Protein AF-0000000085017604 (afdb_homodimer)

Organism: Methanocaldococcus infernus (strain DSM 11812 / JCM 15783 / ME) (NCBI:txid573063)

Secondary structure (DSSP, 8-state):
--HHHHHHHHH---HHHHHHHHHH-----SEEEEEEEEEEEEE---S---TT-SS--SS-----HHHHHHHHHHHHHTT--EEEEEE-TTGGGSHHHHHHHHHTT-SSHHHHHHHHHHHHHHHSS-EEEEE-S---HHHHHHHHTT-SEEE---B---GGGGGSTTTTT-GGG-HHHHHHHHHHHHHTT--EEEEEEESSS--HHHHHHHHHHHHHHHHHH--EEEEEEEEP---TTSTTTTSPPPPHHHHHHHHHHHHHH-TTSEEE--TTT-TTTHHHHHTTT--EEEEE-SSS--SSSTTSPPPPHHHHHHHHHTTTPEEEE--SS-GGG-STTTS-HHHHHHHHHHT-----/--HHHHHHHHH---HHHHHHHHHH-----SEEEEEEEEEEEEE---S---TT-SS--SS-----HHHHHHHHHHHHHTT--EEEEEE-TTGGGSHHHHHHHHHHT-SSHHHHHHHHHHHHHHHSS-EEEEE-S---HHHHHHHHTT-SEEE---B---GGGGGSTTTTT-GGG-HHHHHHHHHHHHHTT--EEEEEEESSS--HHHHHHHHHHHHHHHHHH--EEEEEEEEP---TTSTTTTSPPPPHHHHHHHHHHHHHH-TTSEEE--TTT-TTTHHHHGGGT--EEEEE-SSS--SSSTTSPPPPHHHHHHHHHTTTPEEEE--SS-GGG-STTTS-HHHHHHHHHHT-----

pLDDT: mean 96.91, std 4.57, range [47.84, 98.94]

Foldseek 3Di:
DDLVVLLCLLPDPDPVSLVVLLVVFDAPAQAFEEAAEQEAAQWQDAQFAFQQFPSHDPDTDGDDLVRLVVSLVVSLVVPGAAYEYEYYAQSCVDPVNCVVCVVVPHRGPLRVVQVSLVCSLVPGNHAYEYDYAFDDLVSLLSCLQRHLAYEDALQWQDPVCCVPSRGVSPPSNHNVRRLVRLLSCLVSQGQYEYEHEPQSPDDSSGLSVRLVSVLVSCVVRVRHAEYEYEKRDADPPGNCNVGDTDDLVSSLSSLSSSCVSVVNHAYEYACLRQVPCVLVSVSSPHRYNYYAYPRHADSRCNVRGGDDPVSVQVSSVVVSHGYHYDHPHHLVQQDVSRHHPSSNVSCVVVVPDRDD/DDLVVLLCLLPDPDPVSLVVLLVVFDAPAQAFEEAAEQEAAQWQDAQFQFLQFPSHDPDTDGDDLVRLVVSLVVSLVVPGAAYEYEYYAQSCVDPVNCVVCVVVPHRGPLRVVQVSLVCSLVPGNHAYEYDYAFDDLVSLLSCLQRHLAYEDALQWQDPVCCVDSRGVSPPSNHNVRRLVRLLSCLVSQGQYEYEHEPQSPDDSSGLSVRLVSVLVSCVVRVRHAEYEYEKRDADPPGNCNPGDTDDLVSSLSSLSSSCVRVVNHAYEYACLRQVPCVLVSVSSPHRYNYYAYPRHADSRCNVRGGDDPVSVQVSSVVVSHGYHYDHPHHLVQQDVSRHHPSSNVSCVVVVPDRDD

Sequence (712 aa):
MDREEAIKFLKSKSREEIIKYLNLIKEEKSYVTYSKNVFIPLSKWCRNRCGYCIFREEKAKIMKPNEVKEILIKGDKLGCREALFTFGEKVDENKEIKEELKKMGFSNILEYLYYLEDWTLENTNLLPHTNCGILSYEELKLLKEVNASMGLMLENISERLMNTVAHKYSPGKEPRLRIEMIENAGRLKIPFTTGLLIGIGETEEEIVDSLFKIKEIHDKYGHIQEVIIQNFRAKKGIPMENFREPSPLKMLKVIILAKLILKDISIQIPPNLNKETGQLFLLAGVDDWGGISPLTKDYVNPEAEWPEEEELRRWSEELGLKLKLRLPVYDKYISREWLSEKVYNKIKALGWKIEDMDREEAIKFLKSKSREEIIKYLNLIKEEKSYVTYSKNVFIPLSKWCRNRCGYCIFREEKAKIMKPNEVKEILIKGDKLGCREALFTFGEKVDENKEIKEELKKMGFSNILEYLYYLEDWTLENTNLLPHTNCGILSYEELKLLKEVNASMGLMLENISERLMNTVAHKYSPGKEPRLRIEMIENAGRLKIPFTTGLLIGIGETEEEIVDSLFKIKEIHDKYGHIQEVIIQNFRAKKGIPMENFREPSPLKMLKVIILAKLILKDISIQIPPNLNKETGQLFLLAGVDDWGGISPLTKDYVNPEAEWPEEEELRRWSEELGLKLKLRLPVYDKYISREWLSEKVYNKIKALGWKIED

Radius of gyration: 29.05 Å; Cα contacts (8 Å, |Δi|>4): 1423; chains: 2; bounding box: 48×86×72 Å

Solvent-accessible surface area (backbone atoms only — not comparable to full-atom values): 37326 Å² total; per-residue (Å²): 129,52,70,68,58,50,36,50,55,68,69,45,32,49,59,65,57,53,54,52,54,42,67,69,58,73,81,86,63,66,45,31,32,30,25,42,27,34,62,39,70,46,20,38,21,38,70,46,51,40,16,74,54,68,44,60,38,85,71,75,52,68,68,50,70,67,62,52,51,50,53,52,54,54,32,36,76,71,65,23,34,22,34,36,42,31,32,32,33,65,42,53,73,40,65,69,46,37,50,53,36,45,74,74,71,28,93,44,62,64,58,45,48,49,52,54,35,46,48,37,55,74,74,45,73,31,35,31,28,44,38,44,58,84,54,52,64,68,54,47,57,59,48,41,49,45,28,51,17,37,37,52,70,55,37,42,56,51,66,70,44,48,76,34,71,42,25,50,55,13,76,77,62,42,33,69,62,44,52,48,36,55,48,42,34,22,77,68,30,35,38,27,35,34,28,37,52,40,48,70,78,73,53,62,61,39,53,49,52,31,54,50,48,53,38,54,50,28,73,74,45,68,20,49,54,31,36,32,58,37,72,45,65,54,43,90,89,35,83,37,39,84,48,68,51,54,50,59,57,57,52,48,50,51,43,37,47,47,46,68,65,35,72,88,33,43,34,24,39,55,45,40,84,25,74,66,40,40,60,58,40,43,66,38,55,45,39,26,41,42,73,35,36,96,81,38,69,40,66,70,46,70,89,34,60,59,64,53,69,67,56,53,34,50,52,33,41,57,50,58,21,41,65,37,83,46,53,70,39,58,72,94,52,72,42,78,81,40,29,29,70,63,43,46,51,50,44,54,72,70,62,61,86,68,83,126,130,53,72,67,59,50,37,50,56,68,70,46,33,49,62,66,57,54,53,53,54,43,68,68,60,72,82,85,62,66,45,31,32,32,26,44,27,33,61,40,69,45,21,38,21,39,69,48,52,41,16,74,54,68,41,60,39,86,70,76,52,66,68,50,71,67,62,51,52,50,52,50,54,56,30,37,75,72,64,24,35,21,34,36,40,31,32,32,32,65,41,53,74,40,66,68,45,38,50,53,35,44,74,74,72,27,94,44,63,64,58,45,48,48,52,53,34,45,48,37,55,74,75,46,74,31,36,30,27,43,39,44,59,85,52,54,64,67,55,46,58,58,47,42,50,46,28,50,17,37,37,53,70,55,37,42,57,51,66,69,46,48,76,33,71,44,26,51,54,14,76,77,62,42,33,69,62,42,51,49,37,55,48,42,34,23,76,67,31,35,38,26,35,34,28,37,53,40,50,69,77,73,51,63,62,40,53,49,51,31,53,49,50,52,39,52,52,28,75,73,46,69,21,48,55,31,36,34,57,37,72,44,66,55,41,90,89,35,81,37,39,83,49,68,52,56,50,58,57,57,52,48,50,50,42,37,47,47,46,66,65,34,73,87,33,43,33,25,39,55,45,40,83,24,73,66,40,41,61,58,41,43,66,38,56,46,40,26,41,41,75,36,37,98,81,38,71,41,64,70,46,70,89,35,61,58,66,52,70,66,55,53,33,51,51,32,42,58,49,58,22,41,65,38,83,45,53,71,38,59,71,93,52,72,42,78,81,41,28,30,70,61,43,46,50,50,45,54,72,70,62,60,86,68,82,126

Structure (mmCIF, N/CA/C/O backbone):
data_AF-0000000085017604-model_v1
#
loop_
_entity.id
_entity.type
_entity.pdbx_description
1 polymer '7,8-didemethyl-8-hydroxy-5-deazariboflavin synthase'
#
loop_
_atom_site.group_PDB
_atom_site.id
_atom_site.type_symbol
_atom_site.label_atom_id
_atom_site.label_alt_id
_atom_site.label_comp_id
_atom_site.label_asym_id
_atom_site.label_entity_id
_atom_site.label_seq_id
_atom_site.pdbx_PDB_ins_code
_atom_site.Cartn_x
_atom_site.Cartn_y
_atom_site.Cartn_z
_atom_site.occupancy
_atom_site.B_iso_or_equiv
_atom_site.auth_seq_id
_atom_site.auth_comp_id
_atom_site.auth_asym_id
_atom_site.auth_atom_id
_atom_site.pdbx_PDB_model_num
ATOM 1 N N . MET A 1 1 ? 15.352 6.09 23.578 1 90 1 MET A N 1
ATOM 2 C CA . MET A 1 1 ? 16.188 5.898 22.406 1 90 1 MET A CA 1
ATOM 3 C C . MET A 1 1 ? 17.062 7.121 22.156 1 90 1 MET A C 1
ATOM 5 O O . MET A 1 1 ? 16.578 8.25 22.188 1 90 1 MET A O 1
ATOM 9 N N . ASP A 1 2 ? 18.344 6.93 22 1 96.31 2 ASP A N 1
ATOM 10 C CA . ASP A 1 2 ? 19.203 8.086 21.75 1 96.31 2 ASP A CA 1
ATOM 11 C C . ASP A 1 2 ? 19.484 8.242 20.266 1 96.31 2 ASP A C 1
ATOM 13 O O . ASP A 1 2 ? 19 7.449 19.438 1 96.31 2 ASP A O 1
ATOM 17 N N . ARG A 1 3 ? 20.109 9.297 19.922 1 98 3 ARG A N 1
ATOM 18 C CA . ARG A 1 3 ? 20.344 9.688 18.547 1 98 3 ARG A CA 1
ATOM 19 C C . ARG A 1 3 ? 21.078 8.586 17.781 1 98 3 ARG A C 1
ATOM 21 O O . ARG A 1 3 ? 20.688 8.227 16.672 1 98 3 ARG A O 1
ATOM 28 N N . GLU A 1 4 ? 22.141 8.031 18.328 1 98.31 4 GLU A N 1
ATOM 29 C CA . GLU A 1 4 ? 22.938 7.016 17.656 1 98.31 4 GLU A CA 1
ATOM 30 C C . GLU A 1 4 ? 22.125 5.75 17.391 1 98.31 4 GLU A C 1
ATOM 32 O O . GLU A 1 4 ? 22.219 5.16 16.312 1 98.31 4 GLU A O 1
ATOM 37 N N . GLU A 1 5 ? 21.422 5.359 18.391 1 98.25 5 GLU A N 1
ATOM 38 C CA . GLU A 1 5 ? 20.547 4.199 18.25 1 98.25 5 GLU A CA 1
ATOM 39 C C . GLU A 1 5 ? 19.516 4.418 17.156 1 98.25 5 GLU A C 1
ATOM 41 O O . GLU A 1 5 ? 19.219 3.506 16.375 1 98.25 5 GLU A O 1
ATOM 46 N N . ALA A 1 6 ? 18.922 5.609 17.109 1 98.62 6 ALA A N 1
ATOM 47 C CA . ALA A 1 6 ? 17.906 5.949 16.125 1 98.62 6 ALA A CA 1
ATOM 48 C C . ALA A 1 6 ? 18.484 5.879 14.703 1 98.62 6 ALA A C 1
ATOM 50 O O . ALA A 1 6 ? 17.844 5.328 13.805 1 98.62 6 ALA A O 1
ATOM 51 N N . ILE A 1 7 ? 19.688 6.457 14.547 1 98.69 7 ILE A N 1
ATOM 52 C CA . ILE A 1 7 ? 20.328 6.449 13.242 1 98.69 7 ILE A CA 1
ATOM 53 C C . ILE A 1 7 ? 20.641 5.012 12.828 1 98.69 7 ILE A C 1
ATOM 55 O O . ILE A 1 7 ? 20.391 4.625 11.68 1 98.69 7 ILE A O 1
ATOM 59 N N . LYS A 1 8 ? 21.156 4.215 13.758 1 98.38 8 LYS A N 1
ATOM 60 C CA . LYS A 1 8 ? 21.453 2.811 13.492 1 98.38 8 LYS A CA 1
ATOM 61 C C . LYS A 1 8 ? 20.188 2.053 13.07 1 98.38 8 LYS A C 1
ATOM 63 O O . LYS A 1 8 ? 20.234 1.229 12.148 1 98.38 8 LYS A O 1
ATOM 68 N N . PHE A 1 9 ? 19.109 2.33 13.68 1 98.5 9 PHE A N 1
ATOM 69 C CA . PHE A 1 9 ? 17.859 1.666 13.367 1 98.5 9 PHE A CA 1
ATOM 70 C C . PHE A 1 9 ? 17.391 2.014 11.961 1 98.5 9 PHE A C 1
ATOM 72 O O . PHE A 1 9 ? 17.016 1.13 11.188 1 98.5 9 PHE A O 1
ATOM 79 N N . LEU A 1 10 ? 17.422 3.303 11.602 1 98.19 10 LEU A N 1
ATOM 80 C CA . LEU A 1 10 ? 16.969 3.717 10.273 1 98.19 10 LEU A CA 1
ATOM 81 C C . LEU A 1 10 ? 17.828 3.102 9.18 1 98.19 10 LEU A C 1
ATOM 83 O O . LEU A 1 10 ? 17.359 2.828 8.086 1 98.19 10 LEU A O 1
ATOM 87 N N . LYS A 1 11 ? 19.094 2.887 9.5 1 97.75 11 LYS A N 1
ATOM 88 C CA . LYS A 1 11 ? 20.016 2.34 8.516 1 97.75 11 LYS A CA 1
ATOM 89 C C . LYS A 1 11 ? 19.984 0.815 8.516 1 97.75 11 LYS A C 1
ATOM 91 O O . LYS A 1 11 ? 20.5 0.178 7.59 1 97.75 11 LYS A O 1
ATOM 96 N N . SER A 1 12 ? 19.406 0.269 9.555 1 97.31 12 SER A N 1
ATOM 97 C CA . SER A 1 12 ? 19.406 -1.181 9.711 1 97.31 12 SER A CA 1
ATOM 98 C C . SER A 1 12 ? 18.625 -1.863 8.602 1 97.31 12 SER A C 1
ATOM 100 O O . SER A 1 12 ? 17.594 -1.346 8.156 1 97.31 12 SER A O 1
ATOM 102 N N . LYS A 1 13 ? 19.078 -3.012 8.195 1 96.56 13 LYS A N 1
ATOM 103 C CA . LYS A 1 13 ? 18.375 -3.838 7.215 1 96.56 13 LYS A CA 1
ATOM 104 C C . LYS A 1 13 ? 17.812 -5.098 7.863 1 96.56 13 LYS A C 1
ATOM 106 O O . LYS A 1 13 ? 17.453 -6.055 7.172 1 96.56 13 LYS A O 1
ATOM 111 N N . SER A 1 14 ? 17.719 -5.059 9.172 1 94.88 14 SER A N 1
ATOM 112 C CA . SER A 1 14 ? 17.359 -6.246 9.945 1 94.88 14 SER A CA 1
ATOM 113 C C . SER A 1 14 ? 15.859 -6.297 10.219 1 94.88 14 SER A C 1
ATOM 115 O O . SER A 1 14 ? 15.32 -5.43 10.906 1 94.88 14 SER A O 1
ATOM 117 N N . ARG A 1 15 ? 15.266 -7.32 9.734 1 95.5 15 ARG A N 1
ATOM 118 C CA . ARG A 1 15 ? 13.867 -7.598 10.047 1 95.5 15 ARG A CA 1
ATOM 119 C C . ARG A 1 15 ? 13.648 -7.672 11.555 1 95.5 15 ARG A C 1
ATOM 121 O O . ARG A 1 15 ? 12.688 -7.102 12.078 1 95.5 15 ARG A O 1
ATOM 128 N N . GLU A 1 16 ? 14.555 -8.32 12.25 1 94.62 16 GLU A N 1
ATOM 129 C CA . GLU A 1 16 ? 14.445 -8.539 13.688 1 94.62 16 GLU A CA 1
ATOM 130 C C . GLU A 1 16 ? 14.438 -7.215 14.453 1 94.62 16 GLU A C 1
ATOM 132 O O . GLU A 1 16 ? 13.719 -7.066 15.438 1 94.62 16 GLU A O 1
ATOM 137 N N . GLU A 1 17 ? 15.242 -6.316 13.977 1 96.31 17 GLU A N 1
ATOM 138 C CA . GLU A 1 17 ? 15.289 -5.008 14.625 1 96.31 17 GLU A CA 1
ATOM 139 C C . GLU A 1 17 ? 13.961 -4.266 14.469 1 96.31 17 GLU A C 1
ATOM 141 O O . GLU A 1 17 ? 13.492 -3.615 15.398 1 96.31 17 GLU A O 1
ATOM 146 N N . ILE A 1 18 ? 13.383 -4.359 13.297 1 97.38 18 ILE A N 1
ATOM 147 C CA . ILE A 1 18 ? 12.109 -3.693 13.047 1 97.38 18 ILE A CA 1
ATOM 148 C C . ILE A 1 18 ? 11.047 -4.262 13.984 1 97.38 18 ILE A C 1
ATOM 150 O O . ILE A 1 18 ? 10.328 -3.508 14.641 1 97.38 18 ILE A O 1
ATOM 154 N N . ILE A 1 19 ? 10.984 -5.574 14.086 1 96.25 19 ILE A N 1
ATOM 155 C CA . ILE A 1 19 ? 9.984 -6.223 14.922 1 96.25 19 ILE A CA 1
ATOM 156 C C . ILE A 1 19 ? 10.242 -5.891 16.391 1 96.25 19 ILE A C 1
ATOM 158 O O . ILE A 1 19 ? 9.305 -5.648 17.156 1 96.25 19 ILE A O 1
ATOM 162 N N . LYS A 1 20 ? 11.539 -5.871 16.75 1 95.94 20 LYS A N 1
ATOM 163 C CA . LYS A 1 20 ? 11.922 -5.508 18.109 1 95.94 20 LYS A CA 1
ATOM 164 C C . LYS A 1 20 ? 11.383 -4.133 18.484 1 95.94 20 LYS A C 1
ATOM 166 O O . LYS A 1 20 ? 10.75 -3.969 19.531 1 95.94 20 LYS A O 1
ATOM 171 N N . TYR A 1 21 ? 11.57 -3.178 17.625 1 97 21 TYR A N 1
ATOM 172 C CA . TYR A 1 21 ? 11.172 -1.813 17.938 1 97 21 TYR A CA 1
ATOM 173 C C . TYR A 1 21 ? 9.656 -1.65 17.844 1 97 21 TYR A C 1
ATOM 175 O O . TYR A 1 21 ? 9.062 -0.862 18.578 1 97 21 TYR A O 1
ATOM 183 N N . LEU A 1 22 ? 9 -2.412 16.938 1 96.56 22 LEU A N 1
ATOM 184 C CA . LEU A 1 22 ? 7.543 -2.449 16.938 1 96.56 22 LEU A CA 1
ATOM 185 C C . LEU A 1 22 ? 7 -2.893 18.281 1 96.56 22 LEU A C 1
ATOM 187 O O . LEU A 1 22 ? 6.004 -2.35 18.766 1 96.56 22 LEU A O 1
ATOM 191 N N . ASN A 1 23 ? 7.703 -3.801 18.891 1 94.31 23 ASN A N 1
ATOM 192 C CA . ASN A 1 23 ? 7.281 -4.371 20.172 1 94.31 23 ASN A CA 1
ATOM 193 C C . ASN A 1 23 ? 7.43 -3.367 21.312 1 94.31 23 ASN A C 1
ATOM 195 O O . ASN A 1 23 ? 6.77 -3.492 22.344 1 94.31 23 ASN A O 1
ATOM 199 N N . LEU A 1 24 ? 8.281 -2.432 21.109 1 94.94 24 LEU A N 1
ATOM 200 C CA . LEU A 1 24 ? 8.531 -1.445 22.156 1 94.94 24 LEU A CA 1
ATOM 201 C C . LEU A 1 24 ? 7.445 -0.373 22.156 1 94.94 24 LEU A C 1
ATOM 203 O O . LEU A 1 24 ? 7.32 0.382 23.125 1 94.94 24 LEU A O 1
ATOM 207 N N . ILE A 1 25 ? 6.723 -0.304 21.078 1 94.06 25 ILE A N 1
ATOM 208 C CA . ILE A 1 25 ? 5.672 0.707 20.984 1 94.06 25 ILE A CA 1
ATOM 209 C C . ILE A 1 25 ? 4.465 0.278 21.812 1 94.06 25 ILE A C 1
ATOM 211 O O . ILE A 1 25 ? 3.969 -0.841 21.672 1 94.06 25 ILE A O 1
ATOM 215 N N . LYS A 1 26 ? 4.023 1.089 22.641 1 83.88 26 LYS A N 1
ATOM 216 C CA . LYS A 1 26 ? 2.869 0.812 23.484 1 83.88 26 LYS A CA 1
ATOM 217 C C . LYS A 1 26 ? 1.643 1.587 23.016 1 83.88 26 LYS A C 1
ATOM 219 O O . LYS A 1 26 ? 1.753 2.744 22.609 1 83.88 26 LYS A O 1
ATOM 224 N N . GLU A 1 27 ? 0.604 0.832 22.953 1 75.69 27 GLU A N 1
ATOM 225 C CA . GLU A 1 27 ? -0.649 1.504 22.625 1 75.69 27 GLU A CA 1
ATOM 226 C C . GLU A 1 27 ? -1.255 2.174 23.844 1 75.69 27 GLU A C 1
ATOM 228 O O . GLU A 1 27 ? -1.657 1.496 24.797 1 75.69 27 GLU A O 1
ATOM 233 N N . GLU A 1 28 ? -1.274 3.4 23.719 1 75.06 28 GLU A N 1
ATOM 234 C CA . GLU A 1 28 ? -1.758 4.164 24.875 1 75.06 28 GLU A CA 1
ATOM 235 C C . GLU A 1 28 ? -3.258 4.43 24.766 1 75.06 28 GLU A C 1
ATOM 237 O O . GLU A 1 28 ? -3.936 4.605 25.781 1 75.06 28 GLU A O 1
ATOM 242 N N . LYS A 1 29 ? -3.693 4.496 23.547 1 87.5 29 LYS A N 1
ATOM 243 C CA . LYS A 1 29 ? -5.086 4.844 23.297 1 87.5 29 LYS A CA 1
ATOM 244 C C . LYS A 1 29 ? -5.836 3.684 22.641 1 87.5 29 LYS A C 1
ATOM 246 O O . LYS A 1 29 ? -5.25 2.904 21.891 1 87.5 29 LYS A O 1
ATOM 251 N N . SER A 1 30 ? -7.098 3.621 22.938 1 94.62 30 SER A N 1
ATOM 252 C CA . SER A 1 30 ? -7.949 2.611 22.312 1 94.62 30 SER A CA 1
ATOM 253 C C . SER A 1 30 ? -8.68 3.17 21.094 1 94.62 30 SER A C 1
ATOM 255 O O . SER A 1 30 ? -9.688 2.609 20.656 1 94.62 30 SER A O 1
ATOM 257 N N . TYR A 1 31 ? -8.203 4.352 20.672 1 96.94 31 TYR A N 1
ATOM 258 C CA . TYR A 1 31 ? -8.836 4.996 19.516 1 96.94 31 TYR A CA 1
ATOM 259 C C . TYR A 1 31 ? -7.793 5.676 18.641 1 96.94 31 TYR A C 1
ATOM 261 O O . TYR A 1 31 ? -6.664 5.914 19.062 1 96.94 31 TYR A O 1
ATOM 269 N N . VAL A 1 32 ? -8.102 5.828 17.453 1 97.56 32 VAL A N 1
ATOM 270 C CA . VAL A 1 32 ? -7.402 6.68 16.484 1 97.56 32 VAL A CA 1
ATOM 271 C C . VAL A 1 32 ? -8.281 7.875 16.125 1 97.56 32 VAL A C 1
ATOM 273 O O . VAL A 1 32 ? -9.484 7.727 15.922 1 97.56 32 VAL A O 1
ATOM 276 N N . THR A 1 33 ? -7.711 9.031 16.094 1 98 33 THR A N 1
ATOM 277 C CA . THR A 1 33 ? -8.516 10.227 15.867 1 98 33 THR A CA 1
ATOM 278 C C . THR A 1 33 ? -8.445 10.656 14.398 1 98 33 THR A C 1
ATOM 280 O O . THR A 1 33 ? -7.609 10.172 13.641 1 98 33 THR A O 1
ATOM 283 N N . TYR A 1 34 ? -9.375 11.422 14.031 1 98.31 34 TYR A N 1
ATOM 284 C CA . TYR A 1 34 ? -9.398 12.133 12.75 1 98.31 34 TYR A CA 1
ATOM 285 C C . TYR A 1 34 ? -10.102 13.477 12.891 1 98.31 34 TYR A C 1
ATOM 287 O O . TYR A 1 34 ? -10.82 13.719 13.867 1 98.31 34 TYR A O 1
ATOM 295 N N . SER A 1 35 ? -9.828 14.367 12.016 1 98.19 35 SER A N 1
ATOM 296 C CA . SER A 1 35 ? -10.484 15.664 11.961 1 98.19 35 SER A CA 1
ATOM 297 C C . SER A 1 35 ? -11.297 15.812 10.672 1 98.19 35 SER A C 1
ATOM 299 O O . SER A 1 35 ? -10.773 15.594 9.578 1 98.19 35 SER A O 1
ATOM 301 N N . LYS A 1 36 ? -12.586 16.109 10.828 1 97.88 36 LYS A N 1
ATOM 302 C CA . LYS A 1 36 ? -13.422 16.422 9.672 1 97.88 36 LYS A CA 1
ATOM 303 C C . LYS A 1 36 ? -13.344 17.922 9.336 1 97.88 36 LYS A C 1
ATOM 305 O O . LYS A 1 36 ? -13.766 18.766 10.125 1 97.88 36 LYS A O 1
ATOM 310 N N . ASN A 1 37 ? -12.805 18.156 8.086 1 98.44 37 ASN A N 1
ATOM 311 C CA . ASN A 1 37 ? -12.484 19.562 7.844 1 98.44 37 ASN A CA 1
ATOM 312 C C . ASN A 1 37 ? -13.016 20.031 6.492 1 98.44 37 ASN A C 1
ATOM 314 O O . ASN A 1 37 ? -13.617 19.25 5.75 1 98.44 37 ASN A O 1
ATOM 318 N N . VAL A 1 38 ? -12.969 21.359 6.262 1 98.5 38 VAL A N 1
ATOM 319 C CA . VAL A 1 38 ? -13.016 21.984 4.945 1 98.5 38 VAL A CA 1
ATOM 320 C C . VAL A 1 38 ? -11.672 22.641 4.645 1 98.5 38 VAL A C 1
ATOM 322 O O . VAL A 1 38 ? -11.109 23.328 5.496 1 98.5 38 VAL A O 1
ATOM 325 N N . PHE A 1 39 ? -11.172 22.266 3.535 1 98.5 39 PHE A N 1
ATOM 326 C CA . PHE A 1 39 ? -9.906 22.812 3.078 1 98.5 39 PHE A CA 1
ATOM 327 C C . PHE A 1 39 ? -10.133 24.094 2.291 1 98.5 39 PHE A C 1
ATOM 329 O O . PHE A 1 39 ? -10.797 24.094 1.252 1 98.5 39 PHE A O 1
ATOM 336 N N . ILE A 1 40 ? -9.594 25.219 2.785 1 98.69 40 ILE A N 1
ATOM 337 C CA . ILE A 1 40 ? -9.766 26.516 2.137 1 98.69 40 ILE A CA 1
ATOM 338 C C . ILE A 1 40 ? -8.422 26.984 1.583 1 98.69 40 ILE A C 1
ATOM 340 O O . ILE A 1 40 ? -7.629 27.594 2.305 1 98.69 40 ILE A O 1
ATOM 344 N N . PRO A 1 41 ? -8.156 26.766 0.33 1 98.31 41 PRO A N 1
ATOM 345 C CA . PRO A 1 41 ? -6.93 27.266 -0.3 1 98.31 41 PRO A CA 1
ATOM 346 C C . PRO A 1 41 ? -7.031 28.734 -0.695 1 98.31 41 PRO A C 1
ATOM 348 O O . PRO A 1 41 ? -7.188 29.047 -1.877 1 98.31 41 PRO A O 1
ATOM 351 N N . LEU A 1 42 ? -6.84 29.609 0.289 1 98.44 42 LEU A N 1
ATOM 352 C CA . LEU A 1 42 ? -7.117 31.047 0.124 1 98.44 42 LEU A CA 1
ATOM 353 C C . LEU A 1 42 ? -6.363 31.609 -1.077 1 98.44 42 LEU A C 1
ATOM 355 O O . LEU A 1 42 ? -6.879 32.469 -1.783 1 98.44 42 LEU A O 1
ATOM 359 N N . SER A 1 43 ? -5.207 31.188 -1.278 1 98.25 43 SER A N 1
ATOM 360 C CA . SER A 1 43 ? -4.383 31.516 -2.438 1 98.25 43 SER A CA 1
ATOM 361 C C . SER A 1 43 ? -3.311 30.453 -2.674 1 98.25 43 SER A C 1
ATOM 363 O O . SER A 1 43 ? -2.672 29.984 -1.728 1 98.25 43 SER A O 1
ATOM 365 N N . LYS A 1 44 ? -3.082 30.125 -3.889 1 97.81 44 LYS A N 1
ATOM 366 C CA . LYS A 1 44 ? -2.135 29.062 -4.207 1 97.81 44 LYS A CA 1
ATOM 367 C C . LYS A 1 44 ? -0.808 29.641 -4.695 1 97.81 44 LYS A C 1
ATOM 369 O O . LYS A 1 44 ? 0.103 28.891 -5.059 1 97.81 44 LYS A O 1
ATOM 374 N N . TRP A 1 45 ? -0.776 30.953 -4.762 1 98.12 45 TRP A N 1
ATOM 375 C CA . TRP A 1 45 ? 0.524 31.562 -5.023 1 98.12 45 TRP A CA 1
ATOM 376 C C . TRP A 1 45 ? 1.425 31.469 -3.795 1 98.12 45 TRP A C 1
ATOM 378 O O . TRP A 1 45 ? 0.948 31.547 -2.662 1 98.12 45 TRP A O 1
ATOM 388 N N . CYS A 1 46 ? 2.709 31.328 -3.967 1 98.38 46 CYS A N 1
ATOM 389 C CA . CYS A 1 46 ? 3.678 31.203 -2.883 1 98.38 46 CYS A CA 1
ATOM 390 C C . CYS A 1 46 ? 5.035 31.766 -3.299 1 98.38 46 CYS A C 1
ATOM 392 O O . CYS A 1 46 ? 5.469 31.562 -4.434 1 98.38 46 CYS A O 1
ATOM 394 N N . ARG A 1 47 ? 5.652 32.438 -2.441 1 97.81 47 ARG A N 1
ATOM 395 C CA . ARG A 1 47 ? 6.984 32.938 -2.771 1 97.81 47 ARG A CA 1
ATOM 396 C C . ARG A 1 47 ? 7.977 31.781 -2.914 1 97.81 47 ARG A C 1
ATOM 398 O O . ARG A 1 47 ? 9.008 31.938 -3.568 1 97.81 47 ARG A O 1
ATOM 405 N N . ASN A 1 48 ? 7.719 30.641 -2.266 1 98.44 48 ASN A N 1
ATOM 406 C CA . ASN A 1 48 ? 8.555 29.453 -2.383 1 98.44 48 ASN A CA 1
ATOM 407 C C . ASN A 1 48 ? 8.227 28.656 -3.646 1 98.44 48 ASN A C 1
ATOM 409 O O . ASN A 1 48 ? 7.086 28.656 -4.109 1 98.44 48 ASN A O 1
ATOM 413 N N . ARG A 1 49 ? 9.242 28.062 -4.168 1 98 49 ARG A N 1
ATOM 414 C CA . ARG A 1 49 ? 9.102 27.156 -5.305 1 98 49 ARG A CA 1
ATOM 415 C C . ARG A 1 49 ? 9.695 25.797 -4.996 1 98 49 ARG A C 1
ATOM 417 O O . ARG A 1 49 ? 10.672 25.375 -5.633 1 98 49 ARG A O 1
ATOM 424 N N . CYS A 1 50 ? 9.094 25.109 -4.102 1 98.5 50 CYS A N 1
ATOM 425 C CA . CYS A 1 50 ? 9.586 23.812 -3.648 1 98.5 50 CYS A CA 1
ATOM 426 C C . CYS A 1 50 ? 9.461 22.766 -4.75 1 98.5 50 CYS A C 1
ATOM 428 O O . CYS A 1 50 ? 8.43 22.688 -5.422 1 98.5 50 CYS A O 1
ATOM 430 N N . GLY A 1 51 ? 10.398 21.922 -4.875 1 98.56 51 GLY A N 1
ATOM 431 C CA . GLY A 1 51 ? 10.461 20.984 -5.988 1 98.56 51 GLY A CA 1
ATOM 432 C C . GLY A 1 51 ? 9.43 19.891 -5.91 1 98.56 51 GLY A C 1
ATOM 433 O O . GLY A 1 51 ? 9.141 19.219 -6.906 1 98.56 51 GLY A O 1
ATOM 434 N N . TYR A 1 52 ? 8.844 19.703 -4.727 1 98.12 52 TYR A N 1
ATOM 435 C CA . TYR A 1 52 ? 7.887 18.625 -4.5 1 98.12 52 TYR A CA 1
ATOM 436 C C . TYR A 1 52 ? 6.457 19.156 -4.5 1 98.12 52 TYR A C 1
ATOM 438 O O . TYR A 1 52 ? 5.504 18.391 -4.379 1 98.12 52 TYR A O 1
ATOM 446 N N . CYS A 1 53 ? 6.207 20.453 -4.574 1 97.44 53 CYS A N 1
ATOM 447 C CA . CYS A 1 53 ? 4.91 21.062 -4.297 1 97.44 53 CYS A CA 1
ATOM 448 C C . CYS A 1 53 ? 4.062 21.141 -5.562 1 97.44 53 CYS A C 1
ATOM 450 O O . CYS A 1 53 ? 4.516 21.672 -6.582 1 97.44 53 CYS A O 1
ATOM 452 N N . ILE A 1 54 ? 2.855 20.641 -5.449 1 96 54 ILE A N 1
ATOM 453 C CA . ILE A 1 54 ? 1.928 20.75 -6.57 1 96 54 ILE A CA 1
ATOM 454 C C . ILE A 1 54 ? 0.851 21.781 -6.246 1 96 54 ILE A C 1
ATOM 456 O O . ILE A 1 54 ? 0.107 22.219 -7.133 1 96 54 ILE A O 1
ATOM 460 N N . PHE A 1 55 ? 0.853 22.281 -5.047 1 96.31 55 PHE A N 1
ATOM 461 C CA . PHE A 1 55 ? -0.124 23.25 -4.566 1 96.31 55 PHE A CA 1
ATOM 462 C C . PHE A 1 55 ? 0.083 24.594 -5.234 1 96.31 55 PHE A C 1
ATOM 464 O O . PHE A 1 55 ? -0.884 25.266 -5.609 1 96.31 55 PHE A O 1
ATOM 471 N N . ARG A 1 56 ? 1.303 24.969 -5.461 1 97.12 56 ARG A N 1
ATOM 472 C CA . ARG A 1 56 ? 1.649 26.312 -5.922 1 97.12 56 ARG A CA 1
ATOM 473 C C . ARG A 1 56 ? 1.228 26.516 -7.375 1 97.12 56 ARG A C 1
ATOM 475 O O . ARG A 1 56 ? 1.464 25.656 -8.219 1 97.12 56 ARG A O 1
ATOM 482 N N . GLU A 1 57 ? 0.683 27.656 -7.539 1 96.12 57 GLU A N 1
ATOM 483 C CA . GLU A 1 57 ? 0.358 28.094 -8.898 1 96.12 57 GLU A CA 1
ATOM 484 C C . GLU A 1 57 ? 0.973 29.453 -9.211 1 96.12 57 GLU A C 1
ATOM 486 O O . GLU A 1 57 ? 1.104 30.297 -8.32 1 96.12 57 GLU A O 1
ATOM 491 N N . GLU A 1 58 ? 1.273 29.594 -10.43 1 93.62 58 GLU A N 1
ATOM 492 C CA . GLU A 1 58 ? 1.858 30.859 -10.852 1 93.62 58 GLU A CA 1
ATOM 493 C C . GLU A 1 58 ? 0.801 31.953 -10.922 1 93.62 58 GLU A C 1
ATOM 495 O O . GLU A 1 58 ? 1.075 33.125 -10.594 1 93.62 58 GLU A O 1
ATOM 500 N N . LYS A 1 59 ? -0.319 31.531 -11.445 1 91.69 59 LYS A N 1
ATOM 501 C CA . LYS A 1 59 ? -1.396 32.5 -11.578 1 91.69 59 LYS A CA 1
ATOM 502 C C . LYS A 1 59 ? -1.858 33 -10.211 1 91.69 59 LYS A C 1
ATOM 504 O O . LYS A 1 59 ? -2.244 32.219 -9.352 1 91.69 59 LYS A O 1
ATOM 509 N N . ALA A 1 60 ? -1.786 34.25 -9.984 1 91.25 60 ALA A N 1
ATOM 510 C CA . ALA A 1 60 ? -2.174 34.906 -8.727 1 91.25 60 ALA A CA 1
ATOM 511 C C . ALA A 1 60 ? -3.691 34.969 -8.586 1 91.25 60 ALA A C 1
ATOM 513 O O . ALA A 1 60 ? -4.371 35.625 -9.367 1 91.25 60 ALA A O 1
ATOM 514 N N . LYS A 1 61 ? -4.18 34.25 -7.703 1 95.81 61 LYS A N 1
ATOM 515 C CA . LYS A 1 61 ? -5.602 34.25 -7.383 1 95.81 61 LYS A CA 1
ATOM 516 C C . LYS A 1 61 ? -5.824 34.219 -5.871 1 95.81 61 LYS A C 1
ATOM 518 O O . LYS A 1 61 ? -5.039 33.625 -5.133 1 95.81 61 LYS A O 1
ATOM 523 N N . ILE A 1 62 ? -6.848 34.938 -5.418 1 98.19 62 ILE A N 1
ATOM 524 C CA . ILE A 1 62 ? -7.242 34.938 -4.016 1 98.19 62 ILE A CA 1
ATOM 525 C C . ILE A 1 62 ? -8.75 34.75 -3.904 1 98.19 62 ILE A C 1
ATOM 527 O O . ILE A 1 62 ? -9.516 35.312 -4.703 1 98.19 62 ILE A O 1
ATOM 531 N N . MET A 1 63 ? -9.141 33.906 -3.021 1 98.5 63 MET A N 1
ATOM 532 C CA . MET A 1 63 ? -10.57 33.656 -2.838 1 98.5 63 MET A CA 1
ATOM 533 C C . MET A 1 63 ? -11.266 34.875 -2.238 1 98.5 63 MET A C 1
ATOM 535 O O . MET A 1 63 ? -10.719 35.531 -1.352 1 98.5 63 MET A O 1
ATOM 539 N N . LYS A 1 64 ? -12.516 35.125 -2.693 1 98 64 LYS A N 1
ATOM 540 C CA . LYS A 1 64 ? -13.32 36.219 -2.172 1 98 64 LYS A CA 1
ATOM 541 C C . LYS A 1 64 ? -14.094 35.781 -0.929 1 98 64 LYS A C 1
ATOM 543 O O . LYS A 1 64 ? -14.32 34.594 -0.714 1 98 64 LYS A O 1
ATOM 548 N N . PRO A 1 65 ? -14.438 36.781 -0.107 1 98.38 65 PRO A N 1
ATOM 549 C CA . PRO A 1 65 ? -15.117 36.469 1.149 1 98.38 65 PRO A CA 1
ATOM 550 C C . PRO A 1 65 ? -16.344 35.562 0.944 1 98.38 65 PRO A C 1
ATOM 552 O O . PRO A 1 65 ? -16.531 34.594 1.677 1 98.38 65 PRO A O 1
ATOM 555 N N . ASN A 1 66 ? -17.141 35.812 -0.062 1 98.25 66 ASN A N 1
ATOM 556 C CA . ASN A 1 66 ? -18.359 35.062 -0.267 1 98.25 66 ASN A CA 1
ATOM 557 C C . ASN A 1 66 ? -18.078 33.625 -0.645 1 98.25 66 ASN A C 1
ATOM 559 O O . ASN A 1 66 ? -18.812 32.719 -0.241 1 98.25 66 ASN A O 1
ATOM 563 N N . GLU A 1 67 ? -17.078 33.406 -1.469 1 98.38 67 GLU A N 1
ATOM 564 C CA . GLU A 1 67 ? -16.672 32.062 -1.827 1 98.38 67 GLU A CA 1
ATOM 565 C C . GLU A 1 67 ? -16.281 31.25 -0.591 1 98.38 67 GLU A C 1
ATOM 567 O O . GLU A 1 67 ? -16.703 30.109 -0.437 1 98.38 67 GLU A O 1
ATOM 572 N N . VAL A 1 68 ? -15.5 31.875 0.252 1 98.81 68 VAL A N 1
ATOM 573 C CA . VAL A 1 68 ? -15.016 31.234 1.466 1 98.81 68 VAL A CA 1
ATOM 574 C C . VAL A 1 68 ? -16.188 30.938 2.398 1 98.81 68 VAL A C 1
ATOM 576 O O . VAL A 1 68 ? -16.312 29.812 2.902 1 98.81 68 VAL A O 1
ATOM 579 N N . LYS A 1 69 ? -17.031 31.938 2.629 1 98.81 69 LYS A N 1
ATOM 580 C CA . LYS A 1 69 ? -18.172 31.797 3.535 1 98.81 69 LYS A CA 1
ATOM 581 C C . LYS A 1 69 ? -19.094 30.688 3.084 1 98.81 69 LYS A C 1
ATOM 583 O O . LYS A 1 69 ? -19.625 29.938 3.912 1 98.81 69 LYS A O 1
ATOM 588 N N . GLU A 1 70 ? -19.266 30.516 1.781 1 98.75 70 GLU A N 1
ATOM 589 C CA . GLU A 1 70 ? -20.125 29.453 1.247 1 98.75 70 GLU A CA 1
ATOM 590 C C . GLU A 1 70 ? -19.547 28.078 1.582 1 98.75 70 GLU A C 1
ATOM 592 O O . GLU A 1 70 ? -20.297 27.172 1.977 1 98.75 70 GLU A O 1
ATOM 597 N N . ILE A 1 71 ? -18.266 27.906 1.395 1 98.81 71 ILE A N 1
ATOM 598 C CA . ILE A 1 71 ? -17.594 26.656 1.707 1 98.81 71 ILE A CA 1
ATOM 599 C C . ILE A 1 71 ? -17.75 26.344 3.195 1 98.81 71 ILE A C 1
ATOM 601 O O . ILE A 1 71 ? -18.062 25.219 3.574 1 98.81 71 ILE A O 1
ATOM 605 N N . LEU A 1 72 ? -17.578 27.359 4.02 1 98.88 72 LEU A N 1
ATOM 606 C CA . LEU A 1 72 ? -17.656 27.203 5.469 1 98.88 72 LEU A CA 1
ATOM 607 C C . LEU A 1 72 ? -19.062 26.797 5.898 1 98.88 72 LEU A C 1
ATOM 609 O O . LEU A 1 72 ? -19.219 25.891 6.719 1 98.88 72 LEU A O 1
ATOM 613 N N . ILE A 1 73 ? -20.062 27.438 5.312 1 98.81 73 ILE A N 1
ATOM 614 C CA . ILE A 1 73 ? -21.453 27.141 5.656 1 98.81 73 ILE A CA 1
ATOM 615 C C . ILE A 1 73 ? -21.812 25.719 5.238 1 98.81 73 ILE A C 1
ATOM 617 O O . ILE A 1 73 ? -22.406 24.969 6.016 1 98.81 73 ILE A O 1
ATOM 621 N N . LYS A 1 74 ? -21.406 25.344 4.035 1 98.75 74 LYS A N 1
ATOM 622 C CA . LYS A 1 74 ? -21.672 24 3.547 1 98.75 74 LYS A CA 1
ATOM 623 C C . LYS A 1 74 ? -20.953 22.953 4.398 1 98.75 74 LYS A C 1
ATOM 625 O O . LYS A 1 74 ? -21.531 21.906 4.715 1 98.75 74 LYS A O 1
ATOM 630 N N . GLY A 1 75 ? -19.703 23.25 4.727 1 98.62 75 GLY A N 1
ATOM 631 C CA . GLY A 1 75 ? -18.953 22.344 5.594 1 98.62 75 GLY A CA 1
ATOM 632 C C . GLY A 1 75 ? -19.578 22.172 6.961 1 98.62 75 GLY A C 1
ATOM 633 O O . GLY A 1 75 ? -19.609 21.062 7.5 1 98.62 75 GLY A O 1
ATOM 634 N N . ASP A 1 76 ? -20.016 23.281 7.492 1 98.56 76 ASP A N 1
ATOM 635 C CA . ASP A 1 76 ? -20.672 23.234 8.789 1 98.56 76 ASP A CA 1
ATOM 636 C C . ASP A 1 76 ? -21.906 22.344 8.758 1 98.56 76 ASP A C 1
ATOM 638 O O . ASP A 1 76 ? -22.125 21.531 9.672 1 98.56 76 ASP A O 1
ATOM 642 N N . LYS A 1 77 ? -22.688 22.406 7.68 1 98.38 77 LYS A N 1
ATOM 643 C CA . LYS A 1 77 ? -23.891 21.594 7.508 1 98.38 77 LYS A CA 1
ATOM 644 C C . LYS A 1 77 ? -23.547 20.125 7.406 1 98.38 77 LYS A C 1
ATOM 646 O O . LYS A 1 77 ? -24.344 19.266 7.793 1 98.38 77 LYS A O 1
ATOM 651 N N . LEU A 1 78 ? -22.359 19.859 6.969 1 98.06 78 LEU A N 1
ATOM 652 C CA . LEU A 1 78 ? -21.922 18.469 6.777 1 98.06 78 LEU A CA 1
ATOM 653 C C . LEU A 1 78 ? -21.234 17.938 8.031 1 98.06 78 LEU A C 1
ATOM 655 O O . LEU A 1 78 ? -20.703 16.828 8.023 1 98.06 78 LEU A O 1
ATOM 659 N N . GLY A 1 79 ? -21.141 18.734 9.031 1 97.38 79 GLY A N 1
ATOM 660 C CA . GLY A 1 79 ? -20.641 18.281 10.312 1 97.38 79 GLY A CA 1
ATOM 661 C C . GLY A 1 79 ? -19.141 18.484 10.477 1 97.38 79 GLY A C 1
ATOM 662 O O . GLY A 1 79 ? -18.531 17.906 11.375 1 97.38 79 GLY A O 1
ATOM 663 N N . CYS A 1 80 ? -18.5 19.266 9.617 1 98.44 80 CYS A N 1
ATOM 664 C CA . CYS A 1 80 ? -17.094 19.594 9.789 1 98.44 80 CYS A CA 1
ATOM 665 C C . CYS A 1 80 ? -16.891 20.484 11.016 1 98.44 80 CYS A C 1
ATOM 667 O O . CYS A 1 80 ? -17.766 21.25 11.383 1 98.44 80 CYS A O 1
ATOM 669 N N . ARG A 1 81 ? -15.688 20.297 11.617 1 98.38 81 ARG A N 1
ATOM 670 C CA . ARG A 1 81 ? -15.406 21.094 12.805 1 98.38 81 ARG A CA 1
ATOM 671 C C . ARG A 1 81 ? -14.086 21.844 12.664 1 98.38 81 ARG A C 1
ATOM 673 O O . ARG A 1 81 ? -13.719 22.641 13.531 1 98.38 81 ARG A O 1
ATOM 680 N N . GLU A 1 82 ? -13.438 21.609 11.555 1 98.88 82 GLU A N 1
ATOM 681 C CA . GLU A 1 82 ? -12.188 22.312 11.281 1 98.88 82 GLU A CA 1
ATOM 682 C C . GLU A 1 82 ? -12.258 23.094 9.977 1 98.88 82 GLU A C 1
ATOM 684 O O . GLU A 1 82 ? -12.688 22.562 8.945 1 98.88 82 GLU A O 1
ATOM 689 N N . ALA A 1 83 ? -11.953 24.328 10.023 1 98.94 83 ALA A N 1
ATOM 690 C CA . ALA A 1 83 ? -11.68 25.141 8.836 1 98.94 83 ALA A CA 1
ATOM 691 C C . ALA A 1 83 ? -10.18 25.297 8.609 1 98.94 83 ALA A C 1
ATOM 693 O O . ALA A 1 83 ? -9.516 26.078 9.281 1 98.94 83 ALA A O 1
ATOM 694 N N . LEU A 1 84 ? -9.68 24.531 7.699 1 98.88 84 LEU A N 1
ATOM 695 C CA . LEU A 1 84 ? -8.258 24.578 7.395 1 98.88 84 LEU A CA 1
ATOM 696 C C . LEU A 1 84 ? -7.953 25.672 6.379 1 98.88 84 LEU A C 1
ATOM 698 O O . LEU A 1 84 ? -8.125 25.484 5.172 1 98.88 84 LEU A O 1
ATOM 702 N N . PHE A 1 85 ? -7.508 26.781 6.875 1 98.88 85 PHE A N 1
ATOM 703 C CA . PHE A 1 85 ? -7.074 27.875 6.016 1 98.88 85 PHE A CA 1
ATOM 704 C C . PHE A 1 85 ? -5.629 27.672 5.578 1 98.88 85 PHE A C 1
ATOM 706 O O . PHE A 1 85 ? -4.723 27.625 6.414 1 98.88 85 PHE A O 1
ATOM 713 N N . THR A 1 86 ? -5.43 27.5 4.305 1 98.44 86 THR A N 1
ATOM 714 C CA . THR A 1 86 ? -4.102 27.266 3.748 1 98.44 86 THR A CA 1
ATOM 715 C C . THR A 1 86 ? -3.83 28.219 2.582 1 98.44 86 THR A C 1
ATOM 717 O O . THR A 1 86 ? -4.707 28.438 1.746 1 98.44 86 THR A O 1
ATOM 720 N N . PHE A 1 87 ? -2.684 28.797 2.525 1 98.12 87 PHE A N 1
ATOM 721 C CA . PHE A 1 87 ? -2.223 29.547 1.356 1 98.12 87 PHE A CA 1
ATOM 722 C C . PHE A 1 87 ? -0.703 29.641 1.34 1 98.12 87 PHE A C 1
ATOM 724 O O . PHE A 1 87 ? -0.042 29.281 2.318 1 98.12 87 PHE A O 1
ATOM 731 N N . GLY A 1 88 ? -0.147 29.984 0.229 1 97.94 88 GLY A N 1
ATOM 732 C CA . GLY A 1 88 ? 1.297 30.094 0.098 1 97.94 88 GLY A CA 1
ATOM 733 C C . GLY A 1 88 ? 1.899 31.156 0.991 1 97.94 88 GLY A C 1
ATOM 734 O O . GLY A 1 88 ? 1.189 32.031 1.476 1 97.94 88 GLY A O 1
ATOM 735 N N . GLU A 1 89 ? 3.199 31.031 1.121 1 98.19 89 GLU A N 1
ATOM 736 C CA . GLU A 1 89 ? 3.902 31.953 2.002 1 98.19 89 GLU A CA 1
ATOM 737 C C . GLU A 1 89 ? 3.986 33.344 1.382 1 98.19 89 GLU A C 1
ATOM 739 O O . GLU A 1 89 ? 4.336 33.5 0.208 1 98.19 89 GLU A O 1
ATOM 744 N N . LYS A 1 90 ? 3.602 34.375 2.146 1 97.44 90 LYS A N 1
ATOM 745 C CA . LYS A 1 90 ? 3.721 35.781 1.774 1 97.44 90 LYS A CA 1
ATOM 746 C C . LYS A 1 90 ? 3.064 36.062 0.423 1 97.44 90 LYS A C 1
ATOM 748 O O . LYS A 1 90 ? 3.672 36.656 -0.458 1 97.44 90 LYS A O 1
ATOM 753 N N . VAL A 1 91 ? 1.88 35.625 0.263 1 97.62 91 VAL A N 1
ATOM 754 C CA . VAL A 1 91 ? 1.182 35.688 -1.017 1 97.62 91 VAL A CA 1
ATOM 755 C C . VAL A 1 91 ? 1.007 37.156 -1.427 1 97.62 91 VAL A C 1
ATOM 757 O O . VAL A 1 91 ? 0.925 37.469 -2.617 1 97.62 91 VAL A O 1
ATOM 760 N N . ASP A 1 92 ? 0.94 38.062 -0.436 1 96.12 92 ASP A N 1
ATOM 761 C CA . ASP A 1 92 ? 0.657 39.469 -0.766 1 96.12 92 ASP A CA 1
ATOM 762 C C . ASP A 1 92 ? 1.929 40.188 -1.188 1 96.12 92 ASP A C 1
ATOM 764 O O . ASP A 1 92 ? 1.914 41.406 -1.385 1 96.12 92 ASP A O 1
ATOM 768 N N . GLU A 1 93 ? 3.035 39.438 -1.317 1 96.06 93 GLU A N 1
ATOM 769 C CA . GLU A 1 93 ? 4.172 39.938 -2.074 1 96.06 93 GLU A CA 1
ATOM 770 C C . GLU A 1 93 ? 3.842 40.062 -3.559 1 96.06 93 GLU A C 1
ATOM 772 O O . GLU A 1 93 ? 4.484 40.812 -4.289 1 96.06 93 GLU A O 1
ATOM 777 N N . ASN A 1 94 ? 2.973 39.25 -4.008 1 97.06 94 ASN A N 1
ATOM 778 C CA . ASN A 1 94 ? 2.477 39.375 -5.379 1 97.06 94 ASN A CA 1
ATOM 779 C C . ASN A 1 94 ? 1.62 40.625 -5.555 1 97.06 94 ASN A C 1
ATOM 781 O O . ASN A 1 94 ? 0.632 40.812 -4.844 1 97.06 94 ASN A O 1
ATOM 785 N N . LYS A 1 95 ? 1.864 41.375 -6.527 1 96.75 95 LYS A N 1
ATOM 786 C CA . LYS A 1 95 ? 1.233 42.688 -6.707 1 96.75 95 LYS A CA 1
ATOM 787 C C . LYS A 1 95 ? -0.258 42.531 -6.996 1 96.75 95 LYS A C 1
ATOM 789 O O . LYS A 1 95 ? -1.066 43.344 -6.539 1 96.75 95 LYS A O 1
ATOM 794 N N . GLU A 1 96 ? -0.547 41.562 -7.746 1 97.44 96 GLU A N 1
ATOM 795 C CA . GLU A 1 96 ? -1.95 41.375 -8.086 1 97.44 96 GLU A CA 1
ATOM 796 C C . GLU A 1 96 ? -2.773 41 -6.852 1 97.44 96 GLU A C 1
ATOM 798 O O . GLU A 1 96 ? -3.885 41.5 -6.676 1 97.44 96 GLU A O 1
ATOM 803 N N . ILE A 1 97 ? -2.25 40.219 -5.996 1 98 97 ILE A N 1
ATOM 804 C CA . ILE A 1 97 ? -2.939 39.812 -4.773 1 98 97 ILE A CA 1
ATOM 805 C C . ILE A 1 97 ? -3.045 41 -3.822 1 98 97 ILE A C 1
ATOM 807 O O . ILE A 1 97 ? -4.09 41.219 -3.205 1 98 97 ILE A O 1
ATOM 811 N N . LYS A 1 98 ? -2.02 41.719 -3.73 1 97.56 98 LYS A N 1
ATOM 812 C CA . LYS A 1 98 ? -2.012 42.906 -2.879 1 97.56 98 LYS A CA 1
ATOM 813 C C . LYS A 1 98 ? -3.107 43.906 -3.289 1 97.56 98 LYS A C 1
ATOM 815 O O . LYS A 1 98 ? -3.803 44.438 -2.436 1 97.56 98 LYS A O 1
ATOM 820 N N . GLU A 1 99 ? -3.229 44.062 -4.578 1 97.5 99 GLU A N 1
ATOM 821 C CA . GLU A 1 99 ? -4.242 45 -5.102 1 97.5 99 GLU A CA 1
ATOM 822 C C . GLU A 1 99 ? -5.648 44.469 -4.812 1 97.5 99 GLU A C 1
ATOM 824 O O . GLU A 1 99 ? -6.539 45.25 -4.469 1 97.5 99 GLU A O 1
ATOM 829 N N . GLU A 1 100 ? -5.816 43.219 -5.023 1 97.62 100 GLU A N 1
ATOM 830 C CA . GLU A 1 100 ? -7.121 42.625 -4.75 1 97.62 100 GLU A CA 1
ATOM 831 C C . GLU A 1 100 ? -7.496 42.75 -3.277 1 97.62 100 GLU A C 1
ATOM 833 O O . GLU A 1 100 ? -8.656 43.031 -2.947 1 97.62 100 GLU A O 1
ATOM 838 N N . LEU A 1 101 ? -6.574 42.562 -2.363 1 98.25 101 LEU A N 1
ATOM 839 C CA . LEU A 1 101 ? -6.793 42.719 -0.931 1 98.25 101 LEU A CA 1
ATOM 840 C C . LEU A 1 101 ? -7.211 44.156 -0.606 1 98.25 101 LEU A C 1
ATOM 842 O O . LEU A 1 101 ? -8.164 44.375 0.142 1 98.25 101 LEU A O 1
ATOM 846 N N . LYS A 1 102 ? -6.566 45.062 -1.21 1 97.75 102 LYS A N 1
ATOM 847 C CA . LYS A 1 102 ? -6.895 46.469 -1.002 1 97.75 102 LYS A CA 1
ATOM 848 C C . LYS A 1 102 ? -8.32 46.781 -1.457 1 97.75 102 LYS A C 1
ATOM 850 O O . LYS A 1 102 ? -9.047 47.5 -0.782 1 97.75 102 LYS A O 1
ATOM 855 N N . LYS A 1 103 ? -8.594 46.25 -2.611 1 97.69 103 LYS A N 1
ATOM 856 C CA . LYS A 1 103 ? -9.938 46.438 -3.143 1 97.69 103 LYS A CA 1
ATOM 857 C C . LYS A 1 103 ? -10.992 45.906 -2.188 1 97.69 103 LYS A C 1
ATOM 859 O O . LYS A 1 103 ? -12.102 46.438 -2.104 1 97.69 103 LYS A O 1
ATOM 864 N N . MET A 1 104 ? -10.641 44.875 -1.455 1 97.38 104 MET A N 1
ATOM 865 C CA . MET A 1 104 ? -11.57 44.281 -0.517 1 97.38 104 MET A CA 1
ATOM 866 C C . MET A 1 104 ? -11.523 44.969 0.837 1 97.38 104 MET A C 1
ATOM 868 O O . MET A 1 104 ? -12.305 44.625 1.737 1 97.38 104 MET A O 1
ATOM 872 N N . GLY A 1 105 ? -10.602 45.875 0.99 1 97.69 105 GLY A N 1
ATOM 873 C CA . GLY A 1 105 ? -10.555 46.688 2.193 1 97.69 105 GLY A CA 1
ATOM 874 C C . GLY A 1 105 ? -9.555 46.188 3.217 1 97.69 105 GLY A C 1
ATOM 875 O O . GLY A 1 105 ? -9.648 46.531 4.398 1 97.69 105 GLY A O 1
ATOM 876 N N . PHE A 1 106 ? -8.617 45.344 2.777 1 98.38 106 PHE A N 1
ATOM 877 C CA . PHE A 1 106 ? -7.652 44.781 3.711 1 98.38 106 PHE A CA 1
ATOM 878 C C . PHE A 1 106 ? -6.242 45.25 3.381 1 98.38 106 PHE A C 1
ATOM 880 O O . PHE A 1 106 ? -5.879 45.375 2.207 1 98.38 106 PHE A O 1
ATOM 887 N N . SER A 1 107 ? -5.41 45.438 4.367 1 97.38 107 SER A N 1
ATOM 888 C CA . SER A 1 107 ? -4.055 45.938 4.184 1 97.38 107 SER A CA 1
ATOM 889 C C . SER A 1 107 ? -3.09 44.812 3.816 1 97.38 107 SER A C 1
ATOM 891 O O . SER A 1 107 ? -2.072 45.062 3.16 1 97.38 107 SER A O 1
ATOM 893 N N . ASN A 1 108 ? -3.355 43.625 4.242 1 97.81 108 ASN A N 1
ATOM 894 C CA . ASN A 1 108 ? -2.516 42.469 3.941 1 97.81 108 ASN A CA 1
ATOM 895 C C . ASN A 1 108 ? -3.285 41.156 4.086 1 97.81 108 ASN A C 1
ATOM 897 O O . ASN A 1 108 ? -4.449 41.156 4.496 1 97.81 108 ASN A O 1
ATOM 901 N N . ILE A 1 109 ? -2.668 40.125 3.713 1 98.5 109 ILE A N 1
ATOM 902 C CA . ILE A 1 109 ? -3.301 38.812 3.662 1 98.5 109 ILE A CA 1
ATOM 903 C C . ILE A 1 109 ? -3.703 38.375 5.07 1 98.5 109 ILE A C 1
ATOM 905 O O . ILE A 1 109 ? -4.719 37.688 5.25 1 98.5 109 ILE A O 1
ATOM 909 N N . LEU A 1 110 ? -2.973 38.719 6.148 1 98.69 110 LEU A N 1
ATOM 910 C CA . LEU A 1 110 ? -3.244 38.25 7.504 1 98.69 110 LEU A CA 1
ATOM 911 C C . LEU A 1 110 ? -4.457 38.969 8.094 1 98.69 110 LEU A C 1
ATOM 913 O O . LEU A 1 110 ? -5.211 38.375 8.867 1 98.69 110 LEU A O 1
ATOM 917 N N . GLU A 1 111 ? -4.57 40.25 7.758 1 98.56 111 GLU A N 1
ATOM 918 C CA . GLU A 1 111 ? -5.797 40.938 8.141 1 98.56 111 GLU A CA 1
ATOM 919 C C . GLU A 1 111 ? -7.023 40.281 7.516 1 98.56 111 GLU A C 1
ATOM 921 O O . GLU A 1 111 ? -8.047 40.125 8.18 1 98.56 111 GLU A O 1
ATOM 926 N N . TYR A 1 112 ? -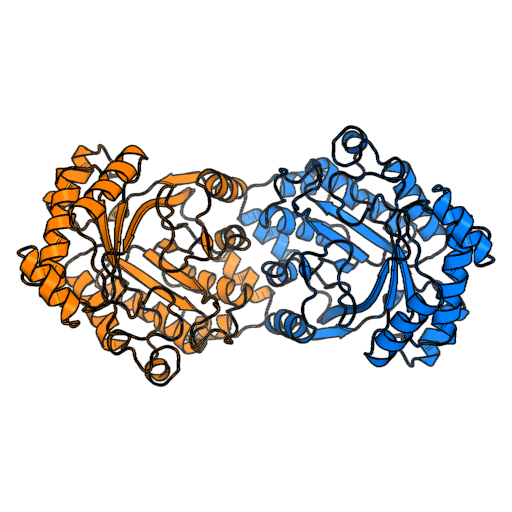6.887 40 6.242 1 98.81 112 TYR A N 1
ATOM 927 C CA . TYR A 1 112 ? -7.969 39.312 5.539 1 98.81 112 TYR A CA 1
ATOM 928 C C . TYR A 1 112 ? -8.258 37.938 6.176 1 98.81 112 TYR A C 1
ATOM 930 O O . TYR A 1 112 ? -9.422 37.594 6.414 1 98.81 112 TYR A O 1
ATOM 938 N N . LEU A 1 113 ? -7.207 37.188 6.441 1 98.88 113 LEU A N 1
ATOM 939 C CA . LEU A 1 113 ? -7.34 35.906 7.094 1 98.88 113 LEU A CA 1
ATOM 940 C C . LEU A 1 113 ? -8.039 36.031 8.438 1 98.88 113 LEU A C 1
ATOM 942 O O . LEU A 1 113 ? -8.961 35.281 8.75 1 98.88 113 LEU A O 1
ATOM 946 N N . TYR A 1 114 ? -7.613 36.969 9.242 1 98.81 114 TYR A N 1
ATOM 947 C CA . TYR A 1 114 ? -8.219 37.219 10.555 1 98.81 114 TYR A CA 1
ATOM 948 C C . TYR A 1 114 ? -9.719 37.469 10.422 1 98.81 114 TYR A C 1
ATOM 950 O O . TYR A 1 114 ? -10.508 36.906 11.188 1 98.81 114 TYR A O 1
ATOM 958 N N . TYR A 1 115 ? -10.055 38.281 9.484 1 98.81 115 TYR A N 1
ATOM 959 C CA . TYR A 1 115 ? -11.453 38.594 9.227 1 98.81 115 TYR A CA 1
ATOM 960 C C . TYR A 1 115 ? -12.258 37.344 8.945 1 98.81 115 TYR A C 1
ATOM 962 O O . TYR A 1 115 ? -13.32 37.125 9.531 1 98.81 115 TYR A O 1
ATOM 970 N N . LEU A 1 116 ? -11.742 36.531 8.047 1 98.88 116 LEU A N 1
ATOM 971 C CA . LEU A 1 116 ? -12.438 35.312 7.656 1 98.88 116 LEU A CA 1
ATOM 972 C C . LEU A 1 116 ? -12.531 34.312 8.828 1 98.88 116 LEU A C 1
ATOM 974 O O . LEU A 1 116 ? -13.57 33.688 9.023 1 98.88 116 LEU A O 1
ATOM 978 N N . GLU A 1 117 ? -11.484 34.219 9.594 1 98.94 117 GLU A N 1
ATOM 979 C CA . GLU A 1 117 ? -11.453 33.281 10.719 1 98.94 117 GLU A CA 1
ATOM 980 C C . GLU A 1 117 ? -12.367 33.75 11.852 1 98.94 117 GLU A C 1
ATOM 982 O O . GLU A 1 117 ? -13.031 32.938 12.5 1 98.94 117 GLU A O 1
ATOM 987 N N . ASP A 1 118 ? -12.359 35.062 12.07 1 98.81 118 ASP A N 1
ATOM 988 C CA . ASP A 1 118 ? -13.281 35.625 13.039 1 98.81 118 ASP A CA 1
ATOM 989 C C . ASP A 1 118 ? -14.734 35.375 12.641 1 98.81 118 ASP A C 1
ATOM 991 O O . ASP A 1 118 ? -15.555 34.969 13.469 1 98.81 118 ASP A O 1
ATOM 995 N N . TRP A 1 119 ? -15.023 35.625 11.391 1 98.81 119 TRP A N 1
ATOM 996 C CA . TRP A 1 119 ? -16.359 35.375 10.859 1 98.81 119 TRP A CA 1
ATOM 997 C C . TRP A 1 119 ? -16.719 33.906 11.039 1 98.81 119 TRP A C 1
ATOM 999 O O . TRP A 1 119 ? -17.875 33.562 11.367 1 98.81 119 TRP A O 1
ATOM 1009 N N . THR A 1 120 ? -15.797 33 10.773 1 98.88 120 THR A N 1
ATOM 1010 C CA . THR A 1 120 ? -16.016 31.562 10.914 1 98.88 120 THR A CA 1
ATOM 1011 C C . THR A 1 120 ? -16.453 31.219 12.336 1 98.88 120 THR A C 1
ATOM 1013 O O . THR A 1 120 ? -17.453 30.516 12.523 1 98.88 120 THR A O 1
ATOM 1016 N N . LEU A 1 121 ? -15.758 31.766 13.32 1 98.75 121 LEU A N 1
ATOM 1017 C CA . LEU A 1 121 ? -16.078 31.5 14.719 1 98.75 121 LEU A CA 1
ATOM 1018 C C . LEU A 1 121 ? -17.453 32.031 15.078 1 98.75 121 LEU A C 1
ATOM 1020 O O . LEU A 1 121 ? -18.188 31.391 15.836 1 98.75 121 LEU A O 1
ATOM 1024 N N . GLU A 1 122 ? -17.797 33.125 14.469 1 98.31 122 GLU A N 1
ATOM 1025 C CA . GLU A 1 122 ? -19.031 33.781 14.836 1 98.31 122 GLU A CA 1
ATOM 1026 C C . GLU A 1 122 ? -20.234 33.156 14.141 1 98.31 122 GLU A C 1
ATOM 1028 O O . GLU A 1 122 ? -21.344 33.156 14.68 1 98.31 122 GLU A O 1
ATOM 1033 N N . ASN A 1 123 ? -20 32.625 12.969 1 98.5 123 ASN A N 1
ATOM 1034 C CA . ASN A 1 123 ? -21.156 32.312 12.133 1 98.5 123 ASN A CA 1
ATOM 1035 C C . ASN A 1 123 ? -21.25 30.812 11.844 1 98.5 123 ASN A C 1
ATOM 1037 O O . ASN A 1 123 ? -22.203 30.359 11.195 1 98.5 123 ASN A O 1
ATOM 1041 N N . THR A 1 124 ? -20.344 30.016 12.266 1 98.62 124 THR A N 1
ATOM 1042 C CA . THR A 1 124 ? -20.359 28.562 12.062 1 98.62 124 THR A CA 1
ATOM 1043 C C . THR A 1 124 ? -19.906 27.844 13.328 1 98.62 124 THR A C 1
ATOM 1045 O O . THR A 1 124 ? -19.594 28.469 14.336 1 98.62 124 THR A O 1
ATOM 1048 N N . ASN A 1 125 ? -19.891 26.516 13.266 1 98.25 125 ASN A N 1
ATOM 1049 C CA . ASN A 1 125 ? -19.375 25.688 14.344 1 98.25 125 ASN A CA 1
ATOM 1050 C C . ASN A 1 125 ? -17.969 25.188 14.031 1 98.25 125 ASN A C 1
ATOM 1052 O O . ASN A 1 125 ? -17.469 24.281 14.695 1 98.25 125 ASN A O 1
ATOM 1056 N N . LEU A 1 126 ? -17.375 25.719 12.984 1 98.81 126 LEU A N 1
ATOM 1057 C CA . LEU A 1 126 ? -16.016 25.359 12.602 1 98.81 126 LEU A CA 1
ATOM 1058 C C . LEU A 1 126 ? -14.984 26.141 13.422 1 98.81 126 LEU A C 1
ATOM 1060 O O . LEU A 1 126 ? -15.242 27.281 13.82 1 98.81 126 LEU A O 1
ATOM 1064 N N . LEU A 1 127 ? -13.883 25.484 13.695 1 98.94 127 LEU A N 1
ATOM 1065 C CA . LEU A 1 127 ? -12.734 26.109 14.336 1 98.94 127 LEU A CA 1
ATOM 1066 C C . LEU A 1 127 ? -11.586 26.266 13.344 1 98.94 127 LEU A C 1
ATOM 1068 O O . LEU A 1 127 ? -11.234 25.328 12.633 1 98.94 127 LEU A O 1
ATOM 1072 N N . PRO A 1 128 ? -11.023 27.422 13.266 1 98.94 128 PRO A N 1
ATOM 1073 C CA . PRO A 1 128 ? -9.938 27.656 12.305 1 98.94 128 PRO A CA 1
ATOM 1074 C C . PRO A 1 128 ? -8.633 26.953 12.711 1 98.94 128 PRO A C 1
ATOM 1076 O O . PRO A 1 128 ? -8.305 26.891 13.891 1 98.94 128 PRO A O 1
ATOM 1079 N N . HIS A 1 129 ? -7.953 26.375 11.812 1 98.94 129 HIS A N 1
ATOM 1080 C CA . HIS A 1 129 ? -6.562 25.938 11.789 1 98.94 129 HIS A CA 1
ATOM 1081 C C . HIS A 1 129 ? -5.82 26.547 10.602 1 98.94 129 HIS A C 1
ATOM 1083 O O . HIS A 1 129 ? -6.254 26.406 9.453 1 98.94 129 HIS A O 1
ATOM 1089 N N . THR A 1 130 ? -4.672 27.156 10.836 1 98.88 130 THR A N 1
ATOM 1090 C CA . THR A 1 130 ? -4.012 27.906 9.773 1 98.88 130 THR A CA 1
ATOM 1091 C C . THR A 1 130 ? -2.66 27.281 9.43 1 98.88 130 THR A C 1
ATOM 1093 O O . THR A 1 130 ? -1.874 26.969 10.32 1 98.88 130 THR A O 1
ATOM 1096 N N . ASN A 1 131 ? -2.381 27.016 8.203 1 98.19 131 ASN A N 1
ATOM 1097 C CA . ASN A 1 131 ? -1.087 26.734 7.586 1 98.19 131 ASN A CA 1
ATOM 1098 C C . ASN A 1 131 ? -0.768 27.734 6.473 1 98.19 131 ASN A C 1
ATOM 1100 O O . ASN A 1 131 ? -1.319 27.641 5.375 1 98.19 131 ASN A O 1
ATOM 1104 N N . CYS A 1 132 ? 0.153 28.703 6.73 1 97.94 132 CYS A N 1
ATOM 1105 C CA . CYS A 1 132 ? 0.31 29.766 5.746 1 97.94 132 CYS A CA 1
ATOM 1106 C C . CYS A 1 132 ? 1.77 30.188 5.629 1 97.94 132 CYS A C 1
ATOM 1108 O O . CYS A 1 132 ? 2.062 31.359 5.359 1 97.94 132 CYS A O 1
ATOM 1110 N N . GLY A 1 133 ? 2.664 29.297 5.961 1 97.69 133 GLY A N 1
ATOM 1111 C CA . GLY A 1 133 ? 4.082 29.609 5.895 1 97.69 133 GLY A CA 1
ATOM 1112 C C . GLY A 1 133 ? 4.594 30.344 7.117 1 97.69 133 GLY A C 1
ATOM 1113 O O . GLY A 1 133 ? 3.979 30.281 8.188 1 97.69 133 GLY A O 1
ATOM 1114 N N . ILE A 1 134 ? 5.664 31 6.992 1 98.56 134 ILE A N 1
ATOM 1115 C CA . ILE A 1 134 ? 6.391 31.594 8.109 1 98.56 134 ILE A CA 1
ATOM 1116 C C . ILE A 1 134 ? 5.656 32.844 8.594 1 98.56 134 ILE A C 1
ATOM 1118 O O . ILE A 1 134 ? 5.273 33.688 7.797 1 98.56 134 ILE A O 1
ATOM 1122 N N . LEU A 1 135 ? 5.512 32.906 9.852 1 98.75 135 LEU A N 1
ATOM 1123 C CA . LEU A 1 135 ? 4.914 34.031 10.539 1 98.75 135 LEU A CA 1
ATOM 1124 C C . LEU A 1 135 ? 5.852 34.594 11.617 1 98.75 135 LEU A C 1
ATOM 1126 O O . LEU A 1 135 ? 6.574 33.812 12.258 1 98.75 135 LEU A O 1
ATOM 1130 N N . SER A 1 136 ? 5.773 35.875 11.797 1 98.25 136 SER A N 1
ATOM 1131 C CA . SER A 1 136 ? 6.492 36.5 12.914 1 98.25 136 SER A CA 1
ATOM 1132 C C . SER A 1 136 ? 5.785 36.25 14.234 1 98.25 136 SER A C 1
ATOM 1134 O O . SER A 1 136 ? 4.652 35.75 14.258 1 98.25 136 SER A O 1
ATOM 1136 N N . TYR A 1 137 ? 6.496 36.531 15.32 1 98.75 137 TYR A N 1
ATOM 1137 C CA . TYR A 1 137 ? 5.922 36.375 16.656 1 98.75 137 TYR A CA 1
ATOM 1138 C C . TYR A 1 137 ? 4.617 37.156 16.766 1 98.75 137 TYR A C 1
ATOM 1140 O O . TYR A 1 137 ? 3.617 36.656 17.266 1 98.75 137 TYR A O 1
ATOM 1148 N N . GLU A 1 138 ? 4.645 38.406 16.25 1 98.69 138 GLU A N 1
ATOM 1149 C CA . GLU A 1 138 ? 3.475 39.281 16.359 1 98.69 138 GLU A CA 1
ATOM 1150 C C . GLU A 1 138 ? 2.32 38.75 15.508 1 98.69 138 GLU A C 1
ATOM 1152 O O . GLU A 1 138 ? 1.155 38.875 15.891 1 98.69 138 GLU A O 1
ATOM 1157 N N . GLU A 1 139 ? 2.641 38.25 14.391 1 98.69 139 GLU A N 1
ATOM 1158 C CA . GLU A 1 139 ? 1.624 37.688 13.508 1 98.69 139 GLU A CA 1
ATOM 1159 C C . GLU A 1 139 ? 0.992 36.438 14.125 1 98.69 139 GLU A C 1
ATOM 1161 O O . GLU A 1 139 ? -0.224 36.25 14.055 1 98.69 139 GLU A O 1
ATOM 1166 N N . LEU A 1 140 ? 1.811 35.594 14.742 1 98.88 140 LEU A N 1
ATOM 1167 C CA . LEU A 1 140 ? 1.305 34.438 15.469 1 98.88 140 LEU A CA 1
ATOM 1168 C C . LEU A 1 140 ? 0.374 34.875 16.594 1 98.88 140 LEU A C 1
ATOM 1170 O O . LEU A 1 140 ? -0.703 34.312 16.781 1 98.88 140 LEU A O 1
ATOM 1174 N N . LYS A 1 141 ? 0.828 35.844 17.312 1 98.69 141 LYS A N 1
ATOM 1175 C CA . LYS A 1 141 ? 0.053 36.375 18.438 1 98.69 141 LYS A CA 1
ATOM 1176 C C . LYS A 1 141 ? -1.319 36.875 17.984 1 98.69 141 LYS A C 1
ATOM 1178 O O . LYS A 1 141 ? -2.33 36.594 18.625 1 98.69 141 LYS A O 1
ATOM 1183 N N . LEU A 1 142 ? -1.291 37.562 16.875 1 98.56 142 LEU A N 1
ATOM 1184 C CA . LEU A 1 142 ? -2.537 38.062 16.312 1 98.56 142 LEU A CA 1
ATOM 1185 C C . LEU A 1 142 ? -3.477 36.906 15.945 1 98.56 142 LEU A C 1
ATOM 1187 O O . LEU A 1 142 ? -4.645 36.906 16.344 1 98.56 142 LEU A O 1
ATOM 1191 N N . LEU A 1 143 ? -2.984 35.938 15.25 1 98.81 143 LEU A N 1
ATOM 1192 C CA . LEU A 1 143 ? -3.824 34.875 14.719 1 98.81 143 LEU A CA 1
ATOM 1193 C C . LEU A 1 143 ? -4.254 33.906 15.82 1 98.81 143 LEU A C 1
ATOM 1195 O O . LEU A 1 143 ? -5.254 33.188 15.688 1 98.81 143 LEU A O 1
ATOM 1199 N N . LYS A 1 144 ? -3.482 33.812 16.922 1 98.81 144 LYS A N 1
ATOM 1200 C CA . LYS A 1 144 ? -3.855 33 18.062 1 98.81 144 LYS A CA 1
ATOM 1201 C C . LYS A 1 144 ? -5.254 33.344 18.562 1 98.81 144 LYS A C 1
ATOM 1203 O O . LYS A 1 144 ? -5.977 32.5 19.062 1 98.81 144 LYS A O 1
ATOM 1208 N N . GLU A 1 145 ? -5.652 34.562 18.375 1 98.75 145 GLU A N 1
ATOM 1209 C CA . GLU A 1 145 ? -6.934 35.031 18.875 1 98.75 145 GLU A CA 1
ATOM 1210 C C . GLU A 1 145 ? -8.102 34.281 18.25 1 98.75 145 GLU A C 1
ATOM 1212 O O . GLU A 1 145 ? -9.164 34.156 18.844 1 98.75 145 GLU A O 1
ATOM 1217 N N . VAL A 1 146 ? -7.84 33.781 17.016 1 98.88 146 VAL A N 1
ATOM 1218 C CA . VAL A 1 146 ? -8.984 33.25 16.281 1 98.88 146 VAL A CA 1
ATOM 1219 C C . VAL A 1 146 ? -8.688 31.828 15.82 1 98.88 146 VAL A C 1
ATOM 1221 O O . VAL A 1 146 ? -9.508 31.219 15.133 1 98.88 146 VAL A O 1
ATOM 1224 N N . ASN A 1 147 ? -7.523 31.25 16.156 1 98.94 147 ASN A N 1
ATOM 1225 C CA . ASN A 1 147 ? -7.168 29.891 15.758 1 98.94 147 ASN A CA 1
ATOM 1226 C C . ASN A 1 147 ? -7.242 28.922 16.938 1 98.94 147 ASN A C 1
ATOM 1228 O O . ASN A 1 147 ? -6.781 29.25 18.031 1 98.94 147 ASN A O 1
ATOM 1232 N N . ALA A 1 148 ? -7.82 27.75 16.672 1 98.81 148 ALA A N 1
ATOM 1233 C CA . ALA A 1 148 ? -7.758 26.672 17.672 1 98.81 148 ALA A CA 1
ATOM 1234 C C . ALA A 1 148 ? -6.379 26.016 17.688 1 98.81 148 ALA A C 1
ATOM 1236 O O . ALA A 1 148 ? -5.934 25.516 18.719 1 98.81 148 ALA A O 1
ATOM 1237 N N . SER A 1 149 ? -5.781 25.938 16.578 1 98.88 149 SER A N 1
ATOM 1238 C CA . SER A 1 149 ? -4.418 25.469 16.375 1 98.88 149 SER A CA 1
ATOM 1239 C C . SER A 1 149 ? -3.816 26.031 15.094 1 98.88 149 SER A C 1
ATOM 1241 O O . SER A 1 149 ? -4.527 26.594 14.266 1 98.88 149 SER A O 1
ATOM 1243 N N . MET A 1 150 ? -2.553 25.984 14.961 1 98.94 150 MET A N 1
ATOM 1244 C CA . MET A 1 150 ? -1.832 26.375 13.75 1 98.94 150 MET A CA 1
ATOM 1245 C C . MET A 1 150 ? -0.771 25.344 13.391 1 98.94 150 MET A C 1
ATOM 1247 O O . MET A 1 150 ? -0.546 24.391 14.141 1 98.94 150 MET A O 1
ATOM 1251 N N . GLY A 1 151 ? -0.226 25.453 12.219 1 98.69 151 GLY A N 1
ATOM 1252 C CA . GLY A 1 151 ? 0.757 24.453 11.828 1 98.69 151 GLY A CA 1
ATOM 1253 C C . GLY A 1 151 ? 1.796 24.984 10.859 1 98.69 151 GLY A C 1
ATOM 1254 O O . GLY A 1 151 ? 1.548 25.969 10.148 1 98.69 151 GLY A O 1
ATOM 1255 N N . LEU A 1 152 ? 2.869 24.391 10.867 1 98.81 152 LEU A N 1
ATOM 1256 C CA . LEU A 1 152 ? 3.984 24.547 9.938 1 98.81 152 LEU A CA 1
ATOM 1257 C C . LEU A 1 152 ? 4.801 23.25 9.859 1 98.81 152 LEU A C 1
ATOM 1259 O O . LEU A 1 152 ? 5.328 22.797 10.875 1 98.81 152 LEU A O 1
ATOM 1263 N N . MET A 1 153 ? 4.902 22.766 8.688 1 98.69 153 MET A N 1
ATOM 1264 C CA . MET A 1 153 ? 5.777 21.609 8.523 1 98.69 153 MET A CA 1
ATOM 1265 C C . MET A 1 153 ? 7.242 22 8.672 1 98.69 153 MET A C 1
ATOM 1267 O O . MET A 1 153 ? 7.734 22.859 7.938 1 98.69 153 MET A O 1
ATOM 1271 N N . LEU A 1 154 ? 7.832 21.344 9.641 1 98.81 154 LEU A N 1
ATOM 1272 C CA . LEU A 1 154 ? 9.281 21.516 9.711 1 98.81 154 LEU A CA 1
ATOM 1273 C C . LEU A 1 154 ? 9.953 20.953 8.469 1 98.81 154 LEU A C 1
ATOM 1275 O O . LEU A 1 154 ? 10.852 21.578 7.902 1 98.81 154 LEU A O 1
ATOM 1279 N N . GLU A 1 155 ? 9.5 19.812 8.055 1 98.31 155 GLU A N 1
ATOM 1280 C CA . GLU A 1 155 ? 9.938 19 6.93 1 98.31 155 GLU A CA 1
ATOM 1281 C C . GLU A 1 155 ? 11.305 18.391 7.199 1 98.31 155 GLU A C 1
ATOM 1283 O O . GLU A 1 155 ? 11.477 17.172 7.09 1 98.31 155 GLU A O 1
ATOM 1288 N N . ASN A 1 156 ? 12.234 19.156 7.48 1 98.56 156 ASN A N 1
ATOM 1289 C CA . ASN A 1 156 ? 13.594 18.719 7.773 1 98.56 156 ASN A CA 1
ATOM 1290 C C . ASN A 1 156 ? 14.461 19.875 8.273 1 98.56 156 ASN A C 1
ATOM 1292 O O . ASN A 1 156 ? 14.234 21.031 7.922 1 98.56 156 ASN A O 1
ATOM 1296 N N . ILE A 1 157 ? 15.453 19.547 9.055 1 98.56 157 ILE A N 1
ATOM 1297 C CA . ILE A 1 157 ? 16.281 20.625 9.594 1 98.56 157 ILE A CA 1
ATOM 1298 C C . ILE A 1 157 ? 17.578 20.734 8.781 1 98.56 157 ILE A C 1
ATOM 1300 O O . ILE A 1 157 ? 18.469 21.5 9.141 1 98.56 157 ILE A O 1
ATOM 1304 N N . SER A 1 158 ? 17.688 19.969 7.73 1 98 158 SER A N 1
ATOM 1305 C CA . SER A 1 158 ? 18.906 19.953 6.934 1 98 158 SER A CA 1
ATOM 1306 C C . SER A 1 158 ? 19.094 21.25 6.152 1 98 158 SER A C 1
ATOM 1308 O O . SER A 1 158 ? 18.297 21.547 5.262 1 98 158 SER A O 1
ATOM 1310 N N . GLU A 1 159 ? 20.188 21.891 6.328 1 98.19 159 GLU A N 1
ATOM 1311 C CA . GLU A 1 159 ? 20.531 23.062 5.539 1 98.19 159 GLU A CA 1
ATOM 1312 C C . GLU A 1 159 ? 20.953 22.672 4.125 1 98.19 159 GLU A C 1
ATOM 1314 O O . GLU A 1 159 ? 20.828 23.469 3.193 1 98.19 159 GLU A O 1
ATOM 1319 N N . ARG A 1 160 ? 21.422 21.453 3.98 1 98.31 160 ARG A N 1
ATOM 1320 C CA . ARG A 1 160 ? 21.875 20.969 2.688 1 98.31 160 ARG A CA 1
ATOM 1321 C C . ARG A 1 160 ? 20.75 20.984 1.66 1 98.31 160 ARG A C 1
ATOM 1323 O O . ARG A 1 160 ? 20.984 21.234 0.477 1 98.31 160 ARG A O 1
ATOM 1330 N N . LEU A 1 161 ? 19.531 20.766 2.129 1 98.62 161 LEU A N 1
ATOM 1331 C CA . LEU A 1 161 ? 18.391 20.672 1.231 1 98.62 161 LEU A CA 1
ATOM 1332 C C . LEU A 1 161 ? 18.125 22.016 0.563 1 98.62 161 LEU A C 1
ATOM 1334 O O . LEU A 1 161 ? 17.516 22.078 -0.506 1 98.62 161 LEU A O 1
ATOM 1338 N N . MET A 1 162 ? 18.625 23.172 1.147 1 98.56 162 MET A N 1
ATOM 1339 C CA . MET A 1 162 ? 18.453 24.516 0.585 1 98.56 162 MET A CA 1
ATOM 1340 C C . MET A 1 162 ? 19.234 24.656 -0.718 1 98.56 162 MET A C 1
ATOM 1342 O O . MET A 1 162 ? 18.984 25.594 -1.489 1 98.56 162 MET A O 1
ATOM 1346 N N . ASN A 1 163 ? 20.125 23.703 -0.972 1 98.5 163 ASN A N 1
ATOM 1347 C CA . ASN A 1 163 ? 20.922 23.719 -2.193 1 98.5 163 ASN A CA 1
ATOM 1348 C C . ASN A 1 163 ? 20.5 22.625 -3.166 1 98.5 163 ASN A C 1
ATOM 1350 O O . ASN A 1 163 ? 21.203 22.344 -4.133 1 98.5 163 ASN A O 1
ATOM 1354 N N . THR A 1 164 ? 19.406 22 -2.941 1 98.62 164 THR A N 1
ATOM 1355 C CA . THR A 1 164 ? 18.875 20.953 -3.799 1 98.62 164 THR A CA 1
ATOM 1356 C C . THR A 1 164 ? 17.562 21.391 -4.453 1 98.62 164 THR A C 1
ATOM 1358 O O . THR A 1 164 ? 17.016 22.438 -4.109 1 98.62 164 THR A O 1
ATOM 1361 N N . VAL A 1 165 ? 17.031 20.578 -5.355 1 98.38 165 VAL A N 1
ATOM 1362 C CA . VAL A 1 165 ? 15.812 20.859 -6.109 1 98.38 165 VAL A CA 1
ATOM 1363 C C . VAL A 1 165 ? 14.625 20.969 -5.152 1 98.38 165 VAL A C 1
ATOM 1365 O O . VAL A 1 165 ? 13.648 21.656 -5.445 1 98.38 165 VAL A O 1
ATOM 1368 N N . ALA A 1 166 ? 14.742 20.406 -3.949 1 98.56 166 ALA A N 1
ATOM 1369 C CA . ALA A 1 166 ? 13.648 20.406 -2.982 1 98.56 166 ALA A CA 1
ATOM 1370 C C . ALA A 1 166 ? 13.375 21.812 -2.463 1 98.56 166 ALA A C 1
ATOM 1372 O O . ALA A 1 166 ? 12.227 22.266 -2.436 1 98.56 166 ALA A O 1
ATOM 1373 N N . HIS A 1 167 ? 14.492 22.578 -2.143 1 98.69 167 HIS A N 1
ATOM 1374 C CA . HIS A 1 167 ? 14.266 23.797 -1.38 1 98.69 167 HIS A CA 1
ATOM 1375 C C . HIS A 1 167 ? 15.047 24.969 -1.97 1 98.69 167 HIS A C 1
ATOM 1377 O O . HIS A 1 167 ? 14.93 26.094 -1.493 1 98.69 167 HIS A O 1
ATOM 1383 N N . LYS A 1 168 ? 15.812 24.781 -3.057 1 98.12 168 LYS A N 1
ATOM 1384 C CA . LYS A 1 168 ? 16.766 25.797 -3.529 1 98.12 168 LYS A CA 1
ATOM 1385 C C . LYS A 1 168 ? 16.062 27.094 -3.881 1 98.12 168 LYS A C 1
ATOM 1387 O O . LYS A 1 168 ? 16.641 28.172 -3.768 1 98.12 168 LYS A O 1
ATOM 1392 N N . TYR A 1 169 ? 14.875 27.125 -4.273 1 98.31 169 TYR A N 1
ATOM 1393 C CA . TYR A 1 169 ? 14.156 28.344 -4.645 1 98.31 169 TYR A CA 1
ATOM 1394 C C . TYR A 1 169 ? 13.062 28.656 -3.633 1 98.31 169 TYR A C 1
ATOM 1396 O O . TYR A 1 169 ? 12.031 29.234 -3.986 1 98.31 169 TYR A O 1
ATOM 1404 N N . SER A 1 170 ? 13.273 28.234 -2.391 1 98.62 170 SER A N 1
ATOM 1405 C CA . SER A 1 170 ? 12.25 28.359 -1.358 1 98.62 170 SER A CA 1
ATOM 1406 C C . SER A 1 170 ? 12.82 28.969 -0.083 1 98.62 170 SER A C 1
ATOM 1408 O O . SER A 1 170 ? 13.07 28.266 0.895 1 98.62 170 SER A O 1
ATOM 1410 N N . PRO A 1 171 ? 12.906 30.266 -0.02 1 98.06 171 PRO A N 1
ATOM 1411 C CA . PRO A 1 171 ? 13.547 30.922 1.126 1 98.06 171 PRO A CA 1
ATOM 1412 C C . PRO A 1 171 ? 12.844 30.609 2.447 1 98.06 171 PRO A C 1
ATOM 1414 O O . PRO A 1 171 ? 13.492 30.562 3.496 1 98.06 171 PRO A O 1
ATOM 1417 N N . GLY A 1 172 ? 11.594 30.375 2.455 1 98.25 172 GLY A N 1
ATOM 1418 C CA . GLY A 1 172 ? 10.844 30.078 3.666 1 98.25 172 GLY A CA 1
ATOM 1419 C C . GLY A 1 172 ? 11.117 28.703 4.223 1 98.25 172 GLY A C 1
ATOM 1420 O O . GLY A 1 172 ? 10.648 28.359 5.309 1 98.25 172 GLY A O 1
ATOM 1421 N N . LYS A 1 173 ? 11.938 27.906 3.465 1 98.69 173 LYS A N 1
ATOM 1422 C CA . LYS A 1 173 ? 12.227 26.547 3.896 1 98.69 173 LYS A CA 1
ATOM 1423 C C . LYS A 1 173 ? 13.531 26.469 4.688 1 98.69 173 LYS A C 1
ATOM 1425 O O . LYS A 1 173 ? 13.922 25.406 5.168 1 98.69 173 LYS A O 1
ATOM 1430 N N . GLU A 1 174 ? 14.18 27.641 4.852 1 98.31 174 GLU A N 1
ATOM 1431 C CA . GLU A 1 174 ? 15.352 27.688 5.715 1 98.31 174 GLU A CA 1
ATOM 1432 C C . GLU A 1 174 ? 15.031 27.156 7.113 1 98.31 174 GLU A C 1
ATOM 1434 O O . GLU A 1 174 ? 14.141 27.688 7.789 1 98.31 174 GLU A O 1
ATOM 1439 N N . PRO A 1 175 ? 15.773 26.141 7.551 1 98.62 175 PRO A N 1
ATOM 1440 C CA . PRO A 1 175 ? 15.406 25.484 8.805 1 98.62 175 PRO A CA 1
ATOM 1441 C C . PRO A 1 175 ? 15.359 26.438 9.992 1 98.62 175 PRO A C 1
ATOM 1443 O O . PRO A 1 175 ? 14.453 26.344 10.828 1 98.62 175 PRO A O 1
ATOM 1446 N N . ARG A 1 176 ? 16.266 27.344 10.086 1 98.31 176 ARG A N 1
ATOM 1447 C CA . ARG A 1 176 ? 16.312 28.281 11.203 1 98.31 176 ARG A CA 1
ATOM 1448 C C . ARG A 1 176 ? 15.016 29.078 11.305 1 98.31 176 ARG A C 1
ATOM 1450 O O . ARG A 1 176 ? 14.508 29.312 12.406 1 98.31 176 ARG A O 1
ATOM 1457 N N . LEU A 1 177 ? 14.492 29.531 10.172 1 98.62 177 LEU A N 1
ATOM 1458 C CA . LEU A 1 177 ? 13.258 30.312 10.148 1 98.62 177 LEU A CA 1
ATOM 1459 C C . LEU A 1 177 ? 12.078 29.484 10.633 1 98.62 177 LEU A C 1
ATOM 1461 O O . LEU A 1 177 ? 11.25 29.953 11.406 1 98.62 177 LEU A O 1
ATOM 1465 N N . ARG A 1 178 ? 12.016 28.297 10.219 1 98.88 178 ARG A N 1
ATOM 1466 C CA . ARG A 1 178 ? 10.898 27.422 10.57 1 98.88 178 ARG A CA 1
ATOM 1467 C C . ARG A 1 178 ? 10.969 27 12.031 1 98.88 178 ARG A C 1
ATOM 1469 O O . ARG A 1 178 ? 9.953 26.984 12.727 1 98.88 178 ARG A O 1
ATOM 1476 N N . ILE A 1 179 ? 12.188 26.672 12.484 1 98.94 179 ILE A N 1
ATOM 1477 C CA . ILE A 1 179 ? 12.383 26.344 13.891 1 98.94 179 ILE A CA 1
ATOM 1478 C C . ILE A 1 179 ? 11.984 27.531 14.766 1 98.94 179 ILE A C 1
ATOM 1480 O O . ILE A 1 179 ? 11.281 27.359 15.766 1 98.94 179 ILE A O 1
ATOM 1484 N N . GLU A 1 180 ? 12.367 28.703 14.344 1 98.88 180 GLU A N 1
ATOM 1485 C CA . GLU A 1 180 ? 12.039 29.906 15.109 1 98.88 180 GLU A CA 1
ATOM 1486 C C . GLU A 1 180 ? 10.531 30.094 15.227 1 98.88 180 GLU A C 1
ATOM 1488 O O . GLU A 1 180 ? 10.023 30.406 16.297 1 98.88 180 GLU A O 1
ATOM 1493 N N . MET A 1 181 ? 9.828 29.906 14.148 1 98.88 181 MET A N 1
ATOM 1494 C CA . MET A 1 181 ? 8.383 30.062 14.195 1 98.88 181 MET A CA 1
ATOM 1495 C C . MET A 1 181 ? 7.754 29.016 15.125 1 98.88 181 MET A C 1
ATOM 1497 O O . MET A 1 181 ? 6.855 29.344 15.906 1 98.88 181 MET A O 1
ATOM 1501 N N . ILE A 1 182 ? 8.219 27.781 15.016 1 98.94 182 ILE A N 1
ATOM 1502 C CA . ILE A 1 182 ? 7.672 26.734 15.867 1 98.94 182 ILE A CA 1
ATOM 1503 C C . ILE A 1 182 ? 7.945 27.062 17.328 1 98.94 182 ILE A C 1
ATOM 1505 O O . ILE A 1 182 ? 7.066 26.906 18.188 1 98.94 182 ILE A O 1
ATOM 1509 N N . GLU A 1 183 ? 9.109 27.578 17.625 1 98.94 183 GLU A N 1
ATOM 1510 C CA . GLU A 1 183 ? 9.43 27.984 19 1 98.94 183 GLU A CA 1
ATOM 1511 C C . GLU A 1 183 ? 8.562 29.141 19.438 1 98.94 183 GLU A C 1
ATOM 1513 O O . GLU A 1 183 ? 8.094 29.172 20.594 1 98.94 183 GLU A O 1
ATOM 1518 N N . ASN A 1 184 ? 8.383 30.109 18.547 1 98.94 184 ASN A N 1
ATOM 1519 C CA . ASN A 1 184 ? 7.535 31.25 18.875 1 98.94 184 ASN A CA 1
ATOM 1520 C C . ASN A 1 184 ? 6.109 30.812 19.188 1 98.94 184 ASN A C 1
ATOM 1522 O O . ASN A 1 184 ? 5.48 31.344 20.109 1 98.94 184 ASN A O 1
ATOM 1526 N N . ALA A 1 185 ? 5.609 29.828 18.406 1 98.94 185 ALA A N 1
ATOM 1527 C CA . ALA A 1 185 ? 4.301 29.281 18.734 1 98.94 185 ALA A CA 1
ATOM 1528 C C . ALA A 1 185 ? 4.285 28.688 20.141 1 98.94 185 ALA A C 1
ATOM 1530 O O . ALA A 1 185 ? 3.291 28.797 20.859 1 98.94 185 ALA A O 1
ATOM 1531 N N . GLY A 1 186 ? 5.387 28.031 20.484 1 98.88 186 GLY A N 1
ATOM 1532 C CA . GLY A 1 186 ? 5.52 27.5 21.844 1 98.88 186 GLY A CA 1
ATOM 1533 C C . GLY A 1 186 ? 5.492 28.578 22.906 1 98.88 186 GLY A C 1
ATOM 1534 O O . GLY A 1 186 ? 4.781 28.438 23.906 1 98.88 186 GLY A O 1
ATOM 1535 N N . ARG A 1 187 ? 6.227 29.672 22.703 1 98.81 187 ARG A N 1
ATOM 1536 C CA . ARG A 1 187 ? 6.266 30.797 23.641 1 98.81 187 ARG A CA 1
ATOM 1537 C C . ARG A 1 187 ? 4.875 31.391 23.844 1 98.81 187 ARG A C 1
ATOM 1539 O O . ARG A 1 187 ? 4.535 31.844 24.938 1 98.81 187 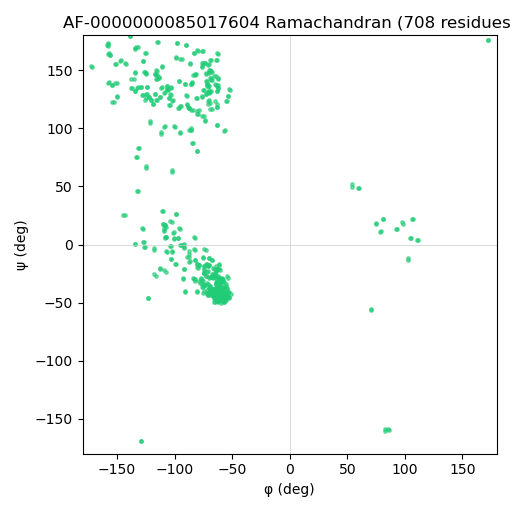ARG A O 1
A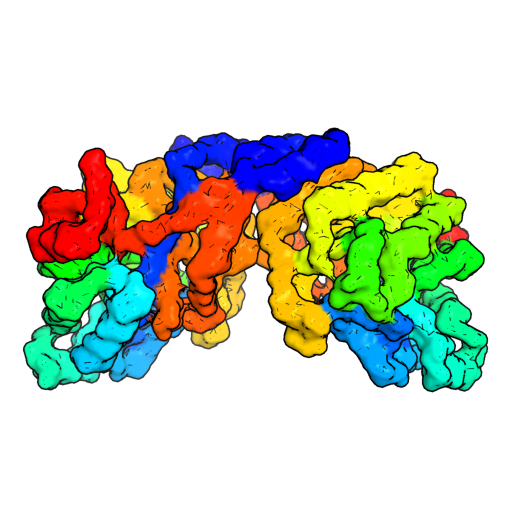TOM 1546 N N . LEU A 1 188 ? 4.117 31.328 22.797 1 98.81 188 LEU A N 1
ATOM 1547 C CA . LEU A 1 188 ? 2.795 31.938 22.797 1 98.81 188 LEU A CA 1
ATOM 1548 C C . LEU A 1 188 ? 1.732 30.938 23.234 1 98.81 188 LEU A C 1
ATOM 1550 O O . LEU A 1 188 ? 0.544 31.266 23.281 1 98.81 188 LEU A O 1
ATOM 1554 N N . LYS A 1 189 ? 2.145 29.703 23.484 1 98.75 189 LYS A N 1
ATOM 1555 C CA . LYS A 1 189 ? 1.239 28.625 23.906 1 98.75 189 LYS A CA 1
ATOM 1556 C C . LYS A 1 189 ? 0.149 28.391 22.859 1 98.75 189 LYS A C 1
ATOM 1558 O O . LYS A 1 189 ? -1.036 28.344 23.203 1 98.75 189 LYS A O 1
ATOM 1563 N N . ILE A 1 190 ? 0.521 28.281 21.656 1 98.94 190 ILE A N 1
ATOM 1564 C CA . ILE A 1 190 ? -0.363 27.922 20.562 1 98.94 190 ILE A CA 1
ATOM 1565 C C . ILE A 1 190 ? -0.263 26.422 20.297 1 98.94 190 ILE A C 1
ATOM 1567 O O . ILE A 1 190 ? 0.812 25.906 19.969 1 98.94 190 ILE A O 1
ATOM 1571 N N . PRO A 1 191 ? -1.392 25.641 20.469 1 98.88 191 PRO A N 1
ATOM 1572 C CA . PRO A 1 191 ? -1.32 24.25 20 1 98.88 191 PRO A CA 1
ATOM 1573 C C . PRO A 1 191 ? -0.873 24.141 18.547 1 98.88 191 PRO A C 1
ATOM 1575 O O . PRO A 1 191 ? -1.38 24.859 17.688 1 98.88 191 PRO A O 1
ATOM 1578 N N . PHE A 1 192 ? 0.059 23.234 18.312 1 98.94 192 PHE A N 1
ATOM 1579 C CA . PHE A 1 192 ? 0.781 23.375 17.062 1 98.94 192 PHE A CA 1
ATOM 1580 C C . PHE A 1 192 ? 0.983 22.031 16.391 1 98.94 192 PHE A C 1
ATOM 1582 O O . PHE A 1 192 ? 1.273 21.031 17.062 1 98.94 192 PHE A O 1
ATOM 1589 N N . THR A 1 193 ? 0.731 21.984 15.094 1 98.88 193 THR A N 1
ATOM 1590 C CA . THR A 1 193 ? 1.021 20.812 14.273 1 98.88 193 THR A CA 1
ATOM 1591 C C . THR A 1 193 ? 2.254 21.047 13.406 1 98.88 193 THR A C 1
ATOM 1593 O O . THR A 1 193 ? 2.361 22.078 12.742 1 98.88 193 THR A O 1
ATOM 1596 N N . THR A 1 194 ? 3.207 20.203 13.477 1 98.88 194 THR A N 1
ATOM 1597 C CA . THR A 1 194 ? 4.371 20.203 12.594 1 98.88 194 THR A CA 1
ATOM 1598 C C . THR A 1 194 ? 4.598 18.828 11.984 1 98.88 194 THR A C 1
ATOM 1600 O O . THR A 1 194 ? 3.676 18.016 11.914 1 98.88 194 THR A O 1
ATOM 1603 N N . GLY A 1 195 ? 5.73 18.641 11.344 1 98.81 195 GLY A N 1
ATOM 1604 C CA . GLY A 1 195 ? 5.934 17.328 10.75 1 98.81 195 GLY A CA 1
ATOM 1605 C C . GLY A 1 195 ? 7.176 17.266 9.875 1 98.81 195 GLY A C 1
ATOM 1606 O O . GLY A 1 195 ? 7.934 18.234 9.789 1 98.81 195 GLY A O 1
ATOM 1607 N N . LEU A 1 196 ? 7.391 16.078 9.414 1 98.88 196 LEU A N 1
ATOM 1608 C CA . LEU A 1 196 ? 8.492 15.781 8.508 1 98.88 196 LEU A CA 1
ATOM 1609 C C . LEU A 1 196 ? 7.973 15.383 7.133 1 98.88 196 LEU A C 1
ATOM 1611 O O . LEU A 1 196 ? 6.891 14.805 7.016 1 98.88 196 LEU A O 1
ATOM 1615 N N . LEU A 1 197 ? 8.672 15.781 6.125 1 98.81 197 LEU A N 1
ATOM 1616 C CA . LEU A 1 197 ? 8.5 15.273 4.77 1 98.81 197 LEU A CA 1
ATOM 1617 C C . LEU A 1 197 ? 9.617 14.305 4.41 1 98.81 197 LEU A C 1
ATOM 1619 O O . LEU A 1 197 ? 10.797 14.672 4.434 1 98.81 197 LEU A O 1
ATOM 1623 N N . ILE A 1 198 ? 9.25 13.086 4.109 1 98.81 198 ILE A N 1
ATOM 1624 C CA . ILE A 1 198 ? 10.234 12.023 3.9 1 98.81 198 ILE A CA 1
ATOM 1625 C C . ILE A 1 198 ? 10.391 11.75 2.406 1 98.81 198 ILE A C 1
ATOM 1627 O O . ILE A 1 198 ? 9.398 11.531 1.703 1 98.81 198 ILE A O 1
ATOM 1631 N N . GLY A 1 199 ? 11.617 11.742 1.903 1 98.38 199 GLY A N 1
ATOM 1632 C CA . GLY A 1 199 ? 11.883 11.352 0.529 1 98.38 199 GLY A CA 1
ATOM 1633 C C . GLY A 1 199 ? 12.242 12.516 -0.369 1 98.38 199 GLY A C 1
ATOM 1634 O O . GLY A 1 199 ? 12.07 12.445 -1.588 1 98.38 199 GLY A O 1
ATOM 1635 N N . ILE A 1 200 ? 12.711 13.609 0.268 1 98.38 200 ILE A N 1
ATOM 1636 C CA . ILE A 1 200 ? 12.977 14.781 -0.562 1 98.38 200 ILE A CA 1
ATOM 1637 C C . ILE A 1 200 ? 14.484 14.984 -0.692 1 98.38 200 ILE A C 1
ATOM 1639 O O . ILE A 1 200 ? 14.945 16.094 -0.979 1 98.38 200 ILE A O 1
ATOM 1643 N N . GLY A 1 201 ? 15.219 13.945 -0.377 1 98.06 201 GLY A N 1
ATOM 1644 C CA . GLY A 1 201 ? 16.656 14 -0.554 1 98.06 201 GLY A CA 1
ATOM 1645 C C . GLY A 1 201 ? 17.422 14.023 0.758 1 98.06 201 GLY A C 1
ATOM 1646 O O . GLY A 1 201 ? 18.656 14.102 0.766 1 98.06 201 GLY A O 1
ATOM 1647 N N . GLU A 1 202 ? 16.734 13.914 1.854 1 98.56 202 GLU A N 1
ATOM 1648 C CA . GLU A 1 202 ? 17.375 13.938 3.17 1 98.56 202 GLU A CA 1
ATOM 1649 C C . GLU A 1 202 ? 18.062 12.609 3.469 1 98.56 202 GLU A C 1
ATOM 1651 O O . GLU A 1 202 ? 17.734 11.578 2.879 1 98.56 202 GLU A O 1
ATOM 1656 N N . THR A 1 203 ? 19.062 12.656 4.371 1 98.31 203 THR A N 1
ATOM 1657 C CA . THR A 1 203 ? 19.734 11.461 4.855 1 98.31 203 THR A CA 1
ATOM 1658 C C . THR A 1 203 ? 19.047 10.914 6.098 1 98.31 203 THR A C 1
ATOM 1660 O O . THR A 1 203 ? 18.156 11.555 6.656 1 98.31 203 THR A O 1
ATOM 1663 N N . GLU A 1 204 ? 19.484 9.734 6.52 1 98.56 204 GLU A N 1
ATOM 1664 C CA . GLU A 1 204 ? 18.953 9.133 7.742 1 98.56 204 GLU A CA 1
ATOM 1665 C C . GLU A 1 204 ? 19.266 10 8.961 1 98.56 204 GLU A C 1
ATOM 1667 O O . GLU A 1 204 ? 18.406 10.18 9.836 1 98.56 204 GLU A O 1
ATOM 1672 N N . GLU A 1 205 ? 20.469 10.539 8.984 1 98.75 205 GLU A N 1
ATOM 1673 C CA . GLU A 1 205 ? 20.875 11.406 10.086 1 98.75 205 GLU A CA 1
ATOM 1674 C C . GLU A 1 205 ? 19.984 12.648 10.164 1 98.75 205 GLU A C 1
ATOM 1676 O O . GLU A 1 205 ? 19.562 13.055 11.25 1 98.75 205 GLU A O 1
ATOM 1681 N N . GLU A 1 206 ? 19.656 13.188 9.016 1 98.88 206 GLU A N 1
ATOM 1682 C CA . GLU A 1 206 ? 18.859 14.406 8.961 1 98.88 206 GLU A CA 1
ATOM 1683 C C . GLU A 1 206 ? 17.422 14.148 9.422 1 98.88 206 GLU A C 1
ATOM 1685 O O . GLU A 1 206 ? 16.797 15.008 10.055 1 98.88 206 GLU A O 1
ATOM 1690 N N . ILE A 1 207 ? 16.891 12.992 9.117 1 98.94 207 ILE A N 1
ATOM 1691 C CA . ILE A 1 207 ? 15.57 12.602 9.594 1 98.94 207 ILE A CA 1
ATOM 1692 C C . ILE A 1 207 ? 15.578 12.508 11.117 1 98.94 207 ILE A C 1
ATOM 1694 O O . ILE A 1 207 ? 14.727 13.086 11.789 1 98.94 207 ILE A O 1
ATOM 1698 N N . VAL A 1 208 ? 16.578 11.836 11.664 1 98.88 208 VAL A N 1
ATOM 1699 C CA . VAL A 1 208 ? 16.688 11.617 13.102 1 98.88 208 VAL A CA 1
ATOM 1700 C C . VAL A 1 208 ? 16.875 12.953 13.812 1 98.88 208 VAL A C 1
ATOM 1702 O O . VAL A 1 208 ? 16.203 13.234 14.805 1 98.88 208 VAL A O 1
ATOM 1705 N N . ASP A 1 209 ? 17.734 13.789 13.227 1 98.88 209 ASP A N 1
ATOM 1706 C CA . ASP A 1 209 ? 17.984 15.102 13.828 1 98.88 209 ASP A CA 1
ATOM 1707 C C . ASP A 1 209 ? 16.719 15.953 13.836 1 98.88 209 ASP A C 1
ATOM 1709 O O . ASP A 1 209 ? 16.484 16.734 14.766 1 98.88 209 ASP A O 1
ATOM 1713 N N . SER A 1 210 ? 15.945 15.82 12.82 1 98.94 210 SER A N 1
ATOM 1714 C CA . SER A 1 210 ? 14.695 16.562 12.75 1 98.94 210 SER A CA 1
ATOM 1715 C C . SER A 1 210 ? 13.727 16.109 13.844 1 98.94 210 SER A C 1
ATOM 1717 O O . SER A 1 210 ? 13.078 16.938 14.492 1 98.94 210 SER A O 1
ATOM 1719 N N . LEU A 1 211 ? 13.625 14.82 14.055 1 98.94 211 LEU A N 1
ATOM 1720 C CA . LEU A 1 211 ? 12.773 14.289 15.117 1 98.94 211 LEU A CA 1
ATOM 1721 C C . LEU A 1 211 ? 13.234 14.781 16.484 1 98.94 211 LEU A C 1
ATOM 1723 O O . LEU A 1 211 ? 12.422 15.227 17.297 1 98.94 211 LEU A O 1
ATOM 1727 N N . PHE A 1 212 ? 14.484 14.797 16.703 1 98.88 212 PHE A N 1
ATOM 1728 C CA . PHE A 1 212 ? 15.016 15.211 18 1 98.88 212 PHE A CA 1
ATOM 1729 C C . PHE A 1 212 ? 14.844 16.719 18.188 1 98.88 212 PHE A C 1
ATOM 1731 O O . PHE A 1 212 ? 14.633 17.172 19.312 1 98.88 212 PHE A O 1
ATOM 1738 N N . LYS A 1 213 ? 14.953 17.438 17.094 1 98.88 213 LYS A N 1
ATOM 1739 C CA . LYS A 1 213 ? 14.711 18.875 17.203 1 98.88 213 LYS A CA 1
ATOM 1740 C C . LYS A 1 213 ? 13.273 19.156 17.625 1 98.88 213 LYS A C 1
ATOM 1742 O O . LYS A 1 213 ? 13.023 20.016 18.484 1 98.88 213 LYS A O 1
ATOM 1747 N N . ILE A 1 214 ? 12.352 18.438 17.016 1 98.94 214 ILE A N 1
ATOM 1748 C CA . ILE A 1 214 ? 10.953 18.594 17.406 1 98.94 214 ILE A CA 1
ATOM 1749 C C . ILE A 1 214 ? 10.781 18.234 18.875 1 98.94 214 ILE A C 1
ATOM 1751 O O . ILE A 1 214 ? 10.117 18.953 19.625 1 98.94 214 ILE A O 1
ATOM 1755 N N . LYS A 1 215 ? 11.391 17.156 19.312 1 98.75 215 LYS A N 1
ATOM 1756 C CA . LYS A 1 215 ? 11.336 16.75 20.719 1 98.75 215 LYS A CA 1
ATOM 1757 C C . LYS A 1 215 ? 11.875 17.844 21.625 1 98.75 215 LYS A C 1
ATOM 1759 O O . LYS A 1 215 ? 11.258 18.172 22.641 1 98.75 215 LYS A O 1
ATOM 1764 N N . GLU A 1 216 ? 13.023 18.359 21.234 1 98.69 216 GLU A N 1
ATOM 1765 C CA . GLU A 1 216 ? 13.664 19.406 22.016 1 98.69 216 GLU A CA 1
ATOM 1766 C C . GLU A 1 216 ? 12.727 20.609 22.203 1 98.69 216 GLU A C 1
ATOM 1768 O O . GLU A 1 216 ? 12.562 21.109 23.312 1 98.69 216 GLU A O 1
ATOM 1773 N N . ILE A 1 217 ? 12.141 21.016 21.125 1 98.88 217 ILE A N 1
ATOM 1774 C CA . ILE A 1 217 ? 11.242 22.172 21.156 1 98.88 217 ILE A CA 1
ATOM 1775 C C . ILE A 1 217 ? 10.023 21.859 22.031 1 98.88 217 ILE A C 1
ATOM 1777 O O . ILE A 1 217 ? 9.633 22.672 22.875 1 98.88 217 ILE A O 1
ATOM 1781 N N . HIS A 1 218 ? 9.484 20.672 21.875 1 98.81 218 HIS A N 1
ATOM 1782 C CA . HIS A 1 218 ? 8.289 20.297 22.625 1 98.81 218 HIS A CA 1
ATOM 1783 C C . HIS A 1 218 ? 8.602 20.141 24.109 1 98.81 218 HIS A C 1
ATOM 1785 O O . HIS A 1 218 ? 7.773 20.484 24.969 1 98.81 218 HIS A O 1
ATOM 1791 N N . ASP A 1 219 ? 9.75 19.594 24.422 1 98.5 219 ASP A N 1
ATOM 1792 C CA . ASP A 1 219 ? 10.141 19.453 25.828 1 98.5 219 ASP A CA 1
ATOM 1793 C C . ASP A 1 219 ? 10.195 20.812 26.516 1 98.5 219 ASP A C 1
ATOM 1795 O O . ASP A 1 219 ? 9.914 20.922 27.703 1 98.5 219 ASP A O 1
ATOM 1799 N N . LYS A 1 220 ? 10.547 21.766 25.734 1 98.56 220 LYS A N 1
ATOM 1800 C CA . LYS A 1 220 ? 10.703 23.109 26.281 1 98.56 220 LYS A CA 1
ATOM 1801 C C . LYS A 1 220 ? 9.352 23.797 26.422 1 98.56 220 LYS A C 1
ATOM 1803 O O . LYS A 1 220 ? 9.094 24.484 27.422 1 98.56 220 LYS A O 1
ATOM 1808 N N . TYR A 1 221 ? 8.445 23.625 25.422 1 98.62 221 TYR A N 1
ATOM 1809 C CA . TYR A 1 221 ? 7.277 24.5 25.391 1 98.62 221 TYR A CA 1
ATOM 1810 C C . TYR A 1 221 ? 5.992 23.703 25.547 1 98.62 221 TYR A C 1
ATOM 1812 O O . TYR A 1 221 ? 4.938 24.266 25.859 1 98.62 221 TYR A O 1
ATOM 1820 N N . GLY A 1 222 ? 5.973 22.391 25.172 1 98.44 222 GLY A N 1
ATOM 1821 C CA . GLY A 1 222 ? 4.855 21.484 25.406 1 98.44 222 GLY A CA 1
ATOM 1822 C C . GLY A 1 222 ? 3.689 21.734 24.469 1 98.44 222 GLY A C 1
ATOM 1823 O O . GLY A 1 222 ? 2.561 21.328 24.75 1 98.44 222 GLY A O 1
ATOM 1824 N N . HIS A 1 223 ? 3.967 22.438 23.359 1 98.62 223 HIS A N 1
ATOM 1825 C CA . HIS A 1 223 ? 2.846 22.969 22.594 1 98.62 223 HIS A CA 1
ATOM 1826 C C . HIS A 1 223 ? 2.584 22.125 21.344 1 98.62 223 HIS A C 1
ATOM 1828 O O . HIS A 1 223 ? 1.548 22.281 20.703 1 98.62 223 HIS A O 1
ATOM 1834 N N . ILE A 1 224 ? 3.506 21.203 20.953 1 98.94 224 ILE A N 1
ATOM 1835 C CA . ILE A 1 224 ? 3.328 20.438 19.734 1 98.94 224 ILE A CA 1
ATOM 1836 C C . ILE A 1 224 ? 2.357 19.281 19.984 1 98.94 224 ILE A C 1
ATOM 1838 O O . ILE A 1 224 ? 2.684 18.328 20.703 1 98.94 224 ILE A O 1
ATOM 1842 N N . GLN A 1 225 ? 1.179 19.391 19.344 1 98.62 225 GLN A N 1
ATOM 1843 C CA . GLN A 1 225 ? 0.118 18.422 19.594 1 98.62 225 GLN A CA 1
ATOM 1844 C C . GLN A 1 225 ? 0.188 17.25 18.609 1 98.62 225 GLN A C 1
ATOM 1846 O O . GLN A 1 225 ? -0.323 16.172 18.891 1 98.62 225 GLN A O 1
ATOM 1851 N N . GLU A 1 226 ? 0.838 17.5 17.516 1 98.69 226 GLU A N 1
ATOM 1852 C CA . GLU A 1 226 ? 0.82 16.531 16.422 1 98.69 226 GLU A CA 1
ATOM 1853 C C . GLU A 1 226 ? 2.059 16.656 15.547 1 98.69 226 GLU A C 1
ATOM 1855 O O . GLU A 1 226 ? 2.477 17.766 15.219 1 98.69 226 GLU A O 1
ATOM 1860 N N . VAL A 1 227 ? 2.611 15.547 15.188 1 98.94 227 VAL A N 1
ATOM 1861 C CA . VAL A 1 227 ? 3.666 15.477 14.18 1 98.94 227 VAL A CA 1
ATOM 1862 C C . VAL A 1 227 ? 3.203 14.617 13.008 1 98.94 227 VAL A C 1
ATOM 1864 O O . VAL A 1 227 ? 2.854 13.445 13.188 1 98.94 227 VAL A O 1
ATOM 1867 N N . ILE A 1 228 ? 3.174 15.203 11.82 1 98.88 228 ILE A N 1
ATOM 1868 C CA . ILE A 1 228 ? 2.811 14.516 10.586 1 98.88 228 ILE A CA 1
ATOM 1869 C C . ILE A 1 228 ? 4.055 13.898 9.953 1 98.88 228 ILE A C 1
ATOM 1871 O O . ILE A 1 228 ? 5.055 14.586 9.734 1 98.88 228 ILE A O 1
ATOM 1875 N N . ILE A 1 229 ? 4.027 12.617 9.797 1 98.81 229 ILE A N 1
ATOM 1876 C CA . ILE A 1 229 ? 5.039 11.953 8.977 1 98.81 229 ILE A CA 1
ATOM 1877 C C . ILE A 1 229 ? 4.512 11.758 7.562 1 98.81 229 ILE A C 1
ATOM 1879 O O . ILE A 1 229 ? 3.82 10.781 7.277 1 98.81 229 ILE A O 1
ATOM 1883 N N . GLN A 1 230 ? 4.852 12.656 6.691 1 98.5 230 GLN A N 1
ATOM 1884 C CA . GLN A 1 230 ? 4.309 12.664 5.336 1 98.5 230 GLN A CA 1
ATOM 1885 C C . GLN A 1 230 ? 5.316 12.117 4.332 1 98.5 230 GLN A C 1
ATOM 1887 O O . GLN A 1 230 ? 6.508 12.422 4.41 1 98.5 230 GLN A O 1
ATOM 1892 N N . ASN A 1 231 ? 4.863 11.25 3.414 1 98.19 231 ASN A N 1
ATOM 1893 C CA . ASN A 1 231 ? 5.723 10.742 2.352 1 98.19 231 ASN A CA 1
ATOM 1894 C C . ASN A 1 231 ? 5.652 11.617 1.104 1 98.19 231 ASN A C 1
ATOM 1896 O O . ASN A 1 231 ? 4.57 12.055 0.708 1 98.19 231 ASN A O 1
ATOM 1900 N N . PHE A 1 232 ? 6.809 11.836 0.533 1 98.25 232 PHE A N 1
ATOM 1901 C CA . PHE A 1 232 ? 6.871 12.453 -0.789 1 98.25 232 PHE A CA 1
ATOM 1902 C C . PHE A 1 232 ? 6.184 11.57 -1.826 1 98.25 232 PHE A C 1
ATOM 1904 O O . PHE A 1 232 ? 6.32 10.344 -1.798 1 98.25 232 PHE A O 1
ATOM 1911 N N . ARG A 1 233 ? 5.418 12.18 -2.621 1 96.38 233 ARG A N 1
ATOM 1912 C CA . ARG A 1 233 ? 4.832 11.523 -3.787 1 96.38 233 ARG A CA 1
ATOM 1913 C C . ARG A 1 233 ? 5.238 12.234 -5.074 1 96.38 233 ARG A C 1
ATOM 1915 O O . ARG A 1 233 ? 5.012 13.438 -5.227 1 96.38 233 ARG A O 1
ATOM 1922 N N . ALA A 1 234 ? 5.789 11.5 -5.914 1 95.44 234 ALA A N 1
ATOM 1923 C CA . ALA A 1 234 ? 6.121 12.062 -7.215 1 95.44 234 ALA A CA 1
ATOM 1924 C C . ALA A 1 234 ? 4.867 12.32 -8.047 1 95.44 234 ALA A C 1
ATOM 1926 O O . ALA A 1 234 ? 3.926 11.523 -8.016 1 95.44 234 ALA A O 1
ATOM 1927 N N . LYS A 1 235 ? 4.844 13.406 -8.656 1 94.06 235 LYS A N 1
ATOM 1928 C CA . LYS A 1 235 ? 3.719 13.812 -9.5 1 94.06 235 LYS A CA 1
ATOM 1929 C C . LYS A 1 235 ? 4.203 14.383 -10.828 1 94.06 235 LYS A C 1
ATOM 1931 O O . LYS A 1 235 ? 5.25 15.031 -10.883 1 94.06 235 LYS A O 1
ATOM 1936 N N . LYS A 1 236 ? 3.344 14.133 -11.836 1 93.88 236 LYS A N 1
ATOM 1937 C CA . LYS A 1 236 ? 3.676 14.688 -13.141 1 93.88 236 LYS A CA 1
ATOM 1938 C C . LYS A 1 236 ? 3.691 16.203 -13.102 1 93.88 236 LYS A C 1
ATOM 1940 O O . LYS A 1 236 ? 2.809 16.828 -12.508 1 93.88 236 LYS A O 1
ATOM 1945 N N . GLY A 1 237 ? 4.734 16.812 -13.633 1 94.56 237 GLY A N 1
ATOM 1946 C CA . GLY A 1 237 ? 4.746 18.25 -13.836 1 94.56 237 GLY A CA 1
ATOM 1947 C C . GLY A 1 237 ? 5.559 19 -12.789 1 94.56 237 GLY A C 1
ATOM 1948 O O . GLY A 1 237 ? 5.879 20.172 -12.961 1 94.56 237 GLY A O 1
ATOM 1949 N N . ILE A 1 238 ? 5.949 18.344 -11.711 1 96.44 238 ILE A N 1
ATOM 1950 C CA . ILE A 1 238 ? 6.75 19.047 -10.703 1 96.44 238 ILE A CA 1
ATOM 1951 C C . ILE A 1 238 ? 8.234 18.781 -10.961 1 96.44 238 ILE A C 1
ATOM 1953 O O . ILE A 1 238 ? 8.594 17.812 -11.625 1 96.44 238 ILE A O 1
ATOM 1957 N N . PRO A 1 239 ? 9.055 19.625 -10.445 1 97.94 239 PRO A N 1
ATOM 1958 C CA . PRO A 1 239 ? 10.492 19.453 -10.672 1 97.94 239 PRO A CA 1
ATOM 1959 C C . PRO A 1 239 ? 11.008 18.094 -10.18 1 97.94 239 PRO A C 1
ATOM 1961 O O . PRO A 1 239 ? 11.945 17.547 -10.766 1 97.94 239 PRO A O 1
ATOM 1964 N N . MET A 1 240 ? 10.406 17.531 -9.172 1 98.31 240 MET A N 1
ATOM 1965 C CA . MET A 1 240 ? 10.867 16.281 -8.586 1 98.31 240 MET A CA 1
ATOM 1966 C C . MET A 1 240 ? 10.047 15.102 -9.109 1 98.31 240 MET A C 1
ATOM 1968 O O . MET A 1 240 ? 9.891 14.094 -8.414 1 98.31 240 MET A O 1
ATOM 1972 N N . GLU A 1 241 ? 9.484 15.219 -10.305 1 97.25 241 GLU A N 1
ATOM 1973 C CA . GLU A 1 241 ? 8.594 14.203 -10.867 1 97.25 241 GLU A CA 1
ATOM 1974 C C . GLU A 1 241 ? 9.32 12.867 -11.039 1 97.25 241 GLU A C 1
ATOM 1976 O O . GLU A 1 241 ? 8.695 11.812 -11 1 97.25 241 GLU A O 1
ATOM 1981 N N . ASN A 1 242 ? 10.695 12.891 -11.102 1 95.69 242 ASN A N 1
ATOM 1982 C CA . ASN A 1 242 ? 11.438 11.656 -11.359 1 95.69 242 ASN A CA 1
ATOM 1983 C C . ASN A 1 242 ? 12.156 11.164 -10.102 1 95.69 242 ASN A C 1
ATOM 1985 O O . ASN A 1 242 ? 12.977 10.25 -10.172 1 95.69 242 ASN A O 1
ATOM 1989 N N . PHE A 1 243 ? 11.867 11.859 -9.008 1 96.06 243 PHE A N 1
ATOM 1990 C CA . PHE A 1 243 ? 12.445 11.422 -7.738 1 96.06 243 PHE A CA 1
ATOM 1991 C C . PHE A 1 243 ? 11.781 10.141 -7.258 1 96.06 243 PHE A C 1
ATOM 1993 O O . PHE A 1 243 ? 10.57 9.953 -7.434 1 96.06 243 PHE A O 1
ATOM 2000 N N . ARG A 1 244 ? 12.555 9.281 -6.723 1 94.56 244 ARG A N 1
ATOM 2001 C CA . ARG A 1 244 ? 12.008 8.07 -6.129 1 94.56 244 ARG A CA 1
ATOM 2002 C C . ARG A 1 244 ? 11.258 8.383 -4.836 1 94.56 244 ARG A C 1
ATOM 2004 O O . ARG A 1 244 ? 11.758 9.117 -3.984 1 94.56 244 ARG A O 1
ATOM 2011 N N . GLU A 1 245 ? 10.102 7.891 -4.703 1 96.69 245 GLU A N 1
ATOM 2012 C CA . GLU A 1 245 ? 9.336 8.008 -3.469 1 96.69 245 GLU A CA 1
ATOM 2013 C C . GLU A 1 245 ? 9.953 7.16 -2.357 1 96.69 245 GLU A C 1
ATOM 2015 O O . GLU A 1 245 ? 10.664 6.195 -2.629 1 96.69 245 GLU A O 1
ATOM 2020 N N . PRO A 1 246 ? 9.773 7.609 -1.119 1 97.19 246 PRO A N 1
ATOM 2021 C CA . PRO A 1 246 ? 10.242 6.734 -0.042 1 97.19 246 PRO A CA 1
ATOM 2022 C C . PRO A 1 246 ? 9.516 5.391 -0.017 1 97.19 246 PRO A C 1
ATOM 2024 O O . PRO A 1 246 ? 8.312 5.328 -0.302 1 97.19 246 PRO A O 1
ATOM 2027 N N . SER A 1 247 ? 10.258 4.332 0.309 1 96.31 247 SER A N 1
ATOM 2028 C CA . SER A 1 247 ? 9.656 3.002 0.362 1 96.31 247 SER A CA 1
ATOM 2029 C C . SER A 1 247 ? 8.719 2.865 1.556 1 96.31 247 SER A C 1
ATOM 2031 O O . SER A 1 247 ? 8.836 3.604 2.535 1 96.31 247 SER A O 1
ATOM 2033 N N . PRO A 1 248 ? 7.758 1.969 1.438 1 96.56 248 PRO A N 1
ATOM 2034 C CA . PRO A 1 248 ? 6.906 1.705 2.6 1 96.56 248 PRO A CA 1
ATOM 2035 C C . PRO A 1 248 ? 7.703 1.31 3.84 1 96.56 248 PRO A C 1
ATOM 2037 O O . PRO A 1 248 ? 7.328 1.673 4.961 1 96.56 248 PRO A O 1
ATOM 2040 N N . LEU A 1 249 ? 8.789 0.612 3.65 1 97.56 249 LEU A N 1
ATOM 2041 C CA . LEU A 1 249 ? 9.625 0.204 4.773 1 97.56 249 LEU A CA 1
ATOM 2042 C C . LEU A 1 249 ? 10.281 1.414 5.43 1 97.56 249 LEU A C 1
ATOM 2044 O O . LEU A 1 249 ? 10.352 1.496 6.66 1 97.56 249 LEU A O 1
ATOM 2048 N N . LYS A 1 250 ? 10.789 2.305 4.602 1 97.81 250 LYS A N 1
ATOM 2049 C CA . LYS A 1 250 ? 11.359 3.541 5.129 1 97.81 250 LYS A CA 1
ATOM 2050 C C . LYS A 1 250 ? 10.344 4.309 5.961 1 97.81 250 LYS A C 1
ATOM 2052 O O . LYS A 1 250 ? 10.648 4.762 7.066 1 97.81 250 LYS A O 1
ATOM 2057 N N . MET A 1 251 ? 9.141 4.449 5.457 1 98.56 251 MET A N 1
ATOM 2058 C CA . MET A 1 251 ? 8.078 5.137 6.184 1 98.56 251 MET A CA 1
ATOM 2059 C C . MET A 1 251 ? 7.785 4.441 7.512 1 98.56 251 MET A C 1
ATOM 2061 O O . MET A 1 251 ? 7.66 5.098 8.547 1 98.56 251 MET A O 1
ATOM 2065 N N . LEU A 1 252 ? 7.684 3.113 7.445 1 98.5 252 LEU A N 1
ATOM 2066 C CA . LEU A 1 252 ? 7.434 2.348 8.664 1 98.5 252 LEU A CA 1
ATOM 2067 C C . LEU A 1 252 ? 8.492 2.646 9.719 1 98.5 252 LEU A C 1
ATOM 2069 O O . LEU A 1 252 ? 8.164 2.924 10.875 1 98.5 252 LEU A O 1
ATOM 2073 N N . LYS A 1 253 ? 9.742 2.619 9.336 1 98.62 253 LYS A N 1
ATOM 2074 C CA . LYS A 1 253 ? 10.836 2.83 10.273 1 98.62 253 LYS A CA 1
ATOM 2075 C C . LYS A 1 253 ? 10.805 4.242 10.852 1 98.62 253 LYS A C 1
ATOM 2077 O O . LYS A 1 253 ? 11.039 4.434 12.047 1 98.62 253 LYS A O 1
ATOM 2082 N N . VAL A 1 254 ? 10.5 5.207 10.008 1 98.88 254 VAL A N 1
ATOM 2083 C CA . VAL A 1 254 ? 10.453 6.586 10.477 1 98.88 254 VAL A CA 1
ATOM 2084 C C . VAL A 1 254 ? 9.297 6.758 11.461 1 98.88 254 VAL A C 1
ATOM 2086 O O . VAL A 1 254 ? 9.445 7.441 12.477 1 98.88 254 VAL A O 1
ATOM 2089 N N . ILE A 1 255 ? 8.18 6.141 11.195 1 98.62 255 ILE A N 1
ATOM 2090 C CA . ILE A 1 255 ? 7.023 6.215 12.078 1 98.62 255 ILE A CA 1
ATOM 2091 C C . ILE A 1 255 ? 7.359 5.578 13.422 1 98.62 255 ILE A C 1
ATOM 2093 O O . ILE A 1 255 ? 7.035 6.133 14.477 1 98.62 255 ILE A O 1
ATOM 2097 N N . ILE A 1 256 ? 8.031 4.445 13.375 1 98.31 256 ILE A N 1
ATOM 2098 C CA . ILE A 1 256 ? 8.461 3.783 14.602 1 98.31 256 ILE A CA 1
ATOM 2099 C C . ILE A 1 256 ? 9.328 4.73 15.422 1 98.31 256 ILE A C 1
ATOM 2101 O O . ILE A 1 256 ? 9.094 4.91 16.625 1 98.31 256 ILE A O 1
ATOM 2105 N N . LEU A 1 257 ? 10.266 5.387 14.812 1 98.44 257 LEU A N 1
ATOM 2106 C CA . LEU A 1 257 ? 11.148 6.312 15.508 1 98.44 257 LEU A CA 1
ATOM 2107 C C . LEU A 1 257 ? 10.367 7.484 16.094 1 98.44 257 LEU A C 1
ATOM 2109 O O . LEU A 1 257 ? 10.602 7.895 17.219 1 98.44 257 LEU A O 1
ATOM 2113 N N . ALA A 1 258 ? 9.523 7.996 15.203 1 98.56 258 ALA A N 1
ATOM 2114 C CA . ALA A 1 258 ? 8.727 9.133 15.664 1 98.56 258 ALA A CA 1
ATOM 2115 C C . ALA A 1 258 ? 7.953 8.781 16.938 1 98.56 258 ALA A C 1
ATOM 2117 O O . ALA A 1 258 ? 7.938 9.562 17.891 1 98.56 258 ALA A O 1
ATOM 2118 N N . LYS A 1 259 ? 7.363 7.598 16.953 1 97.38 259 LYS A N 1
ATOM 2119 C CA . LYS A 1 259 ? 6.566 7.168 18.094 1 97.38 259 LYS A CA 1
ATOM 2120 C C . LYS A 1 259 ? 7.441 6.969 19.328 1 97.38 259 LYS A C 1
ATOM 2122 O O . LYS A 1 259 ? 7.035 7.305 20.438 1 97.38 259 LYS A O 1
ATOM 2127 N N . LEU A 1 260 ? 8.586 6.457 19.141 1 97.19 260 LEU A N 1
ATOM 2128 C CA . LEU A 1 260 ? 9.469 6.137 20.25 1 97.19 260 LEU A CA 1
ATOM 2129 C C . LEU A 1 260 ? 10.141 7.398 20.797 1 97.19 260 LEU A C 1
ATOM 2131 O O . LEU A 1 260 ? 10.422 7.492 21.984 1 97.19 260 LEU A O 1
ATOM 2135 N N . ILE A 1 261 ? 10.352 8.398 19.906 1 97.88 261 ILE A N 1
ATOM 2136 C CA . ILE A 1 261 ? 11.086 9.602 20.281 1 97.88 261 ILE A CA 1
ATOM 2137 C C . ILE A 1 261 ? 10.109 10.656 20.797 1 97.88 261 ILE A C 1
ATOM 2139 O O . ILE A 1 261 ? 10.391 11.336 21.781 1 97.88 261 ILE A O 1
ATOM 2143 N N . LEU A 1 262 ? 8.945 10.758 20.125 1 97.44 262 LEU A N 1
ATOM 2144 C CA . LEU A 1 262 ? 8.008 11.836 20.406 1 97.44 262 LEU A CA 1
ATOM 2145 C C . LEU A 1 262 ? 6.848 11.344 21.266 1 97.44 262 LEU A C 1
ATOM 2147 O O . LEU A 1 262 ? 5.688 11.422 20.844 1 97.44 262 LEU A O 1
ATOM 2151 N N . LYS A 1 263 ? 6.965 10.891 22.438 1 87.69 263 LYS A N 1
ATOM 2152 C CA . LYS A 1 263 ? 6.039 10.164 23.297 1 87.69 263 LYS A CA 1
ATOM 2153 C C . LYS A 1 263 ? 4.801 11 23.609 1 87.69 263 LYS A C 1
ATOM 2155 O O . LYS A 1 263 ? 3.693 10.469 23.703 1 87.69 263 LYS A O 1
ATOM 2160 N N . ASP A 1 264 ? 4.738 12.289 23.797 1 90.38 264 ASP A N 1
ATOM 2161 C CA . ASP A 1 264 ? 3.605 13.102 24.219 1 90.38 264 ASP A CA 1
ATOM 2162 C C . ASP A 1 264 ? 3.016 13.867 23.031 1 90.38 264 ASP A C 1
ATOM 2164 O O . ASP A 1 264 ? 2.301 14.859 23.219 1 90.38 264 ASP A O 1
ATOM 2168 N N . ILE A 1 265 ? 3.338 13.344 21.859 1 97.69 265 ILE A N 1
ATOM 2169 C CA . ILE A 1 265 ? 2.871 14.008 20.656 1 97.69 265 ILE A CA 1
ATOM 2170 C C . ILE A 1 265 ? 2.158 13 19.75 1 97.69 265 ILE A C 1
ATOM 2172 O O . ILE A 1 265 ? 2.639 11.875 19.578 1 97.69 265 ILE A O 1
ATOM 2176 N N . SER A 1 266 ? 0.965 13.281 19.297 1 97.88 266 SER A N 1
ATOM 2177 C CA . SER A 1 266 ? 0.274 12.398 18.359 1 97.88 266 SER A CA 1
ATOM 2178 C C . SER A 1 266 ? 1.036 12.281 17.047 1 97.88 266 SER A C 1
ATOM 2180 O O . SER A 1 266 ? 1.565 13.273 16.547 1 97.88 266 SER A O 1
ATOM 2182 N N . ILE A 1 267 ? 1.13 11.062 16.531 1 98.38 267 ILE A N 1
ATOM 2183 C CA . ILE A 1 267 ? 1.761 10.82 15.25 1 98.38 267 ILE A CA 1
ATOM 2184 C C . ILE A 1 267 ? 0.688 10.609 14.18 1 98.38 267 ILE A C 1
ATOM 2186 O O . ILE A 1 267 ? -0.181 9.75 14.328 1 98.38 267 ILE A O 1
ATOM 2190 N N . GLN A 1 268 ? 0.754 11.414 13.148 1 98.62 268 GLN A N 1
ATOM 2191 C CA . GLN A 1 268 ? -0.224 11.406 12.062 1 98.62 268 GLN A CA 1
ATOM 2192 C C . GLN A 1 268 ? 0.415 10.977 10.75 1 98.62 268 GLN A C 1
ATOM 2194 O O . GLN A 1 268 ? 1.568 11.32 10.469 1 98.62 268 GLN A O 1
ATOM 2199 N N . ILE A 1 269 ? -0.312 10.219 9.953 1 97.81 269 ILE A N 1
ATOM 2200 C CA . ILE A 1 269 ? 0.011 9.992 8.555 1 97.81 269 ILE A CA 1
ATOM 2201 C C . ILE A 1 269 ? -1.176 10.391 7.676 1 97.81 269 ILE A C 1
ATOM 2203 O O . ILE A 1 269 ? -2.328 10.117 8.023 1 97.81 269 ILE A O 1
ATOM 2207 N N . PRO A 1 270 ? -0.96 11.078 6.609 1 96.88 270 PRO A N 1
ATOM 2208 C CA . PRO A 1 270 ? -2.098 11.383 5.738 1 96.88 270 PRO A CA 1
ATOM 2209 C C . PRO A 1 270 ? -2.734 10.125 5.145 1 96.88 270 PRO A C 1
ATOM 2211 O O . PRO A 1 270 ? -2.09 9.406 4.379 1 96.88 270 PRO A O 1
ATOM 2214 N N . PRO A 1 271 ? -3.941 9.914 5.445 1 95.75 271 PRO A N 1
ATOM 2215 C CA . PRO A 1 271 ? -4.531 8.641 5.027 1 95.75 271 PRO A CA 1
ATOM 2216 C C . PRO A 1 271 ? -4.691 8.531 3.514 1 95.75 271 PRO A C 1
ATOM 2218 O O . PRO A 1 271 ? -4.652 7.426 2.963 1 95.75 271 PRO A O 1
ATOM 2221 N N . ASN A 1 272 ? -4.859 9.688 2.812 1 95.56 272 ASN A N 1
ATOM 2222 C CA . ASN A 1 272 ? -5.062 9.664 1.367 1 95.56 272 ASN A CA 1
ATOM 2223 C C . ASN A 1 272 ? -3.764 9.359 0.624 1 95.56 272 ASN A C 1
ATOM 2225 O O . ASN A 1 272 ? -3.791 8.906 -0.521 1 95.56 272 ASN A O 1
ATOM 2229 N N . LEU A 1 273 ? -2.605 9.617 1.282 1 95.62 273 LEU A N 1
ATOM 2230 C CA . LEU A 1 273 ? -1.313 9.281 0.692 1 95.62 273 LEU A CA 1
ATOM 2231 C C . LEU A 1 273 ? -0.915 7.848 1.037 1 95.62 273 LEU A C 1
ATOM 2233 O O . LEU A 1 273 ? 0.054 7.32 0.486 1 95.62 273 LEU A O 1
ATOM 2237 N N . ASN A 1 274 ? -1.63 7.238 1.939 1 95.5 274 ASN A N 1
ATOM 2238 C CA . ASN A 1 274 ? -1.284 5.926 2.479 1 95.5 274 ASN A CA 1
ATOM 2239 C C . ASN A 1 274 ? -2.486 4.984 2.479 1 95.5 274 ASN A C 1
ATOM 2241 O O . ASN A 1 274 ? -2.764 4.324 3.48 1 95.5 274 ASN A O 1
ATOM 2245 N N . LYS A 1 275 ? -3.18 4.957 1.394 1 91.31 275 LYS A N 1
ATOM 2246 C CA . LYS A 1 275 ? -4.41 4.18 1.291 1 91.31 275 LYS A CA 1
ATOM 2247 C C . LYS A 1 275 ? -4.141 2.691 1.494 1 91.31 275 LYS A C 1
ATOM 2249 O O . LYS A 1 275 ? -4.934 1.991 2.127 1 91.31 275 LYS A O 1
ATOM 2254 N N . GLU A 1 276 ? -3.016 2.217 1.05 1 92.94 276 GLU A N 1
ATOM 2255 C CA . GLU A 1 276 ? -2.742 0.784 1.103 1 92.94 276 GLU A CA 1
ATOM 2256 C C . GLU A 1 276 ? -1.87 0.432 2.305 1 92.94 276 GLU A C 1
ATOM 2258 O O . GLU A 1 276 ? -1.795 -0.731 2.703 1 92.94 276 GLU A O 1
ATOM 2263 N N . THR A 1 277 ? -1.256 1.48 2.836 1 96.38 277 THR A N 1
ATOM 2264 C CA . THR A 1 277 ? -0.276 1.19 3.877 1 96.38 277 THR A CA 1
ATOM 2265 C C . THR A 1 277 ? -0.75 1.718 5.227 1 96.38 277 THR A C 1
ATOM 2267 O O . THR A 1 277 ? -0.237 1.313 6.273 1 96.38 277 THR A O 1
ATOM 2270 N N . GLY A 1 278 ? -1.664 2.654 5.18 1 96.5 278 GLY A N 1
ATOM 2271 C CA . GLY A 1 278 ? -2.047 3.371 6.387 1 96.5 278 GLY A CA 1
ATOM 2272 C C . GLY A 1 278 ? -2.432 2.453 7.531 1 96.5 278 GLY A C 1
ATOM 2273 O O . GLY A 1 278 ? -1.978 2.637 8.664 1 96.5 278 GLY A O 1
ATOM 2274 N N . GLN A 1 279 ? -3.24 1.449 7.211 1 96.12 279 GLN A N 1
ATOM 2275 C CA . GLN A 1 279 ? -3.688 0.513 8.234 1 96.12 279 GLN A CA 1
ATOM 2276 C C . GLN A 1 279 ? -2.504 -0.204 8.875 1 96.12 279 GLN A C 1
ATOM 2278 O O . GLN A 1 279 ? -2.486 -0.422 10.094 1 96.12 279 GLN A O 1
ATOM 2283 N N . LEU A 1 280 ? -1.52 -0.528 8.078 1 97.44 280 LEU A N 1
ATOM 2284 C CA . LEU A 1 280 ? -0.338 -1.216 8.586 1 97.44 280 LEU A CA 1
ATOM 2285 C C . LEU A 1 280 ? 0.499 -0.285 9.453 1 97.44 280 LEU A C 1
ATOM 2287 O O . LEU A 1 280 ? 1.152 -0.732 10.398 1 97.44 280 LEU A O 1
ATOM 2291 N N . PHE A 1 281 ? 0.448 1.012 9.203 1 97.81 281 PHE A N 1
ATOM 2292 C CA . PHE A 1 281 ? 1.206 1.98 9.992 1 97.81 281 PHE A CA 1
ATOM 2293 C C . PHE A 1 281 ? 0.573 2.182 11.359 1 97.81 281 PHE A C 1
ATOM 2295 O O . PHE A 1 281 ? 1.229 2.656 12.289 1 97.81 281 PHE A O 1
ATOM 2302 N N . LEU A 1 282 ? -0.726 1.796 11.508 1 97 282 LEU A N 1
ATOM 2303 C CA . LEU A 1 282 ? -1.321 1.777 12.844 1 97 282 LEU A CA 1
ATOM 2304 C C . LEU A 1 282 ? -0.562 0.829 13.766 1 97 282 LEU A C 1
ATOM 2306 O O . LEU A 1 282 ? -0.465 1.073 14.969 1 97 282 LEU A O 1
ATOM 2310 N N . LEU A 1 283 ? 0.02 -0.227 13.203 1 95.94 283 LEU A N 1
ATOM 2311 C CA . LEU A 1 283 ? 0.797 -1.18 13.992 1 95.94 283 LEU A CA 1
ATOM 2312 C C . LEU A 1 283 ? 2.031 -0.513 14.586 1 95.94 283 LEU A C 1
ATOM 2314 O O . LEU A 1 283 ? 2.557 -0.971 15.609 1 95.94 283 LEU A O 1
ATOM 2318 N N . ALA A 1 284 ? 2.471 0.615 13.953 1 96.31 284 ALA A N 1
ATOM 2319 C CA . ALA A 1 284 ? 3.674 1.316 14.398 1 96.31 284 ALA A CA 1
ATOM 2320 C C . ALA A 1 284 ? 3.32 2.492 15.305 1 96.31 284 ALA A C 1
ATOM 2322 O O . ALA A 1 284 ? 4.188 3.299 15.648 1 96.31 284 ALA A O 1
ATOM 2323 N N . GLY A 1 285 ? 2.035 2.652 15.648 1 95.25 285 GLY A N 1
ATOM 2324 C CA . GLY A 1 285 ? 1.674 3.594 16.703 1 95.25 285 GLY A CA 1
ATOM 2325 C C . GLY A 1 285 ? 1.056 4.871 16.156 1 95.25 285 GLY A C 1
ATOM 2326 O O . GLY A 1 285 ? 0.829 5.82 16.906 1 95.25 285 GLY A O 1
ATOM 2327 N N . VAL A 1 286 ? 0.822 4.922 14.875 1 97.5 286 VAL A N 1
ATOM 2328 C CA . VAL A 1 286 ? 0.044 6.043 14.367 1 97.5 286 VAL A CA 1
ATOM 2329 C C . VAL A 1 286 ? -1.275 6.148 15.125 1 97.5 286 VAL A C 1
ATOM 2331 O O . VAL A 1 286 ? -1.999 5.16 15.266 1 97.5 286 VAL A O 1
ATOM 2334 N N . ASP A 1 287 ? -1.562 7.328 15.648 1 97.38 287 ASP A N 1
ATOM 2335 C CA . ASP A 1 287 ? -2.764 7.434 16.469 1 97.38 287 ASP A CA 1
ATOM 2336 C C . ASP A 1 287 ? -3.658 8.578 15.992 1 97.38 287 ASP A C 1
ATOM 2338 O O . ASP A 1 287 ? -4.57 9 16.703 1 97.38 287 ASP A O 1
ATOM 2342 N N . ASP A 1 288 ? -3.365 9.078 14.789 1 98.25 288 ASP A N 1
ATOM 2343 C CA . ASP A 1 288 ? -4.211 10.094 14.172 1 98.25 288 ASP A CA 1
ATOM 2344 C C . ASP A 1 288 ? -4.18 9.992 12.656 1 98.25 288 ASP A C 1
ATOM 2346 O O . ASP A 1 288 ? -3.104 9.961 12.047 1 98.25 288 ASP A O 1
ATOM 2350 N N . TRP A 1 289 ? -5.324 9.914 12.039 1 98.25 289 TRP A N 1
ATOM 2351 C CA . TRP A 1 289 ? -5.434 9.836 10.586 1 98.25 289 TRP A CA 1
ATOM 2352 C C . TRP A 1 289 ? -5.273 11.219 9.945 1 98.25 289 TRP A C 1
ATOM 2354 O O . TRP A 1 289 ? -4.973 11.328 8.758 1 98.25 289 TRP A O 1
ATOM 2364 N N . GLY A 1 290 ? -5.48 12.227 10.742 1 97.81 290 GLY A N 1
ATOM 2365 C CA . GLY A 1 290 ? -5.449 13.586 10.219 1 97.81 290 GLY A CA 1
ATOM 2366 C C . GLY A 1 290 ? -6.781 14.039 9.656 1 97.81 290 GLY A C 1
ATOM 2367 O O . GLY A 1 290 ? -7.836 13.57 10.094 1 97.81 290 GLY A O 1
ATOM 2368 N N . GLY A 1 291 ? -6.742 15.039 8.82 1 96.88 291 GLY A N 1
ATOM 2369 C CA . GLY A 1 291 ? -7.957 15.641 8.289 1 96.88 291 GLY A CA 1
ATOM 2370 C C . GLY A 1 291 ? -8.484 14.922 7.059 1 96.88 291 GLY A C 1
ATOM 2371 O O . GLY A 1 291 ? -7.707 14.477 6.207 1 96.88 291 GLY A O 1
ATOM 2372 N N . ILE A 1 292 ? -9.758 14.758 7.016 1 97.62 292 ILE A N 1
ATOM 2373 C CA . ILE A 1 292 ? -10.469 14.344 5.809 1 97.62 292 ILE A CA 1
ATOM 2374 C C . ILE A 1 292 ? -11.609 15.32 5.531 1 97.62 292 ILE A C 1
ATOM 2376 O O . ILE A 1 292 ? -12.055 16.031 6.43 1 97.62 292 ILE A O 1
ATOM 2380 N N . SER A 1 293 ? -12.094 15.398 4.277 1 97.94 293 SER A N 1
ATOM 2381 C CA . SER A 1 293 ? -13.164 16.328 3.941 1 97.94 293 SER A CA 1
ATOM 2382 C C . SER A 1 293 ? -14.234 15.656 3.086 1 97.94 293 SER A C 1
ATOM 2384 O O . SER A 1 293 ? -13.914 14.977 2.107 1 97.94 293 SER A O 1
ATOM 2386 N N . PRO A 1 294 ? -15.492 15.828 3.438 1 96.94 294 PRO A N 1
ATOM 2387 C CA . PRO A 1 294 ? -16.578 15.359 2.584 1 96.94 294 PRO A CA 1
ATOM 2388 C C . PRO A 1 294 ? -16.922 16.344 1.463 1 96.94 294 PRO A C 1
ATOM 2390 O O . PRO A 1 294 ? -17.75 16.047 0.603 1 96.94 294 PRO A O 1
ATOM 2393 N N . LEU A 1 295 ? -16.266 17.5 1.456 1 97.06 295 LEU A N 1
ATOM 2394 C CA . LEU A 1 295 ? -16.703 18.594 0.602 1 97.06 295 LEU A CA 1
ATOM 2395 C C . LEU A 1 295 ? -15.594 19.047 -0.335 1 97.06 295 LEU A C 1
ATOM 2397 O O . LEU A 1 295 ? -15.82 19.219 -1.535 1 97.06 295 LEU A O 1
ATOM 2401 N N . THR A 1 296 ? -14.453 19.203 0.244 1 97.12 296 THR A N 1
ATOM 2402 C CA . THR A 1 296 ? -13.352 19.781 -0.529 1 97.12 296 THR A CA 1
ATOM 2403 C C . THR A 1 296 ? -12.273 18.719 -0.789 1 97.12 296 THR A C 1
ATOM 2405 O O . THR A 1 296 ? -12.125 17.781 -0.017 1 97.12 296 THR A O 1
ATOM 2408 N N . LYS A 1 297 ? -11.523 18.844 -1.822 1 95.25 297 LYS A N 1
ATOM 2409 C CA . LYS A 1 297 ? -10.406 17.953 -2.113 1 95.25 297 LYS A CA 1
ATOM 2410 C C . LYS A 1 297 ? -9.156 18.375 -1.355 1 95.25 297 LYS A C 1
ATOM 2412 O O . LYS A 1 297 ? -9.117 19.453 -0.754 1 95.25 297 LYS A O 1
ATOM 2417 N N . ASP A 1 298 ? -8.195 17.531 -1.268 1 93.62 298 ASP A N 1
ATOM 2418 C CA . ASP A 1 298 ? -6.863 17.906 -0.805 1 93.62 298 ASP A CA 1
ATOM 2419 C C . ASP A 1 298 ? -6.117 18.703 -1.871 1 93.62 298 ASP A C 1
ATOM 2421 O O . ASP A 1 298 ? -5.551 18.125 -2.801 1 93.62 298 ASP A O 1
ATOM 2425 N N . TYR A 1 299 ? -6.004 19.938 -1.632 1 92.06 299 TYR A N 1
ATOM 2426 C CA . TYR A 1 299 ? -5.395 20.781 -2.648 1 92.06 299 TYR A CA 1
ATOM 2427 C C . TYR A 1 299 ? -3.875 20.656 -2.629 1 92.06 299 TYR A C 1
ATOM 2429 O O . TYR A 1 299 ? -3.199 21.062 -3.576 1 92.06 299 TYR A O 1
ATOM 2437 N N . VAL A 1 300 ? -3.295 20.125 -1.521 1 89.56 300 VAL A N 1
ATOM 2438 C CA . VAL A 1 300 ? -1.859 19.875 -1.43 1 89.56 300 VAL A CA 1
ATOM 2439 C C . VAL A 1 300 ? -1.505 18.609 -2.188 1 89.56 300 VAL A C 1
ATOM 2441 O O . VAL A 1 300 ? -0.417 18.5 -2.76 1 89.56 300 VAL A O 1
ATOM 2444 N N . ASN A 1 301 ? -2.381 17.672 -2.207 1 91.69 301 ASN A N 1
ATOM 2445 C CA . ASN A 1 301 ? -2.258 16.406 -2.945 1 91.69 301 ASN A CA 1
ATOM 2446 C C . ASN A 1 301 ? -3.529 16.094 -3.725 1 91.69 301 ASN A C 1
ATOM 2448 O O . ASN A 1 301 ? -4.207 15.102 -3.438 1 91.69 301 ASN A O 1
ATOM 2452 N N . PRO A 1 302 ? -3.781 16.766 -4.832 1 90.75 302 PRO A N 1
ATOM 2453 C CA . PRO A 1 302 ? -5.078 16.672 -5.504 1 90.75 302 PRO A CA 1
ATOM 2454 C C . PRO A 1 302 ? -5.309 15.312 -6.16 1 90.75 302 PRO A C 1
ATOM 2456 O O . PRO A 1 302 ? -6.453 14.938 -6.426 1 90.75 302 PRO A O 1
ATOM 2459 N N . GLU A 1 303 ? -4.293 14.57 -6.355 1 88.44 303 GLU A N 1
ATOM 2460 C CA . GLU A 1 303 ? -4.406 13.266 -7.008 1 88.44 303 GLU A CA 1
ATOM 2461 C C . GLU A 1 303 ? -4.836 12.188 -6.016 1 88.44 303 GLU A C 1
ATOM 2463 O O . GLU A 1 303 ? -5.219 11.086 -6.418 1 88.44 303 GLU A O 1
ATOM 2468 N N . ALA A 1 304 ? -4.766 12.508 -4.75 1 90.75 304 ALA A N 1
ATOM 2469 C CA . ALA A 1 304 ? -5.102 11.555 -3.697 1 90.75 304 ALA A CA 1
ATOM 2470 C C . ALA A 1 304 ? -6.414 11.922 -3.018 1 90.75 304 ALA A C 1
ATOM 2472 O O . ALA A 1 304 ? -6.441 12.766 -2.119 1 90.75 304 ALA A O 1
ATOM 2473 N N . GLU A 1 305 ? -7.414 11.297 -3.33 1 92.75 305 GLU A N 1
ATOM 2474 C CA . GLU A 1 305 ? -8.727 11.602 -2.77 1 92.75 305 GLU A CA 1
ATOM 2475 C C . GLU A 1 305 ? -8.805 11.203 -1.298 1 92.75 305 GLU A C 1
ATOM 2477 O O . GLU A 1 305 ? -8.227 10.203 -0.89 1 92.75 305 GLU A O 1
ATOM 2482 N N . TRP A 1 306 ? -9.578 11.984 -0.614 1 94.5 306 TRP A N 1
ATOM 2483 C CA . TRP A 1 306 ? -9.812 11.648 0.786 1 94.5 306 TRP A CA 1
ATOM 2484 C C . TRP A 1 306 ? -10.539 10.312 0.911 1 94.5 306 TRP A C 1
ATOM 2486 O O . TRP A 1 306 ? -11.477 10.039 0.15 1 94.5 306 TRP A O 1
ATOM 2496 N N . PRO A 1 307 ? -10.109 9.469 1.869 1 94.31 307 PRO A N 1
ATOM 2497 C CA . PRO A 1 307 ? -10.977 8.328 2.174 1 94.31 307 PRO A CA 1
ATOM 2498 C C . PRO A 1 307 ? -12.273 8.742 2.855 1 94.31 307 PRO A C 1
ATOM 2500 O O . PRO A 1 307 ? -12.352 9.828 3.449 1 94.31 307 PRO A O 1
ATOM 2503 N N . GLU A 1 308 ? -13.211 7.922 2.77 1 93.94 308 GLU A N 1
ATOM 2504 C CA . GLU A 1 308 ? -14.453 8.125 3.514 1 93.94 308 GLU A CA 1
ATOM 2505 C C . GLU A 1 308 ? -14.273 7.777 4.988 1 93.94 308 GLU A C 1
ATOM 2507 O O . GLU A 1 308 ? -13.438 6.945 5.34 1 93.94 308 GLU A O 1
ATOM 2512 N N . GLU A 1 309 ? -15.07 8.406 5.758 1 96.62 309 GLU A N 1
ATOM 2513 C CA . GLU A 1 309 ? -15.055 8.133 7.195 1 96.62 309 GLU A CA 1
ATOM 2514 C C . GLU A 1 309 ? -15.242 6.648 7.48 1 96.62 309 GLU A C 1
ATOM 2516 O O . GLU A 1 309 ? -14.578 6.09 8.352 1 96.62 309 GLU A O 1
ATOM 2521 N N . GLU A 1 310 ? -16.125 6.043 6.734 1 96.12 310 GLU A N 1
ATOM 2522 C CA . GLU A 1 310 ? -16.422 4.629 6.934 1 96.12 310 GLU A CA 1
ATOM 2523 C C . GLU A 1 310 ? -15.188 3.762 6.684 1 96.12 310 GLU A C 1
ATOM 2525 O O . GLU A 1 310 ? -14.984 2.756 7.363 1 96.12 310 GLU A O 1
ATOM 2530 N N . GLU A 1 311 ? -14.438 4.102 5.723 1 95.06 311 GLU A N 1
ATOM 2531 C CA . GLU A 1 311 ? -13.211 3.367 5.418 1 95.06 311 GLU A CA 1
ATOM 2532 C C . GLU A 1 311 ? -12.211 3.463 6.57 1 95.06 311 GLU A C 1
ATOM 2534 O O . GLU A 1 311 ? -11.633 2.455 6.977 1 95.06 311 GLU A O 1
ATOM 2539 N N . LEU A 1 312 ? -12.031 4.676 7.098 1 97.44 312 LEU A N 1
ATOM 2540 C CA . LEU A 1 312 ? -11.141 4.867 8.234 1 97.44 312 LEU A CA 1
ATOM 2541 C C . LEU A 1 312 ? -11.633 4.094 9.453 1 97.44 312 LEU A C 1
ATOM 2543 O O . LEU A 1 312 ? -10.836 3.541 10.211 1 97.44 312 LEU A O 1
ATOM 2547 N N . ARG A 1 313 ? -12.938 4.137 9.641 1 97.88 313 ARG A N 1
ATOM 2548 C CA . ARG A 1 313 ? -13.531 3.395 10.75 1 97.88 313 ARG A CA 1
ATOM 2549 C C . ARG A 1 313 ? -13.219 1.907 10.641 1 97.88 313 ARG A C 1
ATOM 2551 O O . ARG A 1 313 ? -12.773 1.288 11.609 1 97.88 313 ARG A O 1
ATOM 2558 N N . ARG A 1 314 ? -13.406 1.358 9.484 1 96.38 314 ARG A N 1
ATOM 2559 C CA . ARG A 1 314 ? -13.156 -0.062 9.258 1 96.38 314 ARG A CA 1
ATOM 2560 C C . ARG A 1 314 ? -11.688 -0.404 9.5 1 96.38 314 ARG A C 1
ATOM 2562 O O . ARG A 1 314 ? -11.383 -1.387 10.172 1 96.38 314 ARG A O 1
ATOM 2569 N N . TRP A 1 315 ? -10.812 0.407 8.914 1 96 315 TRP A N 1
ATOM 2570 C CA . TRP A 1 315 ? -9.383 0.185 9.078 1 96 315 TRP A CA 1
ATOM 2571 C C . TRP A 1 315 ? -8.992 0.203 10.555 1 96 315 TRP A C 1
ATOM 2573 O O . TRP A 1 315 ? -8.203 -0.629 11.008 1 96 315 TRP A O 1
ATOM 2583 N N . SER A 1 316 ? -9.578 1.165 11.258 1 97.56 316 SER A N 1
ATOM 2584 C CA . SER A 1 316 ? -9.273 1.309 12.68 1 97.56 316 SER A CA 1
ATOM 2585 C C . SER A 1 316 ? -9.836 0.147 13.484 1 97.56 316 SER A C 1
ATOM 2587 O O . SER A 1 316 ? -9.133 -0.455 14.297 1 97.56 316 SER A O 1
ATOM 2589 N N . GLU A 1 317 ? -11.039 -0.254 13.172 1 97.62 317 GLU A N 1
ATOM 2590 C CA . GLU A 1 317 ? -11.742 -1.255 13.969 1 97.62 317 GLU A CA 1
ATOM 2591 C C . GLU A 1 317 ? -11.148 -2.645 13.758 1 97.62 317 GLU A C 1
ATOM 2593 O O . GLU A 1 317 ? -11.219 -3.496 14.648 1 97.62 317 GLU A O 1
ATOM 2598 N N . GLU A 1 318 ? -10.562 -2.885 12.625 1 96.94 318 GLU A N 1
ATOM 2599 C CA . GLU A 1 318 ? -9.914 -4.168 12.352 1 96.94 318 GLU A CA 1
ATOM 2600 C C . GLU A 1 318 ? -8.734 -4.398 13.289 1 96.94 318 GLU A C 1
ATOM 2602 O O . GLU A 1 318 ? -8.273 -5.531 13.445 1 96.94 318 GLU A O 1
ATOM 2607 N N . LEU A 1 319 ? -8.258 -3.297 13.898 1 96.5 319 LEU A N 1
ATOM 2608 C CA . LEU A 1 319 ? -7.188 -3.412 14.883 1 96.5 319 LEU A CA 1
ATOM 2609 C C . LEU A 1 319 ? -7.719 -3.143 16.281 1 96.5 319 LEU A C 1
ATOM 2611 O O . LEU A 1 319 ? -6.953 -2.809 17.188 1 96.5 319 LEU A O 1
ATOM 2615 N N . GLY A 1 320 ? -9.031 -3.131 16.469 1 96.38 320 GLY A N 1
ATOM 2616 C CA . GLY A 1 320 ? -9.648 -2.971 17.781 1 96.38 320 GLY A CA 1
ATOM 2617 C C . GLY A 1 320 ? -9.664 -1.532 18.25 1 96.38 320 GLY A C 1
ATOM 2618 O O . GLY A 1 320 ? -9.922 -1.268 19.438 1 96.38 320 GLY A O 1
ATOM 2619 N N . LEU A 1 321 ? -9.359 -0.611 17.391 1 97.38 321 LEU A N 1
ATOM 2620 C CA . LEU A 1 321 ? -9.359 0.806 17.734 1 97.38 321 LEU A CA 1
ATOM 2621 C C . LEU A 1 321 ? -10.672 1.465 17.344 1 97.38 321 LEU A C 1
ATOM 2623 O O . LEU A 1 321 ? -11.234 1.153 16.281 1 97.38 321 LEU A O 1
ATOM 2627 N N . LYS A 1 322 ? -11.133 2.316 18.141 1 97.81 322 LYS A N 1
ATOM 2628 C CA . LYS A 1 322 ? -12.289 3.137 17.781 1 97.81 322 LYS A CA 1
ATOM 2629 C C . LYS A 1 322 ? -11.859 4.371 16.984 1 97.81 322 LYS A C 1
ATOM 2631 O O . LYS A 1 322 ? -10.812 4.957 17.266 1 97.81 322 LYS A O 1
ATOM 2636 N N . LEU A 1 323 ? -12.617 4.711 15.977 1 98.12 323 LEU A N 1
ATOM 2637 C CA . LEU A 1 323 ? -12.398 5.984 15.297 1 98.12 323 LEU A CA 1
ATOM 2638 C C . LEU A 1 323 ? -13.047 7.129 16.062 1 98.12 323 LEU A C 1
ATOM 2640 O O . LEU A 1 323 ? -14.242 7.078 16.375 1 98.12 323 LEU A O 1
ATOM 2644 N N . LYS A 1 324 ? -12.266 8.133 16.375 1 97.31 324 LYS A N 1
ATOM 2645 C CA . LYS A 1 324 ? -12.781 9.227 17.203 1 97.31 324 LYS A CA 1
ATOM 2646 C C . LYS A 1 324 ? -12.578 10.57 16.5 1 97.31 324 LYS A C 1
ATOM 2648 O O . LYS A 1 324 ? -11.453 10.922 16.125 1 97.31 324 LYS A O 1
ATOM 2653 N N . LEU A 1 325 ? -13.641 11.289 16.359 1 97.31 325 LEU A N 1
ATOM 2654 C CA . LEU A 1 325 ? -13.578 12.641 15.82 1 97.31 325 LEU A CA 1
ATOM 2655 C C . LEU A 1 325 ? -12.898 13.586 16.812 1 97.31 325 LEU A C 1
ATOM 2657 O O . LEU A 1 325 ? -13.172 13.523 18.016 1 97.31 325 LEU A O 1
ATOM 2661 N N . ARG A 1 326 ? -12.031 14.336 16.375 1 97.31 326 ARG A N 1
ATOM 2662 C CA . ARG A 1 326 ? -11.438 15.367 17.219 1 97.31 326 ARG A CA 1
ATOM 2663 C C . ARG A 1 326 ? -11.562 16.734 16.562 1 97.31 326 ARG A C 1
ATOM 2665 O O . ARG A 1 326 ? -11.898 16.844 15.383 1 97.31 326 ARG A O 1
ATOM 2672 N N . LEU A 1 327 ? -11.344 17.766 17.359 1 98.38 327 LEU A N 1
ATOM 2673 C CA . LEU A 1 327 ? -11.234 19.141 16.875 1 98.38 327 LEU A CA 1
ATOM 2674 C C . LEU A 1 327 ? -9.844 19.406 16.312 1 98.38 327 LEU A C 1
ATOM 2676 O O . LEU A 1 327 ? -8.961 18.547 16.406 1 98.38 327 LEU A O 1
ATOM 2680 N N . PRO A 1 328 ? -9.672 20.531 15.594 1 98.56 328 PRO A N 1
ATOM 2681 C CA . PRO A 1 328 ? -8.312 20.844 15.148 1 98.56 328 PRO A CA 1
ATOM 2682 C C . PRO A 1 328 ? -7.34 21.047 16.312 1 98.56 328 PRO A C 1
ATOM 2684 O O . PRO A 1 328 ? -6.125 21.016 16.109 1 98.56 328 PRO A O 1
ATOM 2687 N N . VAL A 1 329 ? -7.871 21.266 17.484 1 98.62 329 VAL A N 1
ATOM 2688 C CA . VAL A 1 329 ? -7.086 21.266 18.719 1 98.62 329 VAL A CA 1
ATOM 2689 C C . VAL A 1 329 ? -7.355 20 19.516 1 98.62 329 VAL A C 1
ATOM 2691 O O . VAL A 1 329 ? -8.508 19.578 19.641 1 98.62 329 VAL A O 1
ATOM 2694 N N . TYR A 1 330 ? -6.266 19.375 20 1 97.5 330 TYR A N 1
ATOM 2695 C CA . TYR A 1 330 ? -6.402 18.141 20.766 1 97.5 330 TYR A CA 1
ATOM 2696 C C . TYR A 1 330 ? -6.945 18.438 22.156 1 97.5 330 TYR A C 1
ATOM 2698 O O . TYR A 1 330 ? -6.719 19.516 22.719 1 97.5 330 TYR A O 1
ATOM 2706 N N . ASP A 1 331 ? -7.555 17.5 22.797 1 96.06 331 ASP A N 1
ATOM 2707 C CA . ASP A 1 331 ? -8.297 17.641 24.047 1 96.06 331 ASP A CA 1
ATOM 2708 C C . ASP A 1 331 ? -7.398 18.203 25.156 1 96.06 331 ASP A C 1
ATOM 2710 O O . ASP A 1 331 ? -7.832 19.062 25.938 1 96.06 331 ASP A O 1
ATOM 2714 N N . LYS A 1 332 ? -6.168 17.812 25.203 1 95.06 332 LYS A N 1
ATOM 2715 C CA . LYS A 1 332 ? -5.285 18.203 26.297 1 95.06 332 LYS A CA 1
ATOM 2716 C C . LYS A 1 332 ? -4.941 19.688 26.234 1 95.06 332 LYS A C 1
ATOM 2718 O O . LYS A 1 332 ? -4.477 20.266 27.219 1 95.06 332 LYS A O 1
ATOM 2723 N N . TYR A 1 333 ? -5.285 20.312 25.094 1 97.62 333 TYR A N 1
ATOM 2724 C CA . TYR A 1 333 ? -4.941 21.719 24.938 1 97.62 333 TYR A CA 1
ATOM 2725 C C . TYR A 1 333 ? -6.184 22.594 25.016 1 97.62 333 TYR A C 1
ATOM 2727 O O . TYR A 1 333 ? -6.113 23.812 24.797 1 97.62 333 TYR A O 1
ATOM 2735 N N . ILE A 1 334 ? -7.324 21.984 25.344 1 97.81 334 ILE A N 1
ATOM 2736 C CA . ILE A 1 334 ? -8.555 22.766 25.438 1 97.81 334 ILE A CA 1
ATOM 2737 C C . ILE A 1 334 ? -8.656 23.391 26.828 1 97.81 334 ILE A C 1
ATOM 2739 O O . ILE A 1 334 ? -9.273 22.812 27.734 1 97.81 334 ILE A O 1
ATOM 2743 N N . SER A 1 335 ? -8.094 24.516 26.984 1 96.88 335 SER A N 1
ATOM 2744 C CA . SER A 1 335 ? -8.094 25.312 28.219 1 96.88 335 SER A CA 1
ATOM 2745 C C . SER A 1 335 ? -7.816 26.781 27.938 1 96.88 335 SER A C 1
ATOM 2747 O O . SER A 1 335 ? -7.391 27.141 26.844 1 96.88 335 SER A O 1
ATOM 2749 N N . ARG A 1 336 ? -7.973 27.562 28.938 1 95.81 336 ARG A N 1
ATOM 2750 C CA . ARG A 1 336 ? -7.727 28.984 28.812 1 95.81 336 ARG A CA 1
ATOM 2751 C C . ARG A 1 336 ? -6.23 29.281 28.781 1 95.81 336 ARG A C 1
ATOM 2753 O O . ARG A 1 336 ? -5.816 30.391 28.406 1 95.81 336 ARG A O 1
ATOM 2760 N N . GLU A 1 337 ? -5.453 28.297 29.078 1 97 337 GLU A N 1
ATOM 2761 C CA . GLU A 1 337 ? -4.004 28.438 28.984 1 97 337 GLU A CA 1
ATOM 2762 C C . GLU A 1 337 ? -3.543 28.438 27.531 1 97 337 GLU A C 1
ATOM 2764 O O . GLU A 1 337 ? -2.629 29.172 27.156 1 97 337 GLU A O 1
ATOM 2769 N N . TRP A 1 338 ? -4.207 27.672 26.719 1 98.12 338 TRP A N 1
ATOM 2770 C CA . TRP A 1 338 ? -3.715 27.406 25.375 1 98.12 338 TRP A CA 1
ATOM 2771 C C . TRP A 1 338 ? -4.574 28.109 24.328 1 98.12 338 TRP A C 1
ATOM 2773 O O . TRP A 1 338 ? -4.113 28.375 23.219 1 98.12 338 TRP A O 1
ATOM 2783 N N . LEU A 1 339 ? -5.789 28.422 24.719 1 98.44 339 LEU A N 1
ATOM 2784 C CA . LEU A 1 339 ? -6.73 28.953 23.75 1 98.44 339 LEU A CA 1
ATOM 2785 C C . LEU A 1 339 ? -7.152 30.375 24.125 1 98.44 339 LEU A C 1
ATOM 2787 O O . LEU A 1 339 ? -7.273 30.688 25.312 1 98.44 339 LEU A O 1
ATOM 2791 N N . SER A 1 340 ? -7.398 31.203 23.078 1 98.38 340 SER A N 1
ATOM 2792 C CA . SER A 1 340 ? -8.023 32.5 23.344 1 98.38 340 SER A CA 1
ATOM 2793 C C . SER A 1 340 ? -9.43 32.344 23.906 1 98.38 340 SER A C 1
ATOM 2795 O O . S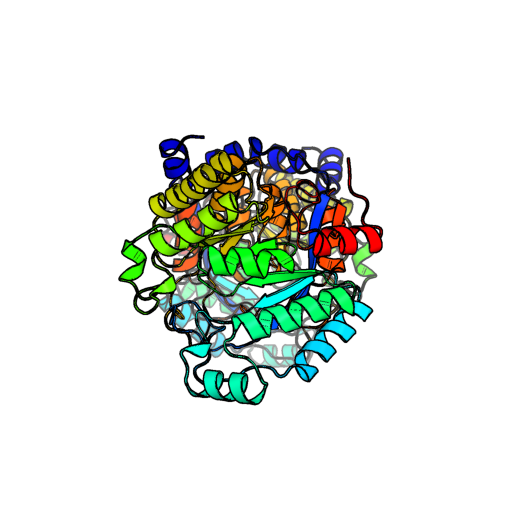ER A 1 340 ? -10.047 31.281 23.734 1 98.38 340 SER A O 1
ATOM 2797 N N . GLU A 1 341 ? -9.875 33.375 24.562 1 97.81 341 GLU A N 1
ATOM 2798 C CA . GLU A 1 341 ? -11.227 33.344 25.125 1 97.81 341 GLU A CA 1
ATOM 2799 C C . GLU A 1 341 ? -12.266 33.094 24.047 1 97.81 341 GLU A C 1
ATOM 2801 O O . GLU A 1 341 ? -13.219 32.344 24.266 1 97.81 341 GLU A O 1
ATOM 2806 N N . LYS A 1 342 ? -12.07 33.625 22.938 1 97.69 342 LYS A N 1
ATOM 2807 C CA . LYS A 1 342 ? -13.008 33.469 21.812 1 97.69 342 LYS A CA 1
ATOM 2808 C C . LYS A 1 342 ? -13.102 32.031 21.391 1 97.69 342 LYS A C 1
ATOM 2810 O O . LYS A 1 342 ? -14.203 31.484 21.234 1 97.69 342 LYS A O 1
ATOM 2815 N N . VAL A 1 343 ? -11.992 31.391 21.203 1 98.5 343 VAL A N 1
ATOM 2816 C CA . VAL A 1 343 ? -11.945 30.016 20.719 1 98.5 343 VAL A CA 1
ATOM 2817 C C . VAL A 1 343 ? -12.438 29.078 21.812 1 98.5 343 VAL A C 1
ATOM 2819 O O . VAL A 1 343 ? -13.211 28.156 21.547 1 98.5 343 VAL A O 1
ATOM 2822 N N . TYR A 1 344 ? -12 29.312 23.016 1 97.62 344 TYR A N 1
ATOM 2823 C CA . TYR A 1 344 ? -12.422 28.484 24.156 1 97.62 344 TYR A CA 1
ATOM 2824 C C . TYR A 1 344 ? -13.93 28.516 24.328 1 97.62 344 TYR A C 1
ATOM 2826 O O . TYR A 1 344 ? -14.57 27.469 24.484 1 97.62 344 TYR A O 1
ATOM 2834 N N . ASN A 1 345 ? -14.469 29.719 24.266 1 96.62 345 ASN A N 1
ATOM 2835 C CA . ASN A 1 345 ? -15.906 29.875 24.438 1 96.62 345 ASN A CA 1
ATOM 2836 C C . ASN A 1 345 ? -16.688 29.203 23.297 1 96.62 345 ASN A C 1
ATOM 2838 O O . ASN A 1 345 ? -17.766 28.656 23.516 1 96.62 345 ASN A O 1
ATOM 2842 N N . LYS A 1 346 ? -16.141 29.297 22.125 1 97.44 346 LYS A N 1
ATOM 2843 C CA . LYS A 1 346 ? -16.766 28.609 20.984 1 97.44 346 LYS A CA 1
ATOM 2844 C C . LYS A 1 346 ? -16.828 27.109 21.234 1 97.44 346 LYS A C 1
ATOM 2846 O O . LYS A 1 346 ? -17.859 26.469 20.984 1 97.44 346 LYS A O 1
ATOM 2851 N N . ILE A 1 347 ? -15.742 26.5 21.688 1 97.94 347 ILE A N 1
ATOM 2852 C CA . ILE A 1 347 ? -15.672 25.062 21.938 1 97.94 347 ILE A CA 1
ATOM 2853 C C . ILE A 1 347 ? -16.672 24.688 23.031 1 97.94 347 ILE A C 1
ATOM 2855 O O . ILE A 1 347 ? -17.375 23.672 22.922 1 97.94 347 ILE A O 1
ATOM 2859 N N . LYS A 1 348 ? -16.781 25.531 24.016 1 95.44 348 LYS A N 1
ATOM 2860 C CA . LYS A 1 348 ? -17.75 25.297 25.078 1 95.44 348 LYS A CA 1
ATOM 2861 C C . LYS A 1 348 ? -19.188 25.344 24.547 1 95.44 348 LYS A C 1
ATOM 2863 O O . LYS A 1 348 ? -20.016 24.5 24.922 1 95.44 348 LYS A O 1
ATOM 2868 N N . ALA A 1 349 ? -19.359 26.281 23.75 1 95.31 349 ALA A N 1
ATOM 2869 C CA . ALA A 1 349 ? -20.703 26.453 23.203 1 95.31 349 ALA A CA 1
ATOM 2870 C C . ALA A 1 349 ? -21.094 25.281 22.328 1 95.31 349 ALA A C 1
ATOM 2872 O O . ALA A 1 349 ? -22.281 24.984 22.172 1 95.31 349 ALA A O 1
ATOM 2873 N N . LEU A 1 350 ? -20.109 24.609 21.719 1 95 350 LEU A N 1
ATOM 2874 C CA . LEU A 1 350 ? -20.344 23.438 20.891 1 95 350 LEU A CA 1
ATOM 2875 C C . LEU A 1 350 ? -20.75 22.25 21.75 1 95 350 LEU A C 1
ATOM 2877 O O . LEU A 1 350 ? -21.25 21.234 21.219 1 95 350 LEU A O 1
ATOM 2881 N N . GLY A 1 351 ? -20.484 22.297 23.016 1 93.38 351 GLY A N 1
ATOM 2882 C CA . GLY A 1 351 ? -20.75 21.172 23.891 1 93.38 351 GLY A CA 1
ATOM 2883 C C . GLY A 1 351 ? -19.672 20.094 23.828 1 93.38 351 GLY A C 1
ATOM 2884 O O . GLY A 1 351 ? -19.953 18.938 24.125 1 93.38 351 GLY A O 1
ATOM 2885 N N . TRP A 1 352 ? -18.453 20.516 23.375 1 92.5 352 TRP A N 1
ATOM 2886 C CA . TRP A 1 352 ? -17.359 19.547 23.297 1 92.5 352 TRP A CA 1
ATOM 2887 C C . TRP A 1 352 ? -16.906 19.125 24.688 1 92.5 352 TRP A C 1
ATOM 2889 O O . TRP A 1 352 ? -16.656 19.969 25.547 1 92.5 352 TRP A O 1
ATOM 2899 N N . LYS A 1 353 ? -17.062 17.734 25.062 1 79 353 LYS A N 1
ATOM 2900 C CA . LYS A 1 353 ? -16.703 17.203 26.375 1 79 353 LYS A CA 1
ATOM 2901 C C . LYS A 1 353 ? -15.203 17.344 26.625 1 79 353 LYS A C 1
ATOM 2903 O O . LYS A 1 353 ? -14.383 16.812 25.875 1 79 353 LYS A O 1
ATOM 2908 N N . ILE A 1 354 ? -14.859 18.375 27.469 1 72 354 ILE A N 1
ATOM 2909 C CA . ILE A 1 354 ? -13.477 18.672 27.812 1 72 354 ILE A CA 1
ATOM 2910 C C . ILE A 1 354 ? -13.055 17.844 29.031 1 72 354 ILE A C 1
ATOM 2912 O O . ILE A 1 354 ? -13.789 17.766 30.016 1 72 354 ILE A O 1
ATOM 2916 N N . GLU A 1 355 ? -12.359 16.703 28.812 1 57.03 355 GLU A N 1
ATOM 2917 C CA . GLU A 1 355 ? -11.938 15.906 29.969 1 57.03 355 GLU A CA 1
ATOM 2918 C C . GLU A 1 355 ? -11.102 16.734 30.938 1 57.03 355 GLU A C 1
ATOM 2920 O O . GLU A 1 355 ? -10.133 17.391 30.531 1 57.03 355 GLU A O 1
ATOM 2925 N N . ASP A 1 356 ? -11.758 17.234 32 1 48.12 356 ASP A N 1
ATOM 2926 C CA . ASP A 1 356 ? -11 17.859 33.094 1 48.12 356 ASP A CA 1
ATOM 2927 C C . ASP A 1 356 ? -9.883 16.938 33.562 1 48.12 356 ASP A C 1
ATOM 2929 O O . ASP A 1 356 ? -10.047 15.711 33.594 1 48.12 356 ASP A O 1
ATOM 2933 N N . MET B 1 1 ? 1.194 -24.375 15.133 1 89.88 1 MET B N 1
ATOM 2934 C CA . MET B 1 1 ? -0.086 -23.672 15.25 1 89.88 1 MET B CA 1
ATOM 2935 C C . MET B 1 1 ? -1.237 -24.594 14.836 1 89.88 1 MET B C 1
ATOM 2937 O O . MET B 1 1 ? -1.172 -25.25 13.797 1 89.88 1 MET B O 1
ATOM 2941 N N . ASP B 1 2 ? -2.23 -24.703 15.656 1 96.25 2 ASP B N 1
ATOM 2942 C CA . ASP B 1 2 ? -3.35 -25.562 15.281 1 96.25 2 ASP B CA 1
ATOM 2943 C C . ASP B 1 2 ? -4.496 -24.75 14.695 1 96.25 2 ASP B C 1
ATOM 2945 O O . ASP B 1 2 ? -4.406 -23.516 14.602 1 96.25 2 ASP B O 1
ATOM 2949 N N . ARG B 1 3 ? -5.465 -25.422 14.211 1 98 3 ARG B N 1
ATOM 2950 C CA . ARG B 1 3 ? -6.582 -24.828 13.492 1 98 3 ARG B CA 1
ATOM 2951 C C . ARG B 1 3 ? -7.281 -23.766 14.336 1 98 3 ARG B C 1
ATOM 2953 O O . ARG B 1 3 ? -7.555 -22.672 13.859 1 98 3 ARG B O 1
ATOM 2960 N N . GLU B 1 4 ? -7.594 -24.047 15.578 1 98.31 4 GLU B N 1
ATOM 2961 C CA . GLU B 1 4 ? -8.32 -23.141 16.453 1 98.31 4 GLU B CA 1
ATOM 2962 C C . GLU B 1 4 ? -7.508 -21.875 16.719 1 98.31 4 GLU B C 1
ATOM 2964 O O . GLU B 1 4 ? -8.047 -20.766 16.688 1 98.31 4 GLU B O 1
ATOM 2969 N N . GLU B 1 5 ? -6.27 -22.078 17 1 98.25 5 GLU B N 1
ATOM 2970 C CA . GLU B 1 5 ? -5.375 -20.938 17.203 1 98.25 5 GLU B CA 1
ATOM 2971 C C . GLU B 1 5 ? -5.309 -20.062 15.961 1 98.25 5 GLU B C 1
ATOM 2973 O O . GLU B 1 5 ? -5.297 -18.828 16.062 1 98.25 5 GLU B O 1
ATOM 2978 N N . ALA B 1 6 ? -5.227 -20.672 14.789 1 98.62 6 ALA B N 1
ATOM 2979 C CA . ALA B 1 6 ? -5.148 -19.953 13.523 1 98.62 6 ALA B CA 1
ATOM 2980 C C . ALA B 1 6 ? -6.402 -19.109 13.297 1 98.62 6 ALA B C 1
ATOM 2982 O O . ALA B 1 6 ? -6.312 -17.953 12.898 1 98.62 6 ALA B O 1
ATOM 2983 N N . ILE B 1 7 ? -7.566 -19.734 13.555 1 98.69 7 ILE B N 1
ATOM 2984 C CA . ILE B 1 7 ? -8.836 -19.031 13.375 1 98.69 7 ILE B CA 1
ATOM 2985 C C . ILE B 1 7 ? -8.906 -17.859 14.344 1 98.69 7 ILE B C 1
ATOM 2987 O O . ILE B 1 7 ? -9.289 -16.75 13.961 1 98.69 7 ILE B O 1
ATOM 2991 N N . LYS B 1 8 ? -8.508 -18.078 15.594 1 98.38 8 LYS B N 1
ATOM 2992 C CA . LYS B 1 8 ? -8.508 -17.031 16.594 1 98.38 8 LYS B CA 1
ATOM 2993 C C . LYS B 1 8 ? -7.602 -15.875 16.188 1 98.38 8 LYS B C 1
ATOM 2995 O O . LYS B 1 8 ? -7.953 -14.703 16.359 1 98.38 8 LYS B O 1
ATOM 3000 N N . PHE B 1 9 ? -6.5 -16.188 15.625 1 98.5 9 PHE B N 1
ATOM 3001 C CA . PHE B 1 9 ? -5.555 -15.164 15.188 1 98.5 9 PHE B CA 1
ATOM 3002 C C . PHE B 1 9 ? -6.148 -14.32 14.07 1 98.5 9 PHE B C 1
ATOM 3004 O O . PHE B 1 9 ? -6.078 -13.086 14.109 1 98.5 9 PHE B O 1
ATOM 3011 N N . LEU B 1 10 ? -6.75 -14.953 13.055 1 98.19 10 LEU B N 1
ATOM 3012 C CA . LEU B 1 10 ? -7.312 -14.219 11.93 1 98.19 10 LEU B CA 1
ATOM 3013 C C . LEU B 1 10 ? -8.445 -13.305 12.391 1 98.19 10 LEU B C 1
ATOM 3015 O O . LEU B 1 10 ? -8.656 -12.234 11.812 1 98.19 10 LEU B O 1
ATOM 3019 N N . LYS B 1 11 ? -9.148 -13.727 13.422 1 97.88 11 LYS B N 1
ATOM 3020 C CA . LYS B 1 11 ? -10.281 -12.953 13.914 1 97.88 11 LYS B CA 1
ATOM 3021 C C . LYS B 1 11 ? -9.836 -11.898 14.922 1 97.88 11 LYS B C 1
ATOM 3023 O O . LYS B 1 11 ? -10.594 -10.992 15.258 1 97.88 11 LYS B O 1
ATOM 3028 N N . SER B 1 12 ? -8.609 -12.055 15.391 1 97.38 12 SER B N 1
ATOM 3029 C CA . SER B 1 12 ? -8.117 -11.18 16.438 1 97.38 12 SER B CA 1
ATOM 3030 C C . SER B 1 12 ? -7.988 -9.742 15.945 1 97.38 12 SER B C 1
ATOM 3032 O O . SER B 1 12 ? -7.629 -9.5 14.789 1 97.38 12 SER B O 1
ATOM 3034 N N . LYS B 1 13 ? -8.258 -8.812 16.812 1 96.75 13 LYS B N 1
ATOM 3035 C CA . LYS B 1 13 ? -8.086 -7.391 16.531 1 96.75 13 LYS B CA 1
ATOM 3036 C C . LYS B 1 13 ? -6.922 -6.809 17.328 1 96.75 13 LYS B C 1
ATOM 3038 O O . LYS B 1 13 ? -6.809 -5.59 17.469 1 96.75 13 LYS B O 1
ATOM 3043 N N . SER B 1 14 ? -6.066 -7.684 17.812 1 95 14 SER B N 1
ATOM 3044 C CA . SER B 1 14 ? -5.008 -7.297 18.734 1 95 14 SER B CA 1
ATOM 3045 C C . SER B 1 14 ? -3.701 -7.031 18 1 95 14 SER B C 1
ATOM 3047 O O . SER B 1 14 ? -3.125 -7.938 17.391 1 95 14 SER B O 1
ATOM 3049 N N . ARG B 1 15 ? -3.25 -5.84 18.125 1 95.56 15 ARG B N 1
ATOM 3050 C CA . ARG B 1 15 ? -1.932 -5.473 17.609 1 95.56 15 ARG B CA 1
ATOM 3051 C C . ARG B 1 15 ? -0.85 -6.379 18.188 1 95.56 15 ARG B C 1
ATOM 3053 O O . ARG B 1 15 ? 0.024 -6.852 17.453 1 95.56 15 ARG B O 1
ATOM 3060 N N . GLU B 1 16 ? -0.94 -6.656 19.469 1 94.62 16 GLU B N 1
ATOM 3061 C CA . GLU B 1 16 ? 0.055 -7.453 20.188 1 94.62 16 GLU B CA 1
ATOM 3062 C C . GLU B 1 16 ? 0.141 -8.867 19.625 1 94.62 16 GLU B C 1
ATOM 3064 O O . GLU B 1 16 ? 1.229 -9.43 19.516 1 94.62 16 GLU B O 1
ATOM 3069 N N . GLU B 1 17 ? -0.997 -9.383 19.281 1 96.31 17 GLU B N 1
ATOM 3070 C CA . GLU B 1 17 ? -1.011 -10.727 18.719 1 96.31 17 GLU B CA 1
ATOM 3071 C C . GLU B 1 17 ? -0.319 -10.758 17.359 1 96.31 17 GLU B C 1
ATOM 3073 O O . GLU B 1 17 ? 0.408 -11.703 17.047 1 96.31 17 GLU B O 1
ATOM 3078 N N . ILE B 1 18 ? -0.549 -9.75 16.562 1 97.44 18 ILE B N 1
ATOM 3079 C CA . ILE B 1 18 ? 0.077 -9.68 15.25 1 97.44 18 ILE B CA 1
ATOM 3080 C C . ILE B 1 18 ? 1.595 -9.625 15.398 1 97.44 18 ILE B C 1
ATOM 3082 O O . ILE B 1 18 ? 2.316 -10.383 14.75 1 97.44 18 ILE B O 1
ATOM 3086 N N . ILE B 1 19 ? 2.07 -8.773 16.297 1 96.19 19 ILE B N 1
ATOM 3087 C CA . ILE B 1 19 ? 3.506 -8.617 16.5 1 96.19 19 ILE B CA 1
ATOM 3088 C C . ILE B 1 19 ? 4.09 -9.906 17.078 1 96.19 19 ILE B C 1
ATOM 3090 O O . ILE B 1 19 ? 5.18 -10.328 16.688 1 96.19 19 ILE B O 1
ATOM 3094 N N . LYS B 1 20 ? 3.32 -10.523 17.984 1 95.88 20 LYS B N 1
ATOM 3095 C CA . LYS B 1 20 ? 3.736 -11.797 18.562 1 95.88 20 LYS B CA 1
ATOM 3096 C C . LYS B 1 20 ? 3.984 -12.844 17.484 1 95.88 20 LYS B C 1
ATOM 3098 O O . LYS B 1 20 ? 5.035 -13.484 17.453 1 95.88 20 LYS B O 1
ATOM 3103 N N . TYR B 1 21 ? 3.066 -12.961 16.578 1 97 21 TYR B N 1
ATOM 3104 C CA . TYR B 1 21 ? 3.182 -14 15.555 1 97 21 TYR B CA 1
ATOM 3105 C C . TYR B 1 21 ? 4.215 -13.617 14.5 1 97 21 TYR B C 1
ATOM 3107 O O . TYR B 1 21 ? 4.883 -14.484 13.93 1 97 21 TYR B O 1
ATOM 3115 N N . LEU B 1 22 ? 4.387 -12.312 14.227 1 96.62 22 LEU B N 1
ATOM 3116 C CA . LEU B 1 22 ? 5.492 -11.867 13.383 1 96.62 22 LEU B CA 1
ATOM 3117 C C . LEU B 1 22 ? 6.828 -12.328 13.945 1 96.62 22 LEU B C 1
ATOM 3119 O O . LEU B 1 22 ? 7.715 -12.75 13.203 1 96.62 22 LEU B O 1
ATOM 3123 N N . ASN B 1 23 ? 6.914 -12.305 15.242 1 94.31 23 ASN B N 1
ATOM 3124 C CA . ASN B 1 23 ? 8.148 -12.664 15.93 1 94.31 23 ASN B CA 1
ATOM 3125 C C . ASN B 1 23 ? 8.438 -14.156 15.836 1 94.31 23 ASN B C 1
ATOM 3127 O O . ASN B 1 23 ? 9.586 -14.586 15.969 1 94.31 23 ASN B O 1
ATOM 3131 N N . LEU B 1 24 ? 7.418 -14.898 15.617 1 94.94 24 LEU B N 1
ATOM 3132 C CA . LEU B 1 24 ? 7.578 -16.344 15.555 1 94.94 24 LEU B CA 1
ATOM 3133 C C . LEU B 1 24 ? 8.102 -16.781 14.188 1 94.94 24 LEU B C 1
ATOM 3135 O O . LEU B 1 24 ? 8.562 -17.906 14.023 1 94.94 24 LEU B O 1
ATOM 3139 N N . ILE B 1 25 ? 7.98 -15.891 13.242 1 94 25 ILE B N 1
ATOM 3140 C CA . ILE B 1 25 ? 8.43 -16.219 11.898 1 94 25 ILE B CA 1
ATOM 3141 C C . ILE B 1 25 ? 9.953 -16.141 11.828 1 94 25 ILE B C 1
ATOM 3143 O O . ILE B 1 25 ? 10.547 -15.125 12.227 1 94 25 ILE B O 1
ATOM 3147 N N . LYS B 1 26 ? 10.562 -17.125 11.383 1 84 26 LYS B N 1
ATOM 3148 C CA . LYS B 1 26 ? 12.016 -17.156 11.25 1 84 26 LYS B CA 1
ATOM 3149 C C . LYS B 1 26 ? 12.438 -17.047 9.781 1 84 26 LYS B C 1
ATOM 3151 O O . LYS B 1 26 ? 11.781 -17.594 8.898 1 84 26 LYS B O 1
ATOM 3156 N N . GLU B 1 27 ? 13.383 -16.188 9.633 1 75.94 27 GLU B N 1
ATOM 3157 C CA . GLU B 1 27 ? 13.938 -16.094 8.289 1 75.94 27 GLU B CA 1
ATOM 3158 C C . GLU B 1 27 ? 14.914 -17.219 8 1 75.94 27 GLU B C 1
ATOM 3160 O O . GLU B 1 27 ? 15.969 -17.312 8.633 1 75.94 27 GLU B O 1
ATOM 3165 N N . GLU B 1 28 ? 14.516 -17.953 7.102 1 75.25 28 GLU B N 1
ATOM 3166 C CA . GLU B 1 28 ? 15.328 -19.125 6.785 1 75.25 28 GLU B CA 1
ATOM 3167 C C . GLU B 1 28 ? 16.328 -18.812 5.672 1 75.25 28 GLU B C 1
ATOM 3169 O O . GLU B 1 28 ? 17.391 -19.453 5.59 1 75.25 28 GLU B O 1
ATOM 3174 N N . LYS B 1 29 ? 15.922 -17.906 4.84 1 87.31 29 LYS B N 1
ATOM 3175 C CA . LYS B 1 29 ? 16.734 -17.578 3.668 1 87.31 29 LYS B CA 1
ATOM 3176 C C . LYS B 1 29 ? 17.234 -16.141 3.727 1 87.31 29 LYS B C 1
ATOM 3178 O O . LYS B 1 29 ? 16.562 -15.266 4.273 1 87.31 29 LYS B O 1
ATOM 3183 N N . SER B 1 30 ? 18.375 -15.945 3.141 1 94.5 30 SER B N 1
ATOM 3184 C CA . SER B 1 30 ? 18.922 -14.602 3.051 1 94.5 30 SER B CA 1
ATOM 3185 C C . SER B 1 30 ? 18.594 -13.953 1.711 1 94.5 30 SER B C 1
ATOM 3187 O O . SER B 1 30 ? 19.25 -12.992 1.297 1 94.5 30 SER B O 1
ATOM 3189 N N . TYR B 1 31 ? 17.641 -14.586 1.008 1 96.81 31 TYR B N 1
ATOM 3190 C CA . TYR B 1 31 ? 17.25 -14.07 -0.3 1 96.81 31 TYR B CA 1
ATOM 3191 C C . TYR B 1 31 ? 15.75 -14.234 -0.525 1 96.81 31 TYR B C 1
ATOM 3193 O O . TYR B 1 31 ? 15.086 -15 0.178 1 96.81 31 TYR B O 1
ATOM 3201 N N . VAL B 1 32 ? 15.242 -13.461 -1.338 1 97.44 32 VAL B N 1
ATOM 3202 C CA . VAL B 1 32 ? 13.906 -13.586 -1.913 1 97.44 32 VAL B CA 1
ATOM 3203 C C . VAL B 1 32 ? 14.008 -13.906 -3.402 1 97.44 32 VAL B C 1
ATOM 3205 O O . VAL B 1 32 ? 14.836 -13.328 -4.109 1 97.44 32 VAL B O 1
ATOM 3208 N N . THR B 1 33 ? 13.242 -14.828 -3.857 1 97.94 33 THR B N 1
ATOM 3209 C CA . THR B 1 33 ? 13.375 -15.266 -5.242 1 97.94 33 THR B CA 1
ATOM 3210 C C . THR B 1 33 ? 12.336 -14.594 -6.129 1 97.94 33 THR B C 1
ATOM 3212 O O . THR B 1 33 ? 11.391 -13.984 -5.629 1 97.94 33 THR B O 1
ATOM 3215 N N . TYR B 1 34 ? 12.602 -14.602 -7.359 1 98.25 34 TYR B N 1
ATOM 3216 C CA . TYR B 1 34 ? 11.664 -14.211 -8.406 1 98.25 34 TYR B CA 1
ATOM 3217 C C . TYR B 1 34 ? 11.898 -15.031 -9.672 1 98.25 34 TYR B C 1
ATOM 3219 O O . TYR B 1 34 ? 12.953 -15.648 -9.836 1 98.25 34 TYR B O 1
ATOM 3227 N N . SER B 1 35 ? 10.93 -15.109 -10.492 1 98.19 35 SER B N 1
ATOM 3228 C CA . SER B 1 35 ? 11.023 -15.766 -11.789 1 98.19 35 SER B CA 1
ATOM 3229 C C . SER B 1 35 ? 10.828 -14.781 -12.93 1 98.19 35 SER B C 1
ATOM 3231 O O . SER B 1 35 ? 9.844 -14.031 -12.938 1 98.19 35 SER B O 1
ATOM 3233 N N . LYS B 1 36 ? 11.805 -14.734 -13.836 1 97.88 36 LYS B N 1
ATOM 3234 C CA . LYS B 1 36 ? 11.656 -13.938 -15.047 1 97.88 36 LYS B CA 1
ATOM 3235 C C . LYS B 1 36 ? 10.977 -14.742 -16.156 1 97.88 36 LYS B C 1
ATOM 3237 O O . LYS B 1 36 ? 11.523 -15.734 -16.625 1 97.88 36 LYS B O 1
ATOM 3242 N N . ASN B 1 37 ? 9.758 -14.195 -16.547 1 98.44 37 ASN B N 1
ATOM 3243 C CA . ASN B 1 37 ? 8.984 -15.086 -17.406 1 98.44 37 ASN B CA 1
ATOM 3244 C C . ASN B 1 37 ? 8.43 -14.344 -18.625 1 98.44 37 ASN B C 1
ATOM 3246 O O . ASN B 1 37 ? 8.656 -13.141 -18.781 1 98.44 37 ASN B O 1
ATOM 3250 N N . VAL B 1 38 ? 7.887 -15.109 -19.594 1 98.5 38 VAL B N 1
ATOM 3251 C CA . VAL B 1 38 ? 6.957 -14.641 -20.609 1 98.5 38 VAL B CA 1
ATOM 3252 C C . VAL B 1 38 ? 5.582 -15.273 -20.375 1 98.5 38 VAL B C 1
ATOM 3254 O O . VAL B 1 38 ? 5.477 -16.469 -20.141 1 98.5 38 VAL B O 1
ATOM 3257 N N . PHE B 1 39 ? 4.652 -14.398 -20.312 1 98.5 39 PHE B N 1
ATOM 3258 C CA . PHE B 1 39 ? 3.27 -14.828 -20.125 1 98.5 39 PHE B CA 1
ATOM 3259 C C . PHE B 1 39 ? 2.607 -15.109 -21.469 1 98.5 39 PHE B C 1
ATOM 3261 O O . PHE B 1 39 ? 2.486 -14.211 -22.312 1 98.5 39 PHE B O 1
ATOM 3268 N N . ILE B 1 40 ? 2.189 -16.344 -21.688 1 98.69 40 ILE B N 1
ATOM 3269 C CA . ILE B 1 40 ? 1.567 -16.75 -22.953 1 98.69 40 ILE B CA 1
ATOM 3270 C C . ILE B 1 40 ? 0.095 -17.078 -22.719 1 98.69 40 ILE B C 1
ATOM 3272 O O . ILE B 1 40 ? -0.241 -18.203 -22.328 1 98.69 40 ILE B O 1
ATOM 3276 N N . PRO B 1 41 ? -0.794 -16.156 -22.938 1 98.31 41 PRO B N 1
ATOM 3277 C CA . PRO B 1 41 ? -2.23 -16.422 -22.812 1 98.31 41 PRO B CA 1
ATOM 3278 C C . PRO B 1 41 ? -2.805 -17.125 -24.047 1 98.31 41 PRO B C 1
ATOM 3280 O O . PRO B 1 41 ? -3.482 -16.5 -24.859 1 98.31 41 PRO B O 1
ATOM 3283 N N . LEU B 1 42 ? -2.605 -18.438 -24.109 1 98.38 42 LEU B N 1
ATOM 3284 C CA . LEU B 1 42 ? -2.895 -19.203 -25.297 1 98.38 42 LEU B CA 1
ATOM 3285 C C . LEU B 1 42 ? -4.336 -19 -25.766 1 98.38 42 LEU B C 1
ATOM 3287 O O . LEU B 1 42 ? -4.613 -18.969 -26.953 1 98.38 42 LEU B O 1
ATOM 3291 N N . SER B 1 43 ? -5.207 -18.891 -24.875 1 98.25 43 SER B N 1
ATOM 3292 C CA . SER B 1 43 ? -6.613 -18.578 -25.109 1 98.25 43 SER B CA 1
ATOM 3293 C C . SER B 1 43 ? -7.266 -18 -23.859 1 98.25 43 SER B C 1
ATOM 3295 O O . SER B 1 43 ? -7.051 -18.5 -22.75 1 98.25 43 SER B O 1
ATOM 3297 N N . LYS B 1 44 ? -8.07 -17.031 -24.031 1 97.69 44 LYS B N 1
ATOM 3298 C CA . LYS B 1 44 ? -8.68 -16.359 -22.875 1 97.69 44 LYS B CA 1
ATOM 3299 C C . LYS B 1 44 ? -10.125 -16.781 -22.688 1 97.69 44 LYS B C 1
ATOM 3301 O O . LYS B 1 44 ? -10.828 -16.266 -21.812 1 97.69 44 LYS B O 1
ATOM 3306 N N . TRP B 1 45 ? -10.555 -17.641 -23.594 1 98.12 45 TRP B N 1
ATOM 3307 C CA . TRP B 1 45 ? -11.859 -18.25 -23.328 1 98.12 45 TRP B CA 1
ATOM 3308 C C . TRP B 1 45 ? -11.781 -19.266 -22.203 1 98.12 45 TRP B C 1
ATOM 3310 O O . TRP B 1 45 ? -10.766 -19.938 -22.047 1 98.12 45 TRP B O 1
ATOM 3320 N N . CYS B 1 46 ? -12.812 -19.422 -21.422 1 98.38 46 CYS B N 1
ATOM 3321 C CA . CYS B 1 46 ? -12.859 -20.344 -20.297 1 98.38 46 CYS B CA 1
ATOM 3322 C C . CYS B 1 46 ? -14.281 -20.812 -20.031 1 98.38 46 CYS B C 1
ATOM 3324 O O . CYS B 1 46 ? -15.227 -20.047 -20.125 1 98.38 46 CYS B O 1
ATOM 3326 N N . ARG B 1 47 ? -14.43 -22.016 -19.75 1 97.81 47 ARG B N 1
ATOM 3327 C CA . ARG B 1 47 ? -15.766 -22.516 -19.438 1 97.81 47 ARG B CA 1
ATOM 3328 C C . ARG B 1 47 ? -16.281 -21.906 -18.125 1 97.81 47 ARG B C 1
ATOM 3330 O O . ARG B 1 47 ? -17.484 -21.859 -17.891 1 97.81 47 ARG B O 1
ATOM 3337 N N . ASN B 1 48 ? -15.375 -21.484 -17.234 1 98.44 48 ASN B N 1
ATOM 3338 C CA . ASN B 1 48 ? -15.734 -20.828 -15.977 1 98.44 48 ASN B CA 1
ATOM 3339 C C . ASN B 1 48 ? -16.016 -19.344 -16.188 1 98.44 48 ASN B C 1
ATOM 3341 O O . ASN B 1 48 ? -15.422 -18.719 -17.062 1 98.44 48 ASN B O 1
ATOM 3345 N N . ARG B 1 49 ? -16.922 -18.875 -15.406 1 97.94 49 ARG B N 1
ATOM 3346 C CA . ARG B 1 49 ? -17.25 -17.453 -15.383 1 97.94 49 ARG B CA 1
ATOM 3347 C C . ARG B 1 49 ? -17.125 -16.891 -13.969 1 97.94 49 ARG B C 1
ATOM 3349 O O . ARG B 1 49 ? -18.125 -16.438 -13.383 1 97.94 49 ARG B O 1
ATOM 3356 N N . CYS B 1 50 ? -15.953 -16.875 -13.477 1 98.5 50 CYS B N 1
ATOM 3357 C CA . CYS B 1 50 ? -15.688 -16.438 -12.109 1 98.5 50 CYS B CA 1
ATOM 3358 C C . CYS B 1 50 ? -15.961 -14.945 -11.953 1 98.5 50 CYS B C 1
ATOM 3360 O O . CYS B 1 50 ? -15.555 -14.148 -12.805 1 98.5 50 CYS B O 1
ATOM 3362 N N . GLY B 1 51 ? -16.5 -14.547 -10.875 1 98.5 51 GLY B N 1
ATOM 3363 C CA . GLY B 1 51 ? -16.953 -13.172 -10.695 1 98.5 51 GLY B CA 1
ATOM 3364 C C . GLY B 1 51 ? -15.805 -12.188 -10.531 1 98.5 51 GLY B C 1
ATOM 3365 O O . GLY B 1 51 ? -16 -10.977 -10.688 1 98.5 51 GLY B O 1
ATOM 3366 N N . TYR B 1 52 ? -14.609 -12.703 -10.234 1 98.12 52 TYR B N 1
ATOM 3367 C CA . TYR B 1 52 ? -13.445 -11.859 -9.984 1 98.12 52 TYR B CA 1
ATOM 3368 C C . TYR B 1 52 ? -12.523 -11.82 -11.195 1 98.12 52 TYR B C 1
ATOM 3370 O O . TYR B 1 52 ? -11.523 -11.102 -11.195 1 98.12 52 TYR B O 1
ATOM 3378 N N . CYS B 1 53 ? -12.742 -12.578 -12.25 1 97.44 53 CYS B N 1
ATOM 3379 C CA . CYS B 1 53 ? -11.781 -12.812 -13.32 1 97.44 53 CYS B CA 1
ATOM 3380 C C . CYS B 1 53 ? -11.914 -11.773 -14.422 1 97.44 53 CYS B C 1
ATOM 3382 O O . CYS B 1 53 ? -13.008 -11.555 -14.945 1 97.44 53 CYS B O 1
ATOM 3384 N N . ILE B 1 54 ? -10.797 -11.164 -14.758 1 96 54 ILE B N 1
ATOM 3385 C CA . ILE B 1 54 ? -10.789 -10.219 -15.867 1 96 54 ILE B CA 1
ATOM 3386 C C . ILE B 1 54 ? -10.086 -10.836 -17.078 1 96 54 ILE B C 1
ATOM 3388 O O . ILE B 1 54 ? -10.156 -10.305 -18.188 1 96 54 ILE B O 1
ATOM 3392 N N . PHE B 1 55 ? -9.516 -11.992 -16.875 1 96.25 55 PHE B N 1
ATOM 3393 C CA . PHE B 1 55 ? -8.766 -12.695 -17.906 1 96.25 55 PHE B CA 1
ATOM 3394 C C . PHE B 1 55 ? -9.695 -13.227 -19 1 96.25 55 PHE B C 1
ATOM 3396 O O . PHE B 1 55 ? -9.383 -13.148 -20.188 1 96.25 55 PHE B O 1
ATOM 3403 N N . ARG B 1 56 ? -10.844 -13.68 -18.625 1 97.12 56 ARG B N 1
ATOM 3404 C CA . ARG B 1 56 ? -11.758 -14.375 -19.516 1 97.12 56 ARG B CA 1
ATOM 3405 C C . ARG B 1 56 ? -12.367 -13.414 -20.547 1 97.12 56 ARG B C 1
ATOM 3407 O O . ARG B 1 56 ? -12.812 -12.32 -20.188 1 97.12 56 ARG B O 1
ATOM 3414 N N . GLU B 1 57 ? -12.383 -13.93 -21.719 1 96.12 57 GLU B N 1
ATOM 3415 C CA . GLU B 1 57 ? -13.062 -13.211 -22.781 1 96.12 57 GLU B CA 1
ATOM 3416 C C . GLU B 1 57 ? -14.094 -14.102 -23.484 1 96.12 57 GLU B C 1
ATOM 3418 O O . GLU B 1 57 ? -13.898 -15.312 -23.594 1 96.12 57 GLU B O 1
ATOM 3423 N N . GLU B 1 58 ? -15.094 -13.469 -23.922 1 93.75 58 GLU B N 1
ATOM 3424 C CA . GLU B 1 58 ? -16.141 -14.211 -24.609 1 93.75 58 GLU B CA 1
ATOM 3425 C C . GLU B 1 58 ? -15.711 -14.617 -26.016 1 93.75 58 GLU B C 1
ATOM 3427 O O . GLU B 1 58 ? -16.062 -15.703 -26.484 1 93.75 58 GLU B O 1
ATOM 3432 N N . LYS B 1 59 ? -15.039 -13.68 -26.609 1 92.5 59 LYS B N 1
ATOM 3433 C CA . LYS B 1 59 ? -14.586 -13.961 -27.969 1 92.5 59 LYS B CA 1
ATOM 3434 C C . LYS B 1 59 ? -13.57 -15.102 -27.984 1 92.5 59 LYS B C 1
ATOM 3436 O O . LYS B 1 59 ? -12.555 -15.039 -27.281 1 92.5 59 LYS B O 1
ATOM 3441 N N . ALA B 1 60 ? -13.828 -16.125 -28.719 1 91.44 60 ALA B N 1
ATOM 3442 C CA . ALA B 1 60 ? -12.969 -17.297 -28.828 1 91.44 60 ALA B CA 1
ATOM 3443 C C . ALA B 1 60 ? -11.758 -17 -29.703 1 91.44 60 ALA B C 1
ATOM 3445 O O . ALA B 1 60 ? -11.898 -16.75 -30.906 1 91.44 60 ALA B O 1
ATOM 3446 N N . LYS B 1 61 ? -10.672 -16.938 -29.141 1 95.88 61 LYS B N 1
ATOM 3447 C CA . LYS B 1 61 ? -9.414 -16.766 -29.844 1 95.88 61 LYS B CA 1
ATOM 3448 C C . LYS B 1 61 ? -8.336 -17.703 -29.312 1 95.88 61 LYS B C 1
ATOM 3450 O O . LYS B 1 61 ? -8.32 -18.016 -28.109 1 95.88 61 LYS B O 1
ATOM 3455 N N . ILE B 1 62 ? -7.496 -18.219 -30.188 1 98.19 62 ILE B N 1
ATOM 3456 C CA . ILE B 1 62 ? -6.359 -19.062 -29.812 1 98.19 62 ILE B CA 1
ATOM 3457 C C . ILE B 1 62 ? -5.105 -18.578 -30.531 1 98.19 62 ILE B C 1
ATOM 3459 O O . ILE B 1 62 ? -5.16 -18.203 -31.703 1 98.19 62 ILE B O 1
ATOM 3463 N N . MET B 1 63 ? -4.047 -18.5 -29.812 1 98.5 63 MET B N 1
ATOM 3464 C CA . MET B 1 63 ? -2.793 -18.047 -30.422 1 98.5 63 MET B CA 1
ATOM 3465 C C . MET B 1 63 ? -2.256 -19.078 -31.391 1 98.5 63 MET B C 1
ATOM 3467 O O . MET B 1 63 ? -2.318 -20.281 -31.125 1 98.5 63 MET B O 1
ATOM 3471 N N . LYS B 1 64 ? -1.657 -18.578 -32.5 1 97.94 64 LYS B N 1
ATOM 3472 C CA . LYS B 1 64 ? -1.045 -19.453 -33.5 1 97.94 64 LYS B CA 1
ATOM 3473 C C . LYS B 1 64 ? 0.4 -19.766 -33.125 1 97.94 64 LYS B C 1
ATOM 3475 O O . LYS B 1 64 ? 1.033 -19.031 -32.375 1 97.94 64 LYS B O 1
ATOM 3480 N N . PRO B 1 65 ? 0.862 -20.922 -33.656 1 98.38 65 PRO B N 1
ATOM 3481 C CA . PRO B 1 65 ? 2.213 -21.359 -33.281 1 98.38 65 PRO B CA 1
ATOM 3482 C C . PRO B 1 65 ? 3.26 -20.266 -33.5 1 98.38 65 PRO B C 1
ATOM 3484 O O . PRO B 1 65 ? 4.113 -20.047 -32.656 1 98.38 65 PRO B O 1
ATOM 3487 N N . ASN B 1 66 ? 3.186 -19.531 -34.594 1 98.25 66 ASN B N 1
ATOM 3488 C CA . ASN B 1 66 ? 4.203 -18.531 -34.906 1 98.25 66 ASN B CA 1
ATOM 3489 C C . ASN B 1 66 ? 4.168 -17.375 -33.906 1 98.25 66 ASN B C 1
ATOM 3491 O O . ASN B 1 66 ? 5.211 -16.828 -33.562 1 98.25 66 ASN B O 1
ATOM 3495 N N . GLU B 1 67 ? 2.979 -16.953 -33.531 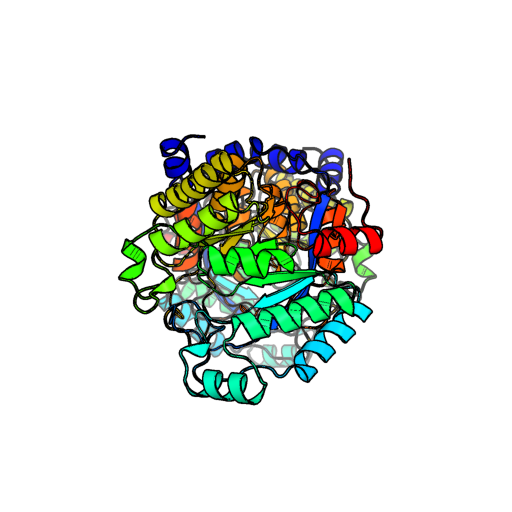1 98.38 67 GLU B N 1
ATOM 3496 C CA . GLU B 1 67 ? 2.838 -15.906 -32.531 1 98.38 67 GLU B CA 1
ATOM 3497 C C . GLU B 1 67 ? 3.504 -16.297 -31.219 1 98.38 67 GLU B C 1
ATOM 3499 O O . GLU B 1 67 ? 4.23 -15.508 -30.625 1 98.38 67 GLU B O 1
ATOM 3504 N N . VAL B 1 68 ? 3.252 -17.516 -30.812 1 98.81 68 VAL B N 1
ATOM 3505 C CA . VAL B 1 68 ? 3.789 -18.031 -29.547 1 98.81 68 VAL B CA 1
ATOM 3506 C C . VAL B 1 68 ? 5.312 -18.125 -29.641 1 98.81 68 VAL B C 1
ATOM 3508 O O . VAL B 1 68 ? 6.023 -17.656 -28.75 1 98.81 68 VAL B O 1
ATOM 3511 N N . LYS B 1 69 ? 5.809 -18.734 -30.719 1 98.81 69 LYS B N 1
ATOM 3512 C CA . LYS B 1 69 ? 7.238 -18.922 -30.906 1 98.81 69 LYS B CA 1
ATOM 3513 C C . LYS B 1 69 ? 7.988 -17.594 -30.906 1 98.81 69 LYS B C 1
ATOM 3515 O O . LYS B 1 69 ? 9.086 -17.5 -30.359 1 98.81 69 LYS B O 1
ATOM 3520 N N . GLU B 1 70 ? 7.375 -16.547 -31.469 1 98.75 70 GLU B N 1
ATOM 3521 C CA . GLU B 1 70 ? 7.992 -15.234 -31.484 1 98.75 70 GLU B CA 1
ATOM 3522 C C . GLU B 1 70 ? 8.148 -14.68 -30.078 1 98.75 70 GLU B C 1
ATOM 3524 O O . GLU B 1 70 ? 9.195 -14.117 -29.734 1 98.75 70 GLU B O 1
ATOM 3529 N N . ILE B 1 71 ? 7.133 -14.797 -29.281 1 98.81 71 ILE B N 1
ATOM 3530 C CA . ILE B 1 71 ? 7.168 -14.336 -27.891 1 98.81 71 ILE B CA 1
ATOM 3531 C C . ILE B 1 71 ? 8.258 -15.094 -27.141 1 98.81 71 ILE B C 1
ATOM 3533 O O . ILE B 1 71 ? 9.031 -14.484 -26.391 1 98.81 71 ILE B O 1
ATOM 3537 N N . LEU B 1 72 ? 8.328 -16.391 -27.359 1 98.88 72 LEU B N 1
ATOM 3538 C CA . LEU B 1 72 ? 9.297 -17.234 -26.672 1 98.88 72 LEU B CA 1
ATOM 3539 C C . LEU B 1 72 ? 10.727 -16.844 -27.047 1 98.88 72 LEU B C 1
ATOM 3541 O O . LEU B 1 72 ? 11.594 -16.734 -26.188 1 98.88 72 LEU B O 1
ATOM 3545 N N . ILE B 1 73 ? 10.953 -16.609 -28.328 1 98.81 73 ILE B N 1
ATOM 3546 C CA . ILE B 1 73 ? 12.281 -16.266 -28.828 1 98.81 73 ILE B CA 1
ATOM 3547 C C . ILE B 1 73 ? 12.695 -14.906 -28.25 1 98.81 73 ILE B C 1
ATOM 3549 O O . ILE B 1 73 ? 13.82 -14.75 -27.766 1 98.81 73 ILE B O 1
ATOM 3553 N N . LYS B 1 74 ? 11.781 -13.945 -28.281 1 98.75 74 LYS B N 1
ATOM 3554 C CA . LYS B 1 74 ? 12.07 -12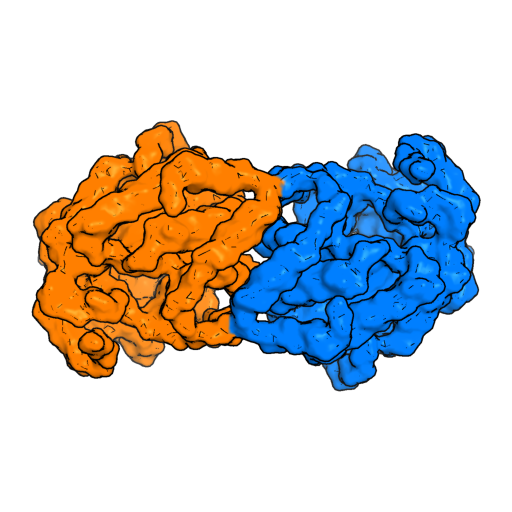.625 -27.734 1 98.75 74 LYS B CA 1
ATOM 3555 C C . LYS B 1 74 ? 12.336 -12.688 -26.234 1 98.75 74 LYS B C 1
ATOM 3557 O O . LYS B 1 74 ? 13.242 -12.031 -25.734 1 98.75 74 LYS B O 1
ATOM 3562 N N . GLY B 1 75 ? 11.5 -13.469 -25.547 1 98.62 75 GLY B N 1
ATOM 3563 C CA . GLY B 1 75 ? 11.703 -13.648 -24.109 1 98.62 75 GLY B CA 1
ATOM 3564 C C . GLY B 1 75 ? 13.047 -14.281 -23.781 1 98.62 75 GLY B C 1
ATOM 3565 O O . GLY B 1 75 ? 13.703 -13.875 -22.812 1 98.62 75 GLY B O 1
ATOM 3566 N N . ASP B 1 76 ? 13.375 -15.266 -24.547 1 98.56 76 ASP B N 1
ATOM 3567 C CA . ASP B 1 76 ? 14.656 -15.93 -24.359 1 98.56 76 ASP B CA 1
ATOM 3568 C C . ASP B 1 76 ? 15.812 -14.945 -24.5 1 98.56 76 ASP B C 1
ATOM 3570 O O . ASP B 1 76 ? 16.75 -14.961 -23.688 1 98.56 76 ASP B O 1
ATOM 3574 N N . LYS B 1 77 ? 15.75 -14.047 -25.484 1 98.38 77 LYS B N 1
ATOM 3575 C CA . LYS B 1 77 ? 16.781 -13.039 -25.734 1 98.38 77 LYS B CA 1
ATOM 3576 C C . LYS B 1 77 ? 16.875 -12.055 -24.562 1 98.38 77 LYS B C 1
ATOM 3578 O O . LYS B 1 77 ? 17.938 -11.508 -24.297 1 98.38 77 LYS B O 1
ATOM 3583 N N . LEU B 1 78 ? 15.781 -11.922 -23.859 1 98 78 LEU B N 1
ATOM 3584 C CA . LEU B 1 78 ? 15.727 -10.969 -22.766 1 98 78 LEU B CA 1
ATOM 3585 C C . LEU B 1 78 ? 16.109 -11.641 -21.453 1 98 78 LEU B C 1
ATOM 3587 O O . LEU B 1 78 ? 16.016 -11.031 -20.375 1 98 78 LEU B O 1
ATOM 3591 N N . GLY B 1 79 ? 16.406 -12.891 -21.484 1 97.31 79 GLY B N 1
ATOM 3592 C CA . GLY B 1 79 ? 16.922 -13.586 -20.328 1 97.31 79 GLY B CA 1
ATOM 3593 C C . GLY B 1 79 ? 15.844 -14.258 -19.5 1 97.31 79 GLY B C 1
ATOM 3594 O O . GLY B 1 79 ? 16.078 -14.648 -18.359 1 97.31 79 GLY B O 1
ATOM 3595 N N . CYS B 1 80 ? 14.625 -14.398 -20.016 1 98.38 80 CYS B N 1
ATOM 3596 C CA . CYS B 1 80 ? 13.578 -15.141 -19.328 1 98.38 80 CYS B CA 1
ATOM 3597 C C . CYS B 1 80 ? 13.906 -16.625 -19.266 1 98.38 80 CYS B C 1
ATOM 3599 O O . CYS B 1 80 ? 14.578 -17.156 -20.156 1 98.38 80 CYS B O 1
ATOM 3601 N N . ARG B 1 81 ? 13.43 -17.234 -18.172 1 98.38 81 ARG B N 1
ATOM 3602 C CA . ARG B 1 81 ? 13.703 -18.672 -18.031 1 98.38 81 ARG B CA 1
ATOM 3603 C C . ARG B 1 81 ? 12.414 -19.453 -17.812 1 98.38 81 ARG B C 1
ATOM 3605 O O . ARG B 1 81 ? 12.43 -20.688 -17.766 1 98.38 81 ARG B O 1
ATOM 3612 N N . GLU B 1 82 ? 11.328 -18.734 -17.75 1 98.88 82 GLU B N 1
ATOM 3613 C CA . GLU B 1 82 ? 10.031 -19.375 -17.594 1 98.88 82 GLU B CA 1
ATOM 3614 C C . GLU B 1 82 ? 9.086 -19 -18.734 1 98.88 82 GLU B C 1
ATOM 3616 O O . GLU B 1 82 ? 8.945 -17.828 -19.078 1 98.88 82 GLU B O 1
ATOM 3621 N N . ALA B 1 83 ? 8.531 -19.969 -19.359 1 98.88 83 ALA B N 1
ATOM 3622 C CA . ALA B 1 83 ? 7.395 -19.797 -20.25 1 98.88 83 ALA B CA 1
ATOM 3623 C C . ALA B 1 83 ? 6.086 -20.172 -19.562 1 98.88 83 ALA B C 1
ATOM 3625 O O . ALA B 1 83 ? 5.773 -21.344 -19.406 1 98.88 83 ALA B O 1
ATOM 3626 N N . LEU B 1 84 ? 5.383 -19.172 -19.156 1 98.88 84 LEU B N 1
ATOM 3627 C CA . LEU B 1 84 ? 4.117 -19.406 -18.469 1 98.88 84 LEU B CA 1
ATOM 3628 C C . LEU B 1 84 ? 2.977 -19.562 -19.469 1 98.88 84 LEU B C 1
ATOM 3630 O O . LEU B 1 84 ? 2.451 -18.562 -19.969 1 98.88 84 LEU B O 1
ATOM 3634 N N . PHE B 1 85 ? 2.625 -20.766 -19.719 1 98.88 85 PHE B N 1
ATOM 3635 C CA . PHE B 1 85 ? 1.482 -21.047 -20.578 1 98.88 85 PHE B CA 1
ATOM 3636 C C . PHE B 1 85 ? 0.186 -21.031 -19.781 1 98.88 85 PHE B C 1
ATOM 3638 O O . PHE B 1 85 ? 0.016 -21.812 -18.844 1 98.88 85 PHE B O 1
ATOM 3645 N N . THR B 1 86 ? -0.679 -20.109 -20.094 1 98.44 86 THR B N 1
ATOM 3646 C CA . THR B 1 86 ? -1.946 -19.953 -19.391 1 98.44 86 THR B CA 1
ATOM 3647 C C . THR B 1 86 ? -3.109 -19.891 -20.375 1 98.44 86 THR B C 1
ATOM 3649 O O . THR B 1 86 ? -3.008 -19.234 -21.422 1 98.44 86 THR B O 1
ATOM 3652 N N . PHE B 1 87 ? -4.164 -20.562 -20.125 1 98.12 87 PHE B N 1
ATOM 3653 C CA . PHE B 1 87 ? -5.414 -20.406 -20.859 1 98.12 87 PHE B CA 1
ATOM 3654 C C . PHE B 1 87 ? -6.598 -20.875 -20.016 1 98.12 87 PHE B C 1
ATOM 3656 O O . PHE B 1 87 ? -6.414 -21.469 -18.953 1 98.12 87 PHE B O 1
ATOM 3663 N N . GLY B 1 88 ? -7.777 -20.516 -20.406 1 97.94 88 GLY B N 1
ATOM 3664 C CA . GLY B 1 88 ? -8.969 -20.906 -19.672 1 97.94 88 GLY B CA 1
ATOM 3665 C C . GLY B 1 88 ? -9.188 -22.406 -19.641 1 97.94 88 GLY B C 1
ATOM 3666 O O . GLY B 1 88 ? -8.602 -23.141 -20.438 1 97.94 88 GLY B O 1
ATOM 3667 N N . GLU B 1 89 ? -10.062 -22.766 -18.719 1 98.19 89 GLU B N 1
ATOM 3668 C CA . GLU B 1 89 ? -10.32 -24.188 -18.547 1 98.19 89 GLU B CA 1
ATOM 3669 C C . GLU B 1 89 ? -11.148 -24.75 -19.703 1 98.19 89 GLU B C 1
ATOM 3671 O O . GLU B 1 89 ? -12.156 -24.156 -20.094 1 98.19 89 GLU B O 1
ATOM 3676 N N . LYS B 1 90 ? -10.68 -25.859 -20.297 1 97.44 90 LYS B N 1
ATOM 3677 C CA . LYS B 1 90 ? -11.383 -26.594 -21.328 1 97.44 90 LYS B CA 1
ATOM 3678 C C . LYS B 1 90 ? -11.781 -25.688 -22.484 1 97.44 90 LYS B C 1
ATOM 3680 O O . LYS B 1 90 ? -12.938 -25.688 -22.922 1 97.44 90 LYS B O 1
ATOM 3685 N N . VAL B 1 91 ? -10.859 -24.969 -23 1 97.75 91 VAL B N 1
ATOM 3686 C CA . VAL B 1 91 ? -11.125 -23.969 -24.016 1 97.75 91 VAL B CA 1
ATOM 3687 C C . VAL B 1 91 ? -11.641 -24.641 -25.281 1 97.75 91 VAL B C 1
ATOM 3689 O O . VAL B 1 91 ? -12.383 -24.016 -26.062 1 97.75 91 VAL B O 1
ATOM 3692 N N . ASP B 1 92 ? -11.258 -25.891 -25.516 1 96.19 92 ASP B N 1
ATOM 3693 C CA . ASP B 1 92 ? -11.633 -26.547 -26.766 1 96.19 92 ASP B CA 1
ATOM 3694 C C . ASP B 1 92 ? -13.047 -27.109 -26.688 1 96.19 92 ASP B C 1
ATOM 3696 O O . ASP B 1 92 ? -13.5 -27.812 -27.594 1 96.19 92 ASP B O 1
ATOM 3700 N N . GLU B 1 93 ? -13.75 -26.812 -25.562 1 96.06 93 GLU B N 1
ATOM 3701 C CA . GLU B 1 93 ? -15.203 -26.969 -25.547 1 96.06 93 GLU B CA 1
ATOM 3702 C C . GLU B 1 93 ? -15.875 -25.953 -26.469 1 96.06 93 GLU B C 1
ATOM 3704 O O . GLU B 1 93 ? -17.016 -26.156 -26.906 1 96.06 93 GLU B O 1
ATOM 3709 N N . ASN B 1 94 ? -15.258 -24.859 -26.641 1 97.12 94 ASN B N 1
ATOM 3710 C CA . ASN B 1 94 ? -15.734 -23.875 -27.609 1 97.12 94 ASN B CA 1
ATOM 3711 C C . ASN B 1 94 ? -15.547 -24.359 -29.031 1 97.12 94 ASN B C 1
ATOM 3713 O O . ASN B 1 94 ? -14.438 -24.688 -29.438 1 97.12 94 ASN B O 1
ATOM 3717 N N . LYS B 1 95 ? -16.516 -24.297 -29.844 1 96.69 95 LYS B N 1
ATOM 3718 C CA . LYS B 1 95 ? -16.516 -24.891 -31.188 1 96.69 95 LYS B CA 1
ATOM 3719 C C . LYS B 1 95 ? -15.531 -24.172 -32.094 1 96.69 95 LYS B C 1
ATOM 3721 O O . LYS B 1 95 ? -14.883 -24.812 -32.938 1 96.69 95 LYS B O 1
ATOM 3726 N N . GLU B 1 96 ? -15.484 -22.922 -31.922 1 97.5 96 GLU B N 1
ATOM 3727 C CA . GLU B 1 96 ? -14.578 -22.156 -32.781 1 97.5 96 GLU B CA 1
ATOM 3728 C C . GLU B 1 96 ? -13.125 -22.516 -32.5 1 97.5 96 GLU B C 1
ATOM 3730 O O . GLU B 1 96 ? -12.32 -22.656 -33.406 1 97.5 96 GLU B O 1
ATOM 3735 N N . ILE B 1 97 ? -12.773 -22.703 -31.266 1 98 97 ILE B N 1
ATOM 3736 C CA . ILE B 1 97 ? -11.414 -23.047 -30.875 1 98 97 ILE B CA 1
ATOM 3737 C C . ILE B 1 97 ? -11.094 -24.484 -31.328 1 98 97 ILE B C 1
ATOM 3739 O O . ILE B 1 97 ? -10.008 -24.75 -31.828 1 98 97 ILE B O 1
ATOM 3743 N N . LYS B 1 98 ? -12.023 -25.328 -31.172 1 97.56 98 LYS B N 1
ATOM 3744 C CA . LYS B 1 98 ? -11.852 -26.719 -31.594 1 97.56 98 LYS B CA 1
ATOM 3745 C C . LYS B 1 98 ? -11.547 -26.797 -33.094 1 97.56 98 LYS B C 1
ATOM 3747 O O . LYS B 1 98 ? -10.672 -27.547 -33.5 1 97.56 98 LYS B O 1
ATOM 3752 N N . GLU B 1 99 ? -12.273 -26 -33.844 1 97.5 99 GLU B N 1
ATOM 3753 C CA . GLU B 1 99 ? -12.078 -25.984 -35.281 1 97.5 99 GLU B CA 1
ATOM 3754 C C . GLU B 1 99 ? -10.703 -25.422 -35.656 1 97.5 99 GLU B C 1
ATOM 3756 O O . GLU B 1 99 ? -10.039 -25.938 -36.562 1 97.5 99 GLU B O 1
ATOM 3761 N N . GLU B 1 100 ? -10.352 -24.391 -35 1 97.62 100 GLU B N 1
ATOM 3762 C CA . GLU B 1 100 ? -9.039 -23.797 -35.25 1 97.62 100 GLU B CA 1
ATOM 3763 C C . GLU B 1 100 ? -7.922 -24.781 -34.938 1 97.62 100 GLU B C 1
ATOM 3765 O O . GLU B 1 100 ? -6.93 -24.859 -35.656 1 97.62 100 GLU B O 1
ATOM 3770 N N . LEU B 1 101 ? -8.016 -25.531 -33.844 1 98.19 101 LEU B N 1
ATOM 3771 C CA . LEU B 1 101 ? -7.039 -26.547 -33.469 1 98.19 101 LEU B CA 1
ATOM 3772 C C . LEU B 1 101 ? -6.934 -27.625 -34.531 1 98.19 101 LEU B C 1
ATOM 3774 O O . LEU B 1 101 ? -5.832 -28 -34.938 1 98.19 101 LEU B O 1
ATOM 3778 N N . LYS B 1 102 ? -8.031 -28.016 -35.031 1 97.75 102 LYS B N 1
ATOM 3779 C CA . LYS B 1 102 ? -8.055 -29.031 -36.094 1 97.75 102 LYS B CA 1
ATOM 3780 C C . LYS B 1 102 ? -7.336 -28.531 -37.344 1 97.75 102 LYS B C 1
ATOM 3782 O O . LYS B 1 102 ? -6.586 -29.281 -37.969 1 97.75 102 LYS B O 1
ATOM 3787 N N . LYS B 1 103 ? -7.668 -27.297 -37.656 1 97.62 103 LYS B N 1
ATOM 3788 C CA . LYS B 1 103 ? -7.031 -26.703 -38.812 1 97.62 103 LYS B CA 1
ATOM 3789 C C . LYS B 1 103 ? -5.512 -26.672 -38.656 1 97.62 103 LYS B C 1
ATOM 3791 O O . LYS B 1 103 ? -4.777 -26.797 -39.656 1 97.62 103 LYS B O 1
ATOM 3796 N N . MET B 1 104 ? -5.051 -26.594 -37.438 1 97.31 104 MET B N 1
ATOM 3797 C CA . MET B 1 104 ? -3.619 -26.531 -37.156 1 97.31 104 MET B CA 1
ATOM 3798 C C . MET B 1 104 ? -3.039 -27.938 -37.031 1 97.31 104 MET B C 1
ATOM 3800 O O . MET B 1 104 ? -1.829 -28.109 -36.875 1 97.31 104 MET B O 1
ATOM 3804 N N . GLY B 1 105 ? -3.906 -28.922 -37.031 1 97.69 105 GLY B N 1
ATOM 3805 C CA . GLY B 1 105 ? -3.457 -30.312 -37.031 1 97.69 105 GLY B CA 1
ATOM 3806 C C . GLY B 1 105 ? -3.455 -30.938 -35.656 1 97.69 105 GLY B C 1
ATOM 3807 O O . GLY B 1 105 ? -2.777 -31.938 -35.438 1 97.69 105 GLY B O 1
ATOM 3808 N N . PHE B 1 106 ? -4.195 -30.344 -34.719 1 98.38 106 PHE B N 1
ATOM 3809 C CA . PHE B 1 106 ? -4.207 -30.859 -33.375 1 98.38 106 PHE B CA 1
ATOM 3810 C C . PHE B 1 106 ? -5.598 -31.359 -32.969 1 98.38 106 PHE B C 1
ATOM 3812 O O . PHE B 1 106 ? -6.602 -30.734 -33.344 1 98.38 106 PHE B O 1
ATOM 3819 N N . SER B 1 107 ? -5.688 -32.375 -32.188 1 97.38 107 SER B N 1
ATOM 3820 C CA . SER B 1 107 ? -6.961 -32.969 -31.797 1 97.38 107 SER B CA 1
ATOM 3821 C C . SER B 1 107 ? -7.586 -32.219 -30.625 1 97.38 107 SER B C 1
ATOM 3823 O O . SER B 1 107 ? -8.805 -32.25 -30.453 1 97.38 107 SER B O 1
ATOM 3825 N N . ASN B 1 108 ? -6.797 -31.641 -29.797 1 97.81 108 ASN B N 1
ATOM 3826 C CA . ASN B 1 108 ? -7.281 -30.891 -28.641 1 97.81 108 ASN B CA 1
ATOM 3827 C C . ASN B 1 108 ? -6.246 -29.875 -28.141 1 97.81 108 ASN B C 1
ATOM 3829 O O . ASN B 1 108 ? -5.129 -29.828 -28.672 1 97.81 108 ASN B O 1
ATOM 3833 N N . ILE B 1 109 ? -6.645 -29.078 -27.234 1 98.5 109 ILE B N 1
ATOM 3834 C CA . ILE B 1 109 ? -5.828 -27.969 -26.75 1 98.5 109 ILE B CA 1
ATOM 3835 C C . ILE B 1 109 ? -4.566 -28.516 -26.078 1 98.5 109 ILE B C 1
ATOM 3837 O O . ILE B 1 109 ? -3.504 -27.891 -26.156 1 98.5 109 ILE B O 1
ATOM 3841 N N . LEU B 1 110 ? -4.574 -29.688 -25.422 1 98.69 110 LEU B N 1
ATOM 3842 C CA . LEU B 1 110 ? -3.432 -30.203 -24.672 1 98.69 110 LEU B CA 1
ATOM 3843 C C . LEU B 1 110 ? -2.367 -30.75 -25.625 1 98.69 110 LEU B C 1
ATOM 3845 O O . LEU B 1 110 ? -1.171 -30.656 -25.328 1 98.69 110 LEU B O 1
ATOM 3849 N N . GLU B 1 111 ? -2.84 -31.359 -26.703 1 98.56 111 GLU B N 1
ATOM 3850 C CA . GLU B 1 111 ? -1.886 -31.75 -27.734 1 98.56 111 GLU B CA 1
ATOM 3851 C C . GLU B 1 111 ? -1.146 -30.531 -28.281 1 98.56 111 GLU B C 1
ATOM 3853 O O . GLU B 1 111 ? 0.068 -30.578 -28.484 1 98.56 111 GLU B O 1
ATOM 3858 N N . TYR B 1 112 ? -1.928 -29.516 -28.562 1 98.81 112 TYR B N 1
ATOM 3859 C CA . TYR B 1 112 ? -1.342 -28.281 -29.047 1 98.81 112 TYR B CA 1
ATOM 3860 C C . TYR B 1 112 ? -0.365 -27.703 -28.031 1 98.81 112 TYR B C 1
ATOM 3862 O O . TYR B 1 112 ? 0.748 -27.297 -28.391 1 98.81 112 TYR B O 1
ATOM 3870 N N . LEU B 1 113 ? -0.785 -27.656 -26.781 1 98.88 113 LEU B N 1
ATOM 3871 C CA . LEU B 1 113 ? 0.066 -27.172 -25.688 1 98.88 113 LEU B CA 1
ATOM 3872 C C . LEU B 1 113 ? 1.358 -27.984 -25.625 1 98.88 113 LEU B C 1
ATOM 3874 O O . LEU B 1 113 ? 2.447 -27.406 -25.516 1 98.88 113 LEU B O 1
ATOM 3878 N N . TYR B 1 114 ? 1.256 -29.281 -25.656 1 98.81 114 TYR B N 1
ATOM 3879 C CA . TYR B 1 114 ? 2.424 -30.156 -25.609 1 98.81 114 TYR B CA 1
ATOM 3880 C C . TYR B 1 114 ? 3.404 -29.812 -26.734 1 98.81 114 TYR B C 1
ATOM 3882 O O . TYR B 1 114 ? 4.613 -29.734 -26.5 1 98.81 114 TYR B O 1
ATOM 3890 N N . TYR B 1 115 ? 2.869 -29.641 -27.891 1 98.81 115 TYR B N 1
ATOM 3891 C CA . TYR B 1 115 ? 3.682 -29.297 -29.047 1 98.81 115 TYR B CA 1
ATOM 3892 C C . TYR B 1 115 ? 4.473 -28.016 -28.797 1 98.81 115 TYR B C 1
ATOM 3894 O O . TYR B 1 115 ? 5.684 -27.969 -29.031 1 98.81 115 TYR B O 1
ATOM 3902 N N . LEU B 1 116 ? 3.775 -27 -28.328 1 98.88 116 LEU B N 1
ATOM 3903 C CA . LEU B 1 116 ? 4.406 -25.703 -28.094 1 98.88 116 LEU B CA 1
ATOM 3904 C C . LEU B 1 116 ? 5.453 -25.812 -26.984 1 98.88 116 LEU B C 1
ATOM 3906 O O . LEU B 1 116 ? 6.527 -25.219 -27.094 1 98.88 116 LEU B O 1
ATOM 3910 N N . GLU B 1 117 ? 5.148 -26.531 -25.938 1 98.94 117 GLU B N 1
ATOM 3911 C CA . GLU B 1 117 ? 6.062 -26.672 -24.812 1 98.94 117 GLU B CA 1
ATOM 3912 C C . GLU B 1 117 ? 7.285 -27.5 -25.188 1 98.94 117 GLU B C 1
ATOM 3914 O O . GLU B 1 117 ? 8.398 -27.203 -24.75 1 98.94 117 GLU B O 1
ATOM 3919 N N . ASP B 1 118 ? 7.051 -28.547 -25.969 1 98.81 118 ASP B N 1
ATOM 3920 C CA . ASP B 1 118 ? 8.164 -29.328 -26.469 1 98.81 118 ASP B CA 1
ATOM 3921 C C . ASP B 1 118 ? 9.086 -28.484 -27.344 1 98.81 118 ASP B C 1
ATOM 3923 O O . ASP B 1 118 ? 10.312 -28.531 -27.203 1 98.81 118 ASP B O 1
ATOM 3927 N N . TRP B 1 119 ? 8.484 -27.734 -28.25 1 98.81 119 TRP B N 1
ATOM 3928 C CA . TRP B 1 119 ? 9.25 -26.812 -29.078 1 98.81 119 TRP B CA 1
ATOM 3929 C C . TRP B 1 119 ? 10.047 -25.828 -28.234 1 98.81 119 TRP B C 1
ATOM 3931 O O . TRP B 1 119 ? 11.195 -25.516 -28.562 1 98.81 119 TRP B O 1
ATOM 3941 N N . THR B 1 120 ? 9.445 -25.297 -27.188 1 98.88 120 THR B N 1
ATOM 3942 C CA . THR B 1 120 ? 10.094 -24.359 -26.281 1 98.88 120 THR B CA 1
ATOM 3943 C C . THR B 1 120 ? 11.367 -24.969 -25.703 1 98.88 120 THR B C 1
ATOM 3945 O O . THR B 1 120 ? 12.43 -24.328 -25.734 1 98.88 120 THR B O 1
ATOM 3948 N N . LEU B 1 121 ? 11.273 -26.188 -25.234 1 98.75 121 LEU B N 1
ATOM 3949 C CA . LEU B 1 121 ? 12.414 -26.859 -24.625 1 98.75 121 LEU B CA 1
ATOM 3950 C C . LEU B 1 121 ? 13.523 -27.078 -25.656 1 98.75 121 LEU B C 1
ATOM 3952 O O . LEU B 1 121 ? 14.711 -26.938 -25.344 1 98.75 121 LEU B O 1
ATOM 3956 N N . GLU B 1 122 ? 13.117 -27.312 -26.844 1 98.25 122 GLU B N 1
ATOM 3957 C CA . GLU B 1 122 ? 14.078 -27.672 -27.891 1 98.25 122 GLU B CA 1
ATOM 3958 C C . GLU B 1 122 ? 14.742 -26.422 -28.469 1 98.25 122 GLU B C 1
ATOM 3960 O O . GLU B 1 122 ? 15.898 -26.484 -28.891 1 98.25 122 GLU B O 1
ATOM 3965 N N . ASN B 1 123 ? 14.023 -25.328 -28.484 1 98.5 123 ASN B N 1
ATOM 3966 C CA . ASN B 1 123 ? 14.469 -24.234 -29.328 1 98.5 123 ASN B CA 1
ATOM 3967 C C . ASN B 1 123 ? 14.797 -22.984 -28.5 1 98.5 123 ASN B C 1
ATOM 3969 O O . ASN B 1 123 ? 15.234 -21.984 -29.047 1 98.5 123 ASN B O 1
ATOM 3973 N N . THR B 1 124 ? 14.578 -22.984 -27.219 1 98.62 124 THR B N 1
ATOM 3974 C CA . THR B 1 124 ? 14.883 -21.859 -26.344 1 98.62 124 THR B CA 1
ATOM 3975 C C . THR B 1 124 ? 15.5 -22.344 -25.031 1 98.62 124 THR B C 1
ATOM 3977 O O . THR B 1 124 ? 15.688 -23.547 -24.844 1 98.62 124 THR B O 1
ATOM 3980 N N . ASN B 1 125 ? 15.828 -21.406 -24.172 1 98.25 125 ASN B N 1
ATOM 3981 C CA . ASN B 1 125 ? 16.312 -21.719 -22.828 1 98.25 125 ASN B CA 1
ATOM 3982 C C . ASN B 1 125 ? 15.211 -21.562 -21.797 1 98.25 125 ASN B C 1
ATOM 3984 O O . ASN B 1 125 ? 15.484 -21.531 -20.594 1 98.25 125 ASN B O 1
ATOM 3988 N N . LEU B 1 126 ? 13.992 -21.406 -22.25 1 98.81 126 LEU B N 1
ATOM 3989 C CA . LEU B 1 126 ? 12.844 -21.281 -21.359 1 98.81 126 LEU B CA 1
ATOM 3990 C C . LEU B 1 126 ? 12.336 -22.656 -20.922 1 98.81 126 LEU B C 1
ATOM 3992 O O . LEU B 1 126 ? 12.453 -23.625 -21.672 1 98.81 126 LEU B O 1
ATOM 3996 N N . LEU B 1 127 ? 11.859 -22.688 -19.703 1 98.94 127 LEU B N 1
ATOM 3997 C CA . LEU B 1 127 ? 11.195 -23.875 -19.156 1 98.94 127 LEU B CA 1
ATOM 3998 C C . LEU B 1 127 ? 9.695 -23.625 -19.016 1 98.94 127 LEU B C 1
ATOM 4000 O O . LEU B 1 127 ? 9.281 -22.609 -18.469 1 98.94 127 LEU B O 1
ATOM 4004 N N . PRO B 1 128 ? 8.906 -24.516 -19.484 1 98.94 128 PRO B N 1
ATOM 4005 C CA . PRO B 1 128 ? 7.453 -24.344 -19.406 1 98.94 128 PRO B CA 1
ATOM 4006 C C . PRO B 1 128 ? 6.906 -24.5 -18 1 98.94 128 PRO B C 1
ATOM 4008 O O . PRO B 1 128 ? 7.379 -25.359 -17.234 1 98.94 128 PRO B O 1
ATOM 4011 N N . HIS B 1 129 ? 6.027 -23.703 -17.594 1 98.94 129 HIS B N 1
ATOM 4012 C CA . HIS B 1 129 ? 5.086 -23.781 -16.484 1 98.94 129 HIS B CA 1
ATOM 4013 C C . HIS B 1 129 ? 3.65 -23.594 -16.953 1 98.94 129 HIS B C 1
ATOM 4015 O O . HIS B 1 129 ? 3.336 -22.609 -17.625 1 98.94 129 HIS B O 1
ATOM 4021 N N . THR B 1 130 ? 2.754 -24.484 -16.578 1 98.88 130 THR B N 1
ATOM 4022 C CA . THR B 1 130 ? 1.413 -24.469 -17.156 1 98.88 130 THR B CA 1
ATOM 4023 C C . THR B 1 130 ? 0.368 -24.188 -16.078 1 98.88 130 THR B C 1
ATOM 4025 O O . THR B 1 130 ? 0.402 -24.797 -15.008 1 98.88 130 THR B O 1
ATOM 4028 N N . ASN B 1 131 ? -0.503 -23.266 -16.266 1 98.19 131 ASN B N 1
ATOM 4029 C CA . ASN B 1 131 ? -1.765 -23.031 -15.57 1 98.19 131 ASN B CA 1
ATOM 4030 C C . ASN B 1 131 ? -2.947 -23.047 -16.531 1 98.19 131 ASN B C 1
ATOM 4032 O O . ASN B 1 131 ? -3.152 -22.078 -17.281 1 98.19 131 ASN B O 1
ATOM 4036 N N . CYS B 1 132 ? -3.76 -24.125 -16.516 1 97.94 132 CYS B N 1
ATOM 4037 C CA . CYS B 1 132 ? -4.762 -24.219 -17.578 1 97.94 132 CYS B CA 1
ATOM 4038 C C . CYS B 1 132 ? -6.051 -24.844 -17.047 1 97.94 132 CYS B C 1
ATOM 4040 O O . CYS B 1 132 ? -6.762 -25.531 -17.781 1 97.94 132 CYS B O 1
ATOM 4042 N N . GLY B 1 133 ? -6.273 -24.719 -15.773 1 97.69 133 GLY B N 1
ATOM 4043 C CA . GLY B 1 133 ? -7.469 -25.281 -15.164 1 97.69 133 GLY B CA 1
ATOM 4044 C C . GLY B 1 133 ? -7.328 -26.75 -14.836 1 97.69 133 GLY B C 1
ATOM 4045 O O . GLY B 1 133 ? -6.215 -27.266 -14.703 1 97.69 133 GLY B O 1
ATOM 4046 N N . ILE B 1 134 ? -8.398 -27.422 -14.672 1 98.56 134 ILE B N 1
ATOM 4047 C CA . ILE B 1 134 ? -8.438 -28.781 -14.156 1 98.56 134 ILE B CA 1
ATOM 4048 C C . ILE B 1 134 ? -7.953 -29.75 -15.227 1 98.56 134 ILE B C 1
ATOM 4050 O O . ILE B 1 134 ? -8.383 -29.688 -16.375 1 98.56 134 ILE B O 1
ATOM 4054 N N . LEU B 1 135 ? -7.109 -30.609 -14.82 1 98.75 135 LEU B N 1
ATOM 4055 C CA . LEU B 1 135 ? -6.578 -31.672 -15.648 1 98.75 135 LEU B CA 1
ATOM 4056 C C . LEU B 1 135 ? -6.793 -33.031 -14.992 1 98.75 135 LEU B C 1
ATOM 4058 O O . LEU B 1 135 ? -6.742 -33.156 -13.766 1 98.75 135 LEU B O 1
ATOM 4062 N N . SER B 1 136 ? -6.992 -34.031 -15.852 1 98.25 136 SER B N 1
ATOM 4063 C CA . SER B 1 136 ? -7.043 -35.406 -15.352 1 98.25 136 SER B CA 1
ATOM 4064 C C . SER B 1 136 ? -5.648 -35.906 -15.023 1 98.25 136 SER B C 1
ATOM 4066 O O . SER B 1 136 ? -4.648 -35.281 -15.359 1 98.25 136 SER B O 1
ATOM 4068 N N . TYR B 1 137 ? -5.621 -37.031 -14.312 1 98.75 137 TYR B N 1
ATOM 4069 C CA . TYR B 1 137 ? -4.359 -37.688 -13.984 1 98.75 137 TYR B CA 1
ATOM 4070 C C . TYR B 1 137 ? -3.527 -37.938 -15.242 1 98.75 137 TYR B C 1
ATOM 4072 O O . TYR B 1 137 ? -2.33 -37.625 -15.266 1 98.75 137 TYR B O 1
ATOM 4080 N N . GLU B 1 138 ? -4.199 -38.438 -16.281 1 98.69 138 GLU B N 1
ATOM 4081 C CA . GLU B 1 138 ? -3.498 -38.781 -17.516 1 98.69 138 GLU B CA 1
ATOM 4082 C C . GLU B 1 138 ? -2.992 -37.531 -18.219 1 98.69 138 GLU B C 1
ATOM 4084 O O . GLU B 1 138 ? -1.92 -37.531 -18.828 1 98.69 138 GLU B O 1
ATOM 4089 N N . GLU B 1 139 ? -3.764 -36.531 -18.188 1 98.69 139 GLU B N 1
ATOM 4090 C CA . GLU B 1 139 ? -3.361 -35.25 -18.781 1 98.69 139 GLU B CA 1
ATOM 4091 C C . GLU B 1 139 ? -2.166 -34.656 -18.047 1 98.69 139 GLU B C 1
ATOM 4093 O O . GLU B 1 139 ? -1.244 -34.125 -18.688 1 98.69 139 GLU B O 1
ATOM 4098 N N . LEU B 1 140 ? -2.176 -34.719 -16.734 1 98.88 140 LEU B N 1
ATOM 4099 C CA . LEU B 1 140 ? -1.035 -34.281 -15.93 1 98.88 140 LEU B CA 1
ATOM 4100 C C . LEU B 1 140 ? 0.216 -35.062 -16.297 1 98.88 140 LEU B C 1
ATOM 4102 O O . LEU B 1 140 ? 1.292 -34.5 -16.469 1 98.88 140 LEU B O 1
ATOM 4106 N N . LYS B 1 141 ? 0.026 -36.344 -16.375 1 98.69 141 LYS B N 1
ATOM 4107 C CA . LYS B 1 141 ? 1.135 -37.25 -16.688 1 98.69 141 LYS B CA 1
ATOM 4108 C C . LYS B 1 141 ? 1.759 -36.875 -18.031 1 98.69 141 LYS B C 1
ATOM 4110 O O . LYS B 1 141 ? 2.984 -36.844 -18.172 1 98.69 141 LYS B O 1
ATOM 4115 N N . LEU B 1 142 ? 0.885 -36.625 -18.969 1 98.56 142 LEU B N 1
ATOM 4116 C CA . LEU B 1 142 ? 1.342 -36.219 -20.297 1 98.56 142 LEU B CA 1
ATOM 4117 C C . LEU B 1 142 ? 2.156 -34.938 -20.234 1 98.56 142 LEU B C 1
ATOM 4119 O O . LEU B 1 142 ? 3.268 -34.875 -20.766 1 98.56 142 LEU B O 1
ATOM 4123 N N . LEU B 1 143 ? 1.644 -33.938 -19.594 1 98.81 143 LEU B N 1
ATOM 4124 C CA . LEU B 1 143 ? 2.256 -32.625 -19.609 1 98.81 143 LEU B CA 1
ATOM 4125 C C . LEU B 1 143 ? 3.508 -32.594 -18.734 1 98.81 143 LEU B C 1
ATOM 4127 O O . LEU B 1 143 ? 4.375 -31.719 -18.906 1 98.81 143 LEU B O 1
ATOM 4131 N N . LYS B 1 144 ? 3.609 -33.5 -17.734 1 98.81 144 LYS B N 1
ATOM 4132 C CA . LYS B 1 144 ? 4.805 -33.594 -16.906 1 98.81 144 LYS B CA 1
ATOM 4133 C C . LYS B 1 144 ? 6.055 -33.781 -17.766 1 98.81 144 LYS B C 1
ATOM 4135 O O . LYS B 1 144 ? 7.141 -33.312 -17.391 1 98.81 144 LYS B O 1
ATOM 4140 N N . GLU B 1 145 ? 5.906 -34.344 -18.891 1 98.69 145 GLU B N 1
ATOM 4141 C CA . GLU B 1 145 ? 7.031 -34.656 -19.766 1 98.69 145 GLU B CA 1
ATOM 4142 C C . GLU B 1 145 ? 7.738 -33.406 -20.234 1 98.69 145 GLU B C 1
ATOM 4144 O O . GLU B 1 145 ? 8.938 -33.406 -20.516 1 98.69 145 GLU B O 1
ATOM 4149 N N . VAL B 1 146 ? 6.957 -32.312 -20.266 1 98.88 146 VAL B N 1
ATOM 4150 C CA . VAL B 1 146 ? 7.531 -31.125 -20.922 1 98.88 146 VAL B CA 1
ATOM 4151 C C . VAL B 1 146 ? 7.43 -29.922 -19.984 1 98.88 146 VAL B C 1
ATOM 4153 O O . VAL B 1 146 ? 7.805 -28.812 -20.344 1 98.88 146 VAL B O 1
ATOM 4156 N N . ASN B 1 147 ? 6.906 -30.078 -18.75 1 98.94 147 ASN B N 1
ATOM 4157 C CA . ASN B 1 147 ? 6.789 -28.984 -17.797 1 98.94 147 ASN B CA 1
ATOM 4158 C C . ASN B 1 147 ? 7.816 -29.094 -16.672 1 98.94 147 ASN B C 1
ATOM 4160 O O . ASN B 1 147 ? 8.031 -30.188 -16.141 1 98.94 147 ASN B O 1
ATOM 4164 N N . ALA B 1 148 ? 8.445 -27.953 -16.328 1 98.81 148 ALA B N 1
ATOM 4165 C CA . ALA B 1 148 ? 9.289 -27.906 -15.133 1 98.81 148 ALA B CA 1
ATOM 4166 C C . ALA B 1 148 ? 8.438 -27.875 -13.859 1 98.81 148 ALA B C 1
ATOM 4168 O O . ALA B 1 148 ? 8.859 -28.359 -12.812 1 98.81 148 ALA B O 1
ATOM 4169 N N . SER B 1 149 ? 7.348 -27.234 -13.93 1 98.88 149 SER B N 1
ATOM 4170 C CA . SER B 1 149 ? 6.34 -27.172 -12.883 1 98.88 149 SER B CA 1
ATOM 4171 C C . SER B 1 149 ? 4.965 -26.844 -13.461 1 98.88 149 SER B C 1
ATOM 4173 O O . SER B 1 149 ? 4.844 -26.484 -14.633 1 98.88 149 SER B O 1
ATOM 4175 N N . MET B 1 150 ? 3.947 -27.078 -12.727 1 98.94 150 MET B N 1
ATOM 4176 C CA . MET B 1 150 ? 2.574 -26.734 -13.094 1 98.94 150 MET B CA 1
ATOM 4177 C C . MET B 1 150 ? 1.85 -26.078 -11.922 1 98.94 150 MET B C 1
ATOM 4179 O O . MET B 1 150 ? 2.395 -26 -10.82 1 98.94 150 MET B O 1
ATOM 4183 N N . GLY B 1 151 ? 0.708 -25.531 -12.18 1 98.69 151 GLY B N 1
ATOM 4184 C CA . GLY B 1 151 ? 0.016 -24.859 -11.086 1 98.69 151 GLY B CA 1
ATOM 4185 C C . GLY B 1 151 ? -1.492 -24.859 -11.242 1 98.69 151 GLY B C 1
ATOM 4186 O O . GLY B 1 151 ? -2.004 -25 -12.359 1 98.69 151 GLY B O 1
ATOM 4187 N N . LEU B 1 152 ? -2.133 -24.75 -10.195 1 98.81 152 LEU B N 1
ATOM 4188 C CA . LEU B 1 152 ? -3.566 -24.531 -10.031 1 98.81 152 LEU B CA 1
ATOM 4189 C C . LEU B 1 152 ? -3.867 -23.844 -8.711 1 98.81 152 LEU B C 1
ATOM 4191 O O . LEU B 1 152 ? -3.525 -24.359 -7.645 1 98.81 152 LEU B O 1
ATOM 4195 N N . MET B 1 153 ? -4.496 -22.734 -8.828 1 98.69 153 MET B N 1
ATOM 4196 C CA . MET B 1 153 ? -4.93 -22.078 -7.594 1 98.69 153 MET B CA 1
ATOM 4197 C C . MET B 1 153 ? -6.051 -22.875 -6.926 1 98.69 153 MET B C 1
ATOM 4199 O O . MET B 1 153 ? -7.102 -23.094 -7.531 1 98.69 153 MET B O 1
ATOM 4203 N N . LEU B 1 154 ? -5.734 -23.234 -5.699 1 98.81 154 LEU B N 1
ATOM 4204 C CA . LEU B 1 154 ? -6.832 -23.812 -4.93 1 98.81 154 LEU B CA 1
ATOM 4205 C C . LEU B 1 154 ? -7.922 -22.766 -4.688 1 98.81 154 LEU B C 1
ATOM 4207 O O . LEU B 1 154 ? -9.109 -23.078 -4.82 1 98.81 154 LEU B O 1
ATOM 4211 N N . GLU B 1 155 ? -7.512 -21.609 -4.379 1 98.31 155 GLU B N 1
ATOM 4212 C CA . GLU B 1 155 ? -8.289 -20.406 -4.055 1 98.31 155 GLU B CA 1
ATOM 4213 C C . GLU B 1 155 ? -8.984 -20.547 -2.707 1 98.31 155 GLU B C 1
ATOM 4215 O O . GLU B 1 155 ? -8.844 -19.703 -1.833 1 98.31 155 GLU B O 1
ATOM 4220 N N . ASN B 1 156 ? -9.727 -21.531 -2.551 1 98.5 156 ASN B N 1
ATOM 4221 C CA . ASN B 1 156 ? -10.453 -21.812 -1.313 1 98.5 156 ASN B CA 1
ATOM 4222 C C . ASN B 1 156 ? -11.125 -23.172 -1.354 1 98.5 156 ASN B C 1
ATOM 4224 O O . ASN B 1 156 ? -11.5 -23.656 -2.424 1 98.5 156 ASN B O 1
ATOM 4228 N N . ILE B 1 157 ? -11.328 -23.766 -0.206 1 98.56 157 ILE B N 1
ATOM 4229 C CA . ILE B 1 157 ? -11.93 -25.094 -0.193 1 98.56 157 ILE B CA 1
ATOM 4230 C C . ILE B 1 157 ? -13.414 -24.984 0.14 1 98.56 157 ILE B C 1
ATOM 4232 O O . ILE B 1 157 ? -14.094 -26 0.32 1 98.56 157 ILE B O 1
ATOM 4236 N N . SER B 1 158 ? -13.906 -23.797 0.259 1 98 158 SER B N 1
ATOM 4237 C CA . SER B 1 158 ? -15.297 -23.578 0.662 1 98 158 SER B CA 1
ATOM 4238 C C . SER B 1 158 ? -16.266 -23.984 -0.445 1 98 158 SER B C 1
ATOM 4240 O O . SER B 1 158 ? -16.281 -23.375 -1.515 1 98 158 SER B O 1
ATOM 4242 N N . GLU B 1 159 ? -17.156 -24.844 -0.157 1 98.12 159 GLU B N 1
ATOM 4243 C CA . GLU B 1 159 ? -18.219 -25.203 -1.09 1 98.12 159 GLU B CA 1
ATOM 4244 C C . GLU B 1 159 ? -19.266 -24.109 -1.186 1 98.12 159 GLU B C 1
ATOM 4246 O O . GLU B 1 159 ? -19.969 -23.984 -2.201 1 98.12 159 GLU B O 1
ATOM 4251 N N . ARG B 1 160 ? -19.375 -23.312 -0.147 1 98.31 160 ARG B N 1
ATOM 4252 C CA . ARG B 1 160 ? -20.359 -22.234 -0.096 1 98.31 160 ARG B CA 1
ATOM 4253 C C . ARG B 1 160 ? -20.125 -21.234 -1.223 1 98.31 160 ARG B C 1
ATOM 4255 O O . ARG B 1 160 ? -21.078 -20.672 -1.77 1 98.31 160 ARG B O 1
ATOM 4262 N N . LEU B 1 161 ? -18.859 -21.062 -1.599 1 98.62 161 LEU B N 1
ATOM 4263 C CA . LEU B 1 161 ? -18.516 -20.078 -2.617 1 98.62 161 LEU B CA 1
ATOM 4264 C C . LEU B 1 161 ? -19.094 -20.469 -3.973 1 98.62 161 LEU B C 1
ATOM 4266 O O . LEU B 1 161 ? -19.281 -19.609 -4.84 1 98.62 161 LEU B O 1
ATOM 4270 N N . MET B 1 162 ? -19.438 -21.781 -4.195 1 98.56 162 MET B N 1
ATOM 4271 C CA . MET B 1 162 ? -20.016 -22.266 -5.445 1 98.56 162 MET B CA 1
ATOM 4272 C C . MET B 1 162 ? -21.422 -21.703 -5.645 1 98.56 162 MET B C 1
ATOM 4274 O O . MET B 1 162 ? -21.969 -21.75 -6.75 1 98.56 162 MET B O 1
ATOM 4278 N N . ASN B 1 163 ? -21.984 -21.125 -4.574 1 98.5 163 ASN B N 1
ATOM 4279 C CA . ASN B 1 163 ? -23.328 -20.547 -4.648 1 98.5 163 ASN B CA 1
ATOM 4280 C C . ASN B 1 163 ? -23.266 -19.016 -4.586 1 98.5 163 ASN B C 1
ATOM 4282 O O . ASN B 1 163 ? -24.297 -18.359 -4.383 1 98.5 163 ASN B O 1
ATOM 4286 N N . THR B 1 164 ? -22.125 -18.438 -4.723 1 98.62 164 THR B N 1
ATOM 4287 C CA . THR B 1 164 ? -21.953 -16.984 -4.695 1 98.62 164 THR B CA 1
ATOM 4288 C C . THR B 1 164 ? -21.469 -16.469 -6.051 1 98.62 164 THR B C 1
ATOM 4290 O O . THR B 1 164 ? -21.141 -17.266 -6.938 1 98.62 164 THR B O 1
ATOM 4293 N N . VAL B 1 165 ? -21.375 -15.164 -6.219 1 98.38 165 VAL B N 1
ATOM 4294 C CA . VAL B 1 165 ? -20.984 -14.5 -7.457 1 98.38 165 VAL B CA 1
ATOM 4295 C C . VAL B 1 165 ? -19.547 -14.891 -7.824 1 98.38 165 VAL B C 1
ATOM 4297 O O . VAL B 1 165 ? -19.188 -14.891 -9 1 98.38 165 VAL B O 1
ATOM 4300 N N . ALA B 1 166 ? -18.766 -15.352 -6.848 1 98.56 166 ALA B N 1
ATOM 4301 C CA . ALA B 1 166 ? -17.375 -15.695 -7.082 1 98.56 166 ALA B CA 1
ATOM 4302 C C . ALA B 1 166 ? -17.25 -16.938 -7.973 1 98.56 166 ALA B C 1
ATOM 4304 O O . ALA B 1 166 ? -16.5 -16.938 -8.945 1 98.56 166 ALA B O 1
ATOM 4305 N N . HIS B 1 167 ? -18.125 -17.984 -7.684 1 98.69 167 HIS B N 1
ATOM 4306 C CA . HIS B 1 167 ? -17.844 -19.266 -8.312 1 98.69 167 HIS B CA 1
ATOM 4307 C C . HIS B 1 167 ? -19.109 -19.891 -8.891 1 98.69 167 HIS B C 1
ATOM 4309 O O . HIS B 1 167 ? -19.047 -20.953 -9.523 1 98.69 167 HIS B O 1
ATOM 4315 N N . LYS B 1 168 ? -20.281 -19.25 -8.789 1 98.12 168 LYS B N 1
ATOM 4316 C CA . LYS B 1 168 ? -21.562 -19.875 -9.102 1 98.12 168 LYS B CA 1
ATOM 4317 C C . LYS B 1 168 ? -21.609 -20.344 -10.562 1 98.12 168 LYS B C 1
ATOM 4319 O O . LYS B 1 168 ? -22.281 -21.312 -10.891 1 98.12 168 LYS B O 1
ATOM 4324 N N . TYR B 1 169 ? -20.953 -19.75 -11.445 1 98.31 169 TYR B N 1
ATOM 4325 C CA . TYR B 1 169 ? -20.969 -20.125 -12.852 1 98.31 169 TYR B CA 1
ATOM 4326 C C . TYR B 1 169 ? -19.641 -20.719 -13.281 1 98.31 169 TYR B C 1
ATOM 4328 O O . TYR B 1 169 ? -19.234 -20.594 -14.445 1 98.31 169 TYR B O 1
ATOM 4336 N N . SER B 1 170 ? -18.938 -21.344 -12.344 1 98.62 170 SER B N 1
ATOM 4337 C CA . SER B 1 170 ? -17.594 -21.828 -12.594 1 98.62 170 SER B CA 1
ATOM 4338 C C . SER B 1 170 ? -17.438 -23.281 -12.117 1 98.62 170 SER B C 1
ATOM 4340 O O . SER B 1 170 ? -16.844 -23.531 -11.07 1 98.62 170 SER B O 1
ATOM 4342 N N . PRO B 1 171 ? -17.828 -24.234 -12.914 1 98.06 171 PRO B N 1
ATOM 4343 C CA . PRO B 1 171 ? -17.797 -25.625 -12.484 1 98.06 171 PRO B CA 1
ATOM 4344 C C . PRO B 1 171 ? -16.406 -26.109 -12.117 1 98.06 171 PRO B C 1
ATOM 4346 O O . PRO B 1 171 ? -16.25 -26.984 -11.25 1 98.06 171 PRO B O 1
ATOM 4349 N N . GLY B 1 172 ? -15.391 -25.594 -12.695 1 98.25 172 GLY B N 1
ATOM 4350 C CA . GLY B 1 172 ? -14.023 -26.016 -12.422 1 98.25 172 GLY B CA 1
ATOM 4351 C C . GLY B 1 172 ? -13.508 -25.516 -11.078 1 98.25 172 GLY B C 1
ATOM 4352 O O . GLY B 1 172 ? -12.406 -25.875 -10.656 1 98.25 172 GLY B O 1
ATOM 4353 N N . LYS B 1 173 ? -14.359 -24.688 -10.383 1 98.69 173 LYS B N 1
ATOM 4354 C CA . LYS B 1 173 ? -13.938 -24.141 -9.102 1 98.69 173 LYS B CA 1
ATOM 4355 C C . LYS B 1 173 ? -14.422 -24.984 -7.938 1 98.69 173 LYS B C 1
ATOM 4357 O O . LYS B 1 173 ? -14.133 -24.703 -6.777 1 98.69 173 LYS B O 1
ATOM 4362 N N . GLU B 1 174 ? -15.148 -26.078 -8.266 1 98.31 174 GLU B N 1
ATOM 4363 C CA . GLU B 1 174 ? -15.523 -27.016 -7.215 1 98.31 174 GLU B CA 1
ATOM 4364 C C . GLU B 1 174 ? -14.305 -27.516 -6.453 1 98.31 174 GLU B C 1
ATOM 4366 O O . GLU B 1 174 ? -13.383 -28.078 -7.043 1 98.31 174 GLU B O 1
ATOM 4371 N N . PRO B 1 175 ? -14.305 -27.328 -5.133 1 98.62 175 PRO B N 1
ATOM 4372 C CA . PRO B 1 175 ? -13.094 -27.609 -4.359 1 98.62 175 PRO B CA 1
ATOM 4373 C C . PRO B 1 175 ? -12.617 -29.062 -4.52 1 98.62 175 PRO B C 1
ATOM 4375 O O . PRO B 1 175 ? -11.414 -29.297 -4.637 1 98.62 175 PRO B O 1
ATOM 4378 N N . ARG B 1 176 ? -13.508 -30 -4.562 1 98.31 176 ARG B N 1
ATOM 4379 C CA . ARG B 1 176 ? -13.133 -31.406 -4.676 1 98.31 176 ARG B CA 1
ATOM 4380 C C . ARG B 1 176 ? -12.328 -31.656 -5.945 1 98.31 176 ARG B C 1
ATOM 4382 O O . ARG B 1 176 ? -11.359 -32.406 -5.93 1 98.31 176 ARG B O 1
ATOM 4389 N N . LEU B 1 177 ? -12.734 -31.047 -7.047 1 98.62 177 LEU B N 1
ATOM 4390 C CA . LEU B 1 177 ? -12.039 -31.219 -8.32 1 98.62 177 LEU B CA 1
ATOM 4391 C C . LEU B 1 177 ? -10.625 -30.656 -8.25 1 98.62 177 LEU B C 1
ATOM 4393 O O . LEU B 1 177 ? -9.672 -31.266 -8.734 1 98.62 177 LEU B O 1
ATOM 4397 N N . ARG B 1 178 ? -10.484 -29.531 -7.66 1 98.88 178 ARG B N 1
ATOM 4398 C CA . ARG B 1 178 ? -9.195 -28.859 -7.59 1 98.88 178 ARG B CA 1
ATOM 4399 C C . ARG B 1 178 ? -8.258 -29.594 -6.629 1 98.88 178 ARG B C 1
ATOM 4401 O O . ARG B 1 178 ? -7.07 -29.766 -6.926 1 98.88 178 ARG B O 1
ATOM 4408 N N . ILE B 1 179 ? -8.812 -30.016 -5.496 1 98.94 179 ILE B N 1
ATOM 4409 C CA . ILE B 1 179 ? -8.031 -30.797 -4.543 1 98.94 179 ILE B CA 1
ATOM 4410 C C . ILE B 1 179 ? -7.547 -32.094 -5.207 1 98.94 179 ILE B C 1
ATOM 4412 O O . ILE B 1 179 ? -6.375 -32.438 -5.078 1 98.94 179 ILE B O 1
ATOM 4416 N N . GLU B 1 180 ? -8.414 -32.719 -5.941 1 98.88 180 GLU B N 1
ATOM 4417 C CA . GLU B 1 180 ? -8.055 -33.938 -6.617 1 98.88 180 GLU B CA 1
ATOM 4418 C C . GLU B 1 180 ? -6.906 -33.719 -7.594 1 98.88 180 GLU B C 1
ATOM 4420 O O . GLU B 1 180 ? -5.969 -34.531 -7.645 1 98.88 180 GLU B O 1
ATOM 4425 N N . MET B 1 181 ? -6.969 -32.688 -8.359 1 98.88 181 MET B N 1
ATOM 4426 C CA . MET B 1 181 ? -5.891 -32.406 -9.305 1 98.88 181 MET B CA 1
ATOM 4427 C C . MET B 1 181 ? -4.574 -32.156 -8.57 1 98.88 181 MET B C 1
ATOM 4429 O O . MET B 1 181 ? -3.525 -32.656 -8.984 1 98.88 181 MET B O 1
ATOM 4433 N N . ILE B 1 182 ? -4.637 -31.375 -7.504 1 98.94 182 ILE B N 1
ATOM 4434 C CA . ILE B 1 182 ? -3.422 -31.078 -6.754 1 98.94 182 ILE B CA 1
ATOM 4435 C C . ILE B 1 182 ? -2.846 -32.375 -6.176 1 98.94 182 ILE B C 1
ATOM 4437 O O . ILE B 1 182 ? -1.635 -32.594 -6.227 1 98.94 182 ILE B O 1
ATOM 4441 N N . GLU B 1 183 ? -3.689 -33.25 -5.699 1 98.94 183 GLU B N 1
ATOM 4442 C CA . GLU B 1 183 ? -3.234 -34.531 -5.188 1 98.94 183 GLU B CA 1
ATOM 4443 C C . GLU B 1 183 ? -2.637 -35.375 -6.301 1 98.94 183 GLU B C 1
ATOM 4445 O O . GLU B 1 183 ? -1.616 -36.062 -6.105 1 98.94 183 GLU B O 1
ATOM 4450 N N . ASN B 1 184 ? -3.312 -35.375 -7.438 1 98.94 184 ASN B N 1
ATOM 4451 C CA . ASN B 1 184 ? -2.797 -36.156 -8.57 1 98.94 184 ASN B CA 1
ATOM 4452 C C . ASN B 1 184 ? -1.41 -35.656 -8.984 1 98.94 184 ASN B C 1
ATOM 4454 O O . ASN B 1 184 ? -0.543 -36.469 -9.328 1 98.94 184 ASN B O 1
ATOM 4458 N N . ALA B 1 185 ? -1.228 -34.344 -8.969 1 98.94 185 ALA B N 1
ATOM 4459 C CA . ALA B 1 185 ? 0.104 -33.812 -9.234 1 98.94 185 ALA B CA 1
ATOM 4460 C C . ALA B 1 185 ? 1.123 -34.344 -8.234 1 98.94 185 ALA B C 1
ATOM 4462 O O . ALA B 1 185 ? 2.266 -34.625 -8.594 1 98.94 185 ALA B O 1
ATOM 4463 N N . GLY B 1 186 ? 0.691 -34.438 -6.984 1 98.88 186 GLY B N 1
ATOM 4464 C CA . GLY B 1 186 ? 1.546 -35.031 -5.965 1 98.88 186 GLY B CA 1
ATOM 4465 C C . GLY B 1 186 ? 1.905 -36.469 -6.242 1 98.88 186 GLY B C 1
ATOM 4466 O O . GLY B 1 186 ? 3.074 -36.875 -6.148 1 98.88 186 GLY B O 1
ATOM 4467 N N . ARG B 1 187 ? 0.916 -37.281 -6.641 1 98.81 187 ARG B N 1
ATOM 4468 C CA . ARG B 1 187 ? 1.136 -38.688 -6.965 1 98.81 187 ARG B CA 1
ATOM 4469 C C . ARG B 1 187 ? 2.133 -38.844 -8.109 1 98.81 187 ARG B C 1
ATOM 4471 O O . ARG B 1 187 ? 2.914 -39.781 -8.141 1 98.81 187 ARG B O 1
ATOM 4478 N N . LEU B 1 188 ? 2.094 -37.875 -8.977 1 98.81 188 LEU B N 1
ATOM 4479 C CA . LEU B 1 188 ? 2.92 -37.938 -10.172 1 98.81 188 LEU B CA 1
ATOM 4480 C C . LEU B 1 188 ? 4.262 -37.25 -9.938 1 98.81 188 LEU B C 1
ATOM 4482 O O . LEU B 1 188 ? 5.086 -37.156 -10.852 1 98.81 188 LEU B O 1
ATOM 4486 N N . LYS B 1 189 ? 4.453 -36.688 -8.75 1 98.75 189 LYS B N 1
ATOM 4487 C CA . LYS B 1 189 ? 5.68 -36 -8.391 1 98.75 189 LYS B CA 1
ATOM 4488 C C . LYS B 1 189 ? 5.941 -34.812 -9.336 1 98.75 189 LYS B C 1
ATOM 4490 O O . LYS B 1 189 ? 7.047 -34.688 -9.867 1 98.75 189 LYS B O 1
ATOM 4495 N N . ILE B 1 190 ? 4.984 -34.031 -9.547 1 98.94 190 ILE B N 1
ATOM 4496 C CA . ILE B 1 190 ? 5.094 -32.781 -10.312 1 98.94 190 ILE B CA 1
ATOM 4497 C C . ILE B 1 190 ? 5.277 -31.625 -9.352 1 98.94 190 ILE B C 1
ATOM 4499 O O . ILE B 1 190 ? 4.414 -31.344 -8.516 1 98.94 190 ILE B O 1
ATOM 4503 N N . PRO B 1 191 ? 6.445 -30.891 -9.414 1 98.88 191 PRO B N 1
ATOM 4504 C CA . PRO B 1 191 ? 6.504 -29.641 -8.641 1 98.88 191 PRO B CA 1
ATOM 4505 C C . PRO B 1 191 ? 5.328 -28.719 -8.93 1 98.88 191 PRO B C 1
ATOM 4507 O O . PRO B 1 191 ? 4.996 -28.484 -10.094 1 98.88 191 PRO B O 1
ATOM 4510 N N . PHE B 1 192 ? 4.75 -28.219 -7.859 1 98.94 192 PHE B N 1
ATOM 4511 C CA . PHE B 1 192 ? 3.414 -27.672 -8.07 1 98.94 192 PHE B CA 1
ATOM 4512 C C . PHE B 1 192 ? 3.244 -26.344 -7.324 1 98.94 192 PHE B C 1
ATOM 4514 O O . PHE B 1 192 ? 3.703 -26.219 -6.188 1 98.94 192 PHE B O 1
ATOM 4521 N N . THR B 1 193 ? 2.676 -25.375 -8.008 1 98.88 193 THR B N 1
ATOM 4522 C CA . THR B 1 193 ? 2.299 -24.094 -7.395 1 98.88 193 THR B CA 1
ATOM 4523 C C . THR B 1 193 ? 0.788 -24.016 -7.195 1 98.88 193 THR B C 1
ATOM 4525 O O . THR B 1 193 ? 0.021 -24.312 -8.117 1 98.88 193 THR B O 1
ATOM 4528 N N . THR B 1 194 ? 0.349 -23.75 -6.023 1 98.88 194 THR B N 1
ATOM 4529 C CA . THR B 1 194 ? -1.055 -23.5 -5.723 1 98.88 194 THR B CA 1
ATOM 4530 C C . THR B 1 194 ? -1.205 -22.203 -4.918 1 98.88 194 THR B C 1
ATOM 4532 O O . THR B 1 194 ? -0.321 -21.344 -4.941 1 98.88 194 THR B O 1
ATOM 4535 N N . GLY B 1 195 ? -2.391 -21.969 -4.398 1 98.81 195 GLY B N 1
ATOM 4536 C CA . GLY B 1 195 ? -2.533 -20.719 -3.65 1 98.81 195 GLY B CA 1
ATOM 4537 C C . GLY B 1 195 ? -3.965 -20.438 -3.238 1 98.81 195 GLY B C 1
ATOM 4538 O O . GLY B 1 195 ? -4.863 -21.25 -3.488 1 98.81 195 GLY B O 1
ATOM 4539 N N . LEU B 1 196 ? -4.066 -19.375 -2.51 1 98.88 196 LEU B N 1
ATOM 4540 C CA . LEU B 1 196 ? -5.355 -18.875 -2.047 1 98.88 196 LEU B CA 1
ATOM 4541 C C . LEU B 1 196 ? -5.676 -17.516 -2.686 1 98.88 196 LEU B C 1
ATOM 4543 O O . LEU B 1 196 ? -4.766 -16.734 -2.984 1 98.88 196 LEU B O 1
ATOM 4547 N N . LEU B 1 197 ? -6.898 -17.312 -2.967 1 98.81 197 LEU B N 1
ATOM 4548 C CA . LEU B 1 197 ? -7.434 -16 -3.314 1 98.81 197 LEU B CA 1
ATOM 4549 C C . LEU B 1 197 ? -8.227 -15.414 -2.152 1 98.81 197 LEU B C 1
ATOM 4551 O O . LEU B 1 197 ? -9.211 -16 -1.7 1 98.81 197 LEU B O 1
ATOM 4555 N N . ILE B 1 198 ? -7.793 -14.273 -1.683 1 98.81 198 ILE B N 1
ATOM 4556 C CA . ILE B 1 198 ? -8.359 -13.68 -0.472 1 98.81 198 ILE B CA 1
ATOM 4557 C C . ILE B 1 198 ? -9.289 -12.531 -0.843 1 98.81 198 ILE B C 1
ATOM 4559 O O . ILE B 1 198 ? -8.906 -11.633 -1.597 1 98.81 198 ILE B O 1
ATOM 4563 N N . GLY B 1 199 ? -10.5 -12.523 -0.313 1 98.44 199 GLY B N 1
ATOM 4564 C CA . GLY B 1 199 ? -11.414 -11.398 -0.483 1 98.44 199 GLY B CA 1
ATOM 4565 C C . GLY B 1 199 ? -12.547 -11.688 -1.451 1 98.44 199 GLY B C 1
ATOM 4566 O O . GLY B 1 199 ? -13.125 -10.766 -2.031 1 98.44 199 GLY B O 1
ATOM 4567 N N . ILE B 1 200 ? -12.828 -12.992 -1.632 1 98.38 200 ILE B N 1
ATOM 4568 C CA . ILE B 1 200 ? -13.859 -13.305 -2.619 1 98.38 200 ILE B CA 1
ATOM 4569 C C . ILE B 1 200 ? -15.125 -13.781 -1.911 1 98.38 200 ILE B C 1
ATOM 4571 O O . ILE B 1 200 ? -15.953 -14.469 -2.508 1 98.38 200 ILE B O 1
ATOM 4575 N N . GLY B 1 201 ? -15.195 -13.508 -0.635 1 98.06 201 GLY B N 1
ATOM 4576 C CA . GLY B 1 201 ? -16.406 -13.836 0.111 1 98.06 201 GLY B CA 1
ATOM 4577 C C . GLY B 1 201 ? -16.203 -14.953 1.117 1 98.06 201 GLY B C 1
ATOM 4578 O O . GLY B 1 201 ? -17.141 -15.352 1.808 1 98.06 201 GLY B O 1
ATOM 4579 N N . GLU B 1 202 ? -15 -15.422 1.244 1 98.56 202 GLU B N 1
ATOM 4580 C CA . GLU B 1 202 ? -14.688 -16.5 2.176 1 98.56 202 GLU B CA 1
ATOM 4581 C C . GLU B 1 202 ? -14.664 -16 3.617 1 98.56 202 GLU B C 1
ATOM 4583 O O . GLU B 1 202 ? -14.477 -14.812 3.859 1 98.56 202 GLU B O 1
ATOM 4588 N N . THR B 1 203 ? -14.891 -16.922 4.562 1 98.31 203 THR B N 1
ATOM 4589 C CA . THR B 1 203 ? -14.781 -16.625 5.988 1 98.31 203 THR B CA 1
ATOM 4590 C C . THR B 1 203 ? -13.367 -16.891 6.488 1 98.31 203 THR B C 1
ATOM 4592 O O . THR B 1 203 ? -12.547 -17.453 5.766 1 98.31 203 THR B O 1
ATOM 4595 N N . GLU B 1 204 ? -13.109 -16.5 7.723 1 98.56 204 GLU B N 1
ATOM 4596 C CA . GLU B 1 204 ? -11.82 -16.766 8.344 1 98.56 204 GLU B CA 1
ATOM 4597 C C . GLU B 1 204 ? -11.57 -18.266 8.477 1 98.56 204 GLU B C 1
ATOM 4599 O O . GLU B 1 204 ? -10.461 -18.75 8.227 1 98.56 204 GLU B O 1
ATOM 4604 N N . GLU B 1 205 ? -12.617 -19 8.844 1 98.75 205 GLU B N 1
ATOM 4605 C CA . GLU B 1 205 ? -12.508 -20.438 8.969 1 98.75 205 GLU B CA 1
ATOM 4606 C C . GLU B 1 205 ? -12.133 -21.094 7.637 1 98.75 205 GLU B C 1
ATOM 4608 O O . GLU B 1 205 ? -11.289 -21.984 7.586 1 98.75 205 GLU B O 1
ATOM 4613 N N . GLU B 1 206 ? -12.719 -20.594 6.586 1 98.88 206 GLU B N 1
ATOM 4614 C CA . GLU B 1 206 ? -12.492 -21.156 5.262 1 98.88 206 GLU B CA 1
ATOM 4615 C C . GLU B 1 206 ? -11.07 -20.891 4.781 1 98.88 206 GLU B C 1
ATOM 4617 O O . GLU B 1 206 ? -10.469 -21.734 4.113 1 98.88 206 GLU B O 1
ATOM 4622 N N . ILE B 1 207 ? -10.531 -19.75 5.109 1 98.94 207 ILE B N 1
ATOM 4623 C CA . ILE B 1 207 ? -9.141 -19.438 4.793 1 98.94 207 ILE B CA 1
ATOM 4624 C C . ILE B 1 207 ? -8.211 -20.391 5.527 1 98.94 207 ILE B C 1
ATOM 4626 O O . ILE B 1 207 ? -7.336 -21.016 4.914 1 98.94 207 ILE B O 1
ATOM 4630 N N . VAL B 1 208 ? -8.445 -20.578 6.812 1 98.88 208 VAL B N 1
ATOM 4631 C CA . VAL B 1 208 ? -7.613 -21.438 7.648 1 98.88 208 VAL B CA 1
ATOM 4632 C C . VAL B 1 208 ? -7.699 -22.891 7.16 1 98.88 208 VAL B C 1
ATOM 4634 O O . VAL B 1 208 ? -6.68 -23.562 7.004 1 98.88 208 VAL B O 1
ATOM 4637 N N . ASP B 1 209 ? -8.938 -23.312 6.855 1 98.88 209 ASP B N 1
ATOM 4638 C CA . ASP B 1 209 ? -9.133 -24.672 6.383 1 98.88 209 ASP B CA 1
ATOM 4639 C C . ASP B 1 209 ? -8.414 -24.906 5.055 1 98.88 209 ASP B C 1
ATOM 4641 O O . ASP B 1 209 ? -7.906 -26 4.797 1 98.88 209 ASP B O 1
ATOM 4645 N N . SER B 1 210 ? -8.406 -23.906 4.242 1 98.94 210 SER B N 1
ATOM 4646 C CA . SER B 1 210 ? -7.711 -24.016 2.967 1 98.94 210 SER B CA 1
ATOM 4647 C C . SER B 1 210 ? -6.207 -24.172 3.17 1 98.94 210 SER B C 1
ATOM 4649 O O . SER B 1 210 ? -5.57 -24.984 2.506 1 98.94 210 SER B O 1
ATOM 4651 N N . LEU B 1 211 ? -5.641 -23.406 4.07 1 98.94 211 LEU B N 1
ATOM 4652 C CA . LEU B 1 211 ? -4.219 -23.516 4.379 1 98.94 211 LEU B CA 1
ATOM 4653 C C . LEU B 1 211 ? -3.891 -24.906 4.914 1 98.94 211 LEU B C 1
ATOM 4655 O O . LEU B 1 211 ? -2.916 -25.531 4.488 1 98.94 211 LEU B O 1
ATOM 4659 N N . PHE B 1 212 ? -4.699 -25.422 5.742 1 98.88 212 PHE B N 1
ATOM 4660 C CA . PHE B 1 212 ? -4.441 -26.734 6.344 1 98.88 212 PHE B CA 1
ATOM 4661 C C . PHE B 1 212 ? -4.621 -27.844 5.312 1 98.88 212 PHE B C 1
ATOM 4663 O O . PHE B 1 212 ? -3.92 -28.859 5.363 1 98.88 212 PHE B O 1
ATOM 4670 N N . LYS B 1 213 ? -5.559 -27.609 4.406 1 98.88 213 LYS B N 1
ATOM 4671 C CA . LYS B 1 213 ? -5.711 -28.609 3.344 1 98.88 213 LYS B CA 1
ATOM 4672 C C . LYS B 1 213 ? -4.461 -28.672 2.473 1 98.88 213 LYS B C 1
ATOM 4674 O O . LYS B 1 213 ? -4 -29.766 2.125 1 98.88 213 LYS B O 1
ATOM 4679 N N . ILE B 1 214 ? -3.926 -27.516 2.15 1 98.94 214 ILE B N 1
ATOM 4680 C CA . ILE B 1 214 ? -2.688 -27.484 1.379 1 98.94 214 ILE B CA 1
ATOM 4681 C C . ILE B 1 214 ? -1.579 -28.203 2.154 1 98.94 214 ILE B C 1
ATOM 4683 O O . ILE B 1 214 ? -0.837 -29 1.59 1 98.94 214 ILE B O 1
ATOM 4687 N N . LYS B 1 215 ? -1.473 -27.922 3.445 1 98.75 215 LYS B N 1
ATOM 4688 C CA . LYS B 1 215 ? -0.481 -28.578 4.293 1 98.75 215 LYS B CA 1
ATOM 4689 C C . LYS B 1 215 ? -0.653 -30.094 4.266 1 98.75 215 LYS B C 1
ATOM 4691 O O . LYS B 1 215 ? 0.323 -30.828 4.109 1 98.75 215 LYS B O 1
ATOM 4696 N N . GLU B 1 216 ? -1.897 -30.5 4.434 1 98.69 216 GLU B N 1
ATOM 4697 C CA . GLU B 1 216 ? -2.207 -31.922 4.441 1 98.69 216 GLU B CA 1
ATOM 4698 C C . GLU B 1 216 ? -1.733 -32.594 3.154 1 98.69 216 GLU B C 1
ATOM 4700 O O . GLU B 1 216 ? -1.086 -33.625 3.199 1 98.69 216 GLU B O 1
ATOM 4705 N N . ILE B 1 217 ? -2.035 -32 2.059 1 98.88 217 ILE B N 1
ATOM 4706 C CA . ILE B 1 217 ? -1.665 -32.562 0.76 1 98.88 217 ILE B CA 1
ATOM 4707 C C . ILE B 1 217 ? -0.144 -32.594 0.626 1 98.88 217 ILE B C 1
ATOM 4709 O O . ILE B 1 217 ? 0.426 -33.594 0.206 1 98.88 217 ILE B O 1
ATOM 4713 N N . HIS B 1 218 ? 0.507 -31.516 1.034 1 98.81 218 HIS B N 1
ATOM 4714 C CA . HIS B 1 218 ? 1.957 -31.438 0.903 1 98.81 218 HIS B CA 1
ATOM 4715 C C . HIS B 1 218 ? 2.65 -32.438 1.835 1 98.81 218 HIS B C 1
ATOM 4717 O O . HIS B 1 218 ? 3.678 -33 1.477 1 98.81 218 HIS B O 1
ATOM 4723 N N . ASP B 1 219 ? 2.127 -32.562 3.031 1 98.5 219 ASP B N 1
ATOM 4724 C CA . ASP B 1 219 ? 2.703 -33.531 3.967 1 98.5 219 ASP B CA 1
ATOM 4725 C C . ASP B 1 219 ? 2.695 -34.938 3.381 1 98.5 219 ASP B C 1
ATOM 4727 O O . ASP B 1 219 ? 3.594 -35.75 3.658 1 98.5 219 ASP B O 1
ATOM 4731 N N . LYS B 1 220 ? 1.692 -35.156 2.602 1 98.56 220 LYS B N 1
ATOM 4732 C CA . LYS B 1 220 ? 1.536 -36.5 2.025 1 98.56 220 LYS B CA 1
ATOM 4733 C C . LYS B 1 220 ? 2.443 -36.688 0.812 1 98.56 220 LYS B C 1
ATOM 4735 O O . LYS B 1 220 ? 3.045 -37.75 0.637 1 98.56 220 LYS B O 1
ATOM 4740 N N . TYR B 1 221 ? 2.57 -35.656 -0.047 1 98.62 221 TYR B N 1
ATOM 4741 C CA . TYR B 1 221 ? 3.18 -35.875 -1.352 1 98.62 221 TYR B CA 1
ATOM 4742 C C . TYR B 1 221 ? 4.473 -35.094 -1.5 1 98.62 221 TYR B C 1
ATOM 4744 O O . TYR B 1 221 ? 5.285 -35.375 -2.381 1 98.62 221 TYR B O 1
ATOM 4752 N N . GLY B 1 222 ? 4.637 -33.938 -0.785 1 98.44 222 GLY B N 1
ATOM 4753 C CA . GLY B 1 222 ? 5.867 -33.156 -0.742 1 98.44 222 GLY B CA 1
ATOM 4754 C C . GLY B 1 222 ? 6.117 -32.344 -2.008 1 98.44 222 GLY B C 1
ATOM 4755 O O . GLY B 1 222 ? 7.25 -31.938 -2.277 1 98.44 222 GLY B O 1
ATOM 4756 N N . HIS B 1 223 ? 5.047 -32.156 -2.807 1 98.62 223 HIS B N 1
ATOM 4757 C CA . HIS B 1 223 ? 5.285 -31.703 -4.168 1 98.62 223 HIS B CA 1
ATOM 4758 C C . HIS B 1 223 ? 4.973 -30.203 -4.293 1 98.62 223 HIS B C 1
ATOM 4760 O O . HIS B 1 223 ? 5.32 -29.578 -5.297 1 98.62 223 HIS B O 1
ATOM 4766 N N . ILE B 1 224 ? 4.309 -29.578 -3.279 1 98.88 224 ILE B N 1
ATOM 4767 C CA . ILE B 1 224 ? 3.926 -28.172 -3.395 1 98.88 224 ILE B CA 1
ATOM 4768 C C . ILE B 1 224 ? 5.129 -27.281 -3.086 1 98.88 224 ILE B C 1
ATOM 4770 O O . ILE B 1 224 ? 5.574 -27.203 -1.939 1 98.88 224 ILE B O 1
ATOM 4774 N N . GLN B 1 225 ? 5.602 -26.594 -4.145 1 98.62 225 GLN B N 1
ATOM 4775 C CA . GLN B 1 225 ? 6.824 -25.797 -4.012 1 98.62 225 GLN B CA 1
ATOM 4776 C C . GLN B 1 225 ? 6.512 -24.359 -3.613 1 98.62 225 GLN B C 1
ATOM 4778 O O . GLN B 1 225 ? 7.367 -23.656 -3.07 1 98.62 225 GLN B O 1
ATOM 4783 N N . GLU B 1 226 ? 5.289 -23.969 -3.867 1 98.69 226 GLU B N 1
ATOM 4784 C CA . GLU B 1 226 ? 4.93 -22.562 -3.691 1 98.69 226 GLU B CA 1
ATOM 4785 C C . GLU B 1 226 ? 3.438 -22.406 -3.424 1 98.69 226 GLU B C 1
ATOM 4787 O O . GLU B 1 226 ? 2.613 -23.062 -4.066 1 98.69 226 GLU B O 1
ATOM 4792 N N . VAL B 1 227 ? 3.127 -21.562 -2.492 1 98.94 227 VAL B N 1
ATOM 4793 C CA . VAL B 1 227 ? 1.754 -21.125 -2.25 1 98.94 227 VAL B CA 1
ATOM 4794 C C . VAL B 1 227 ? 1.64 -19.625 -2.451 1 98.94 227 VAL B C 1
ATOM 4796 O O . VAL B 1 227 ? 2.338 -18.844 -1.793 1 98.94 227 VAL B O 1
ATOM 4799 N N . ILE B 1 228 ? 0.79 -19.219 -3.375 1 98.88 228 ILE B N 1
ATOM 4800 C CA . ILE B 1 228 ? 0.519 -17.812 -3.664 1 98.88 228 ILE B CA 1
ATOM 4801 C C . ILE B 1 228 ? -0.621 -17.312 -2.777 1 98.88 228 ILE B C 1
ATOM 4803 O O . ILE B 1 228 ? -1.693 -17.922 -2.734 1 98.88 228 ILE B O 1
ATOM 4807 N N . ILE B 1 229 ? -0.333 -16.328 -2.004 1 98.81 229 ILE B N 1
ATOM 4808 C CA . ILE B 1 229 ? -1.397 -15.609 -1.31 1 98.81 229 ILE B CA 1
ATOM 4809 C C . ILE B 1 229 ? -1.792 -14.367 -2.113 1 98.81 229 ILE B C 1
ATOM 4811 O O . ILE B 1 229 ? -1.167 -13.312 -1.985 1 98.81 229 ILE B O 1
ATOM 4815 N N . GLN B 1 230 ? -2.82 -14.484 -2.891 1 98.56 230 GLN B N 1
ATOM 4816 C CA . GLN B 1 230 ? -3.221 -13.43 -3.809 1 98.56 230 GLN B CA 1
ATOM 4817 C C . GLN B 1 230 ? -4.422 -12.656 -3.271 1 98.56 230 GLN B C 1
ATOM 4819 O O . GLN B 1 230 ? -5.359 -13.258 -2.734 1 98.56 230 GLN B O 1
ATOM 4824 N N . ASN B 1 231 ? -4.387 -11.32 -3.348 1 98.25 231 ASN B N 1
ATOM 4825 C CA . ASN B 1 231 ? -5.527 -10.492 -2.955 1 98.25 231 ASN B CA 1
ATOM 4826 C C . ASN B 1 231 ? -6.457 -10.227 -4.133 1 98.25 231 ASN B C 1
ATOM 4828 O O . ASN B 1 231 ? -6 -9.953 -5.242 1 98.25 231 ASN B O 1
ATOM 4832 N N . PHE B 1 232 ? -7.73 -10.312 -3.842 1 98.25 232 PHE B N 1
ATOM 4833 C CA . PHE B 1 232 ? -8.734 -9.852 -4.793 1 98.25 232 PHE B CA 1
ATOM 4834 C C . PHE B 1 232 ? -8.586 -8.359 -5.055 1 98.25 232 PHE B C 1
ATOM 4836 O O . PHE B 1 232 ? -8.336 -7.586 -4.129 1 98.25 232 PHE B O 1
ATOM 4843 N N . ARG B 1 233 ? -8.648 -8.016 -6.262 1 96.38 233 ARG B N 1
ATOM 4844 C CA . ARG B 1 233 ? -8.719 -6.621 -6.676 1 96.38 233 ARG B CA 1
ATOM 4845 C C . ARG B 1 233 ? -9.992 -6.348 -7.473 1 96.38 233 ARG B C 1
ATOM 4847 O O . ARG B 1 233 ? -10.242 -7.004 -8.484 1 96.38 233 ARG B O 1
ATOM 4854 N N . ALA B 1 234 ? -10.703 -5.43 -7.016 1 95.38 234 ALA B N 1
ATOM 4855 C CA . ALA B 1 234 ? -11.891 -5.031 -7.77 1 95.38 234 ALA B CA 1
ATOM 4856 C C . ALA B 1 234 ? -11.508 -4.297 -9.047 1 95.38 234 ALA B C 1
ATOM 4858 O O . ALA B 1 234 ? -10.562 -3.506 -9.062 1 95.38 234 ALA B O 1
ATOM 4859 N N . LYS B 1 235 ? -12.164 -4.617 -10.07 1 93.94 235 LYS B N 1
ATOM 4860 C CA . LYS B 1 235 ? -11.938 -4.016 -11.383 1 93.94 235 LYS B CA 1
ATOM 4861 C C . LYS B 1 235 ? -13.258 -3.643 -12.055 1 93.94 235 LYS B C 1
ATOM 4863 O O . LYS B 1 235 ? -14.258 -4.34 -11.898 1 93.94 235 LYS B O 1
ATOM 4868 N N . LYS B 1 236 ? -13.141 -2.549 -12.828 1 93.88 236 LYS B N 1
ATOM 4869 C CA . LYS B 1 236 ? -14.328 -2.137 -13.57 1 93.88 236 LYS B CA 1
ATOM 4870 C C . LYS B 1 236 ? -14.742 -3.205 -14.578 1 93.88 236 LYS B C 1
ATOM 4872 O O . LYS B 1 236 ? -13.898 -3.781 -15.266 1 93.88 236 LYS B O 1
ATOM 4877 N N . GLY B 1 237 ? -16.016 -3.553 -14.594 1 94.56 237 GLY B N 1
ATOM 4878 C CA . GLY B 1 237 ? -16.547 -4.402 -15.648 1 94.56 237 GLY B CA 1
ATOM 4879 C C . GLY B 1 237 ? -16.75 -5.844 -15.211 1 94.56 237 GLY B C 1
ATOM 4880 O O . GLY B 1 237 ? -17.422 -6.617 -15.898 1 94.56 237 GLY B O 1
ATOM 4881 N N . ILE B 1 238 ? -16.203 -6.242 -14.07 1 96.38 238 ILE B N 1
ATOM 4882 C CA . ILE B 1 238 ? -16.406 -7.617 -13.617 1 96.38 238 ILE B CA 1
ATOM 4883 C C . ILE B 1 238 ? -17.609 -7.691 -12.68 1 96.38 238 ILE B C 1
ATOM 4885 O O . ILE B 1 238 ? -18 -6.68 -12.086 1 96.38 238 ILE B O 1
ATOM 4889 N N . PRO B 1 239 ? -18.141 -8.828 -12.523 1 97.88 239 PRO B N 1
ATOM 4890 C CA . PRO B 1 239 ? -19.312 -8.961 -11.656 1 97.88 239 PRO B CA 1
ATOM 4891 C C . PRO B 1 239 ? -19.047 -8.516 -10.219 1 97.88 239 PRO B C 1
ATOM 4893 O O . PRO B 1 239 ? -19.938 -8.016 -9.539 1 97.88 239 PRO B O 1
ATOM 4896 N N . MET B 1 240 ? -17.828 -8.648 -9.766 1 98.25 240 MET B N 1
ATOM 4897 C CA . MET B 1 240 ? -17.469 -8.312 -8.391 1 98.25 240 MET B CA 1
ATOM 4898 C C . MET B 1 240 ? -16.828 -6.934 -8.305 1 98.25 240 MET B C 1
ATOM 4900 O O . MET B 1 240 ? -16.016 -6.672 -7.426 1 98.25 240 MET B O 1
ATOM 4904 N N . GLU B 1 241 ? -17.141 -6.039 -9.242 1 97.19 241 GLU B N 1
ATOM 4905 C CA . GLU B 1 241 ? -16.531 -4.719 -9.336 1 97.19 241 GLU B CA 1
ATOM 4906 C C . GLU B 1 241 ? -16.797 -3.895 -8.078 1 97.19 241 GLU B C 1
ATOM 4908 O O . GLU B 1 241 ? -16.016 -3.02 -7.719 1 97.19 241 GLU B O 1
ATOM 4913 N N . ASN B 1 242 ? -17.891 -4.258 -7.289 1 95.69 242 ASN B N 1
ATOM 4914 C CA . ASN B 1 242 ? -18.25 -3.455 -6.125 1 95.69 242 ASN B CA 1
ATOM 4915 C C . ASN B 1 242 ? -17.906 -4.172 -4.82 1 95.69 242 ASN B C 1
ATOM 4917 O O . ASN B 1 242 ? -18.312 -3.729 -3.742 1 95.69 242 ASN B O 1
ATOM 4921 N N . PHE B 1 243 ? -17.234 -5.297 -4.984 1 96.06 243 PHE B N 1
ATOM 4922 C CA . PHE B 1 243 ? -16.797 -6.023 -3.801 1 96.06 243 PHE B CA 1
ATOM 4923 C C . PHE B 1 243 ? -15.641 -5.293 -3.117 1 96.06 243 PHE B C 1
ATOM 4925 O O . PHE B 1 243 ? -14.781 -4.719 -3.785 1 96.06 243 PHE B O 1
ATOM 4932 N N . ARG B 1 244 ? -15.664 -5.285 -1.841 1 94.69 244 ARG B N 1
ATOM 4933 C CA . ARG B 1 244 ? -14.555 -4.707 -1.088 1 94.69 244 ARG B CA 1
ATOM 4934 C C . ARG B 1 244 ? -13.312 -5.586 -1.181 1 94.69 244 ARG B C 1
ATOM 4936 O O . ARG B 1 244 ? -13.391 -6.805 -1.005 1 94.69 244 ARG B O 1
ATOM 4943 N N . GLU B 1 245 ? -12.234 -5.023 -1.476 1 96.81 245 GLU B N 1
ATOM 4944 C CA . GLU B 1 245 ? -10.953 -5.723 -1.471 1 96.81 245 GLU B CA 1
ATOM 4945 C C . GLU B 1 245 ? -10.523 -6.07 -0.05 1 96.81 245 GLU B C 1
ATOM 4947 O O . GLU B 1 245 ? -10.961 -5.438 0.912 1 96.81 245 GLU B O 1
ATOM 4952 N N . PRO B 1 246 ? -9.773 -7.16 0.088 1 97.38 246 PRO B N 1
ATOM 4953 C CA . PRO B 1 246 ? -9.242 -7.422 1.427 1 97.38 246 PRO B CA 1
ATOM 4954 C C . PRO B 1 246 ? -8.305 -6.316 1.916 1 97.38 246 PRO B C 1
ATOM 4956 O O . PRO B 1 246 ? -7.555 -5.742 1.125 1 97.38 246 PRO B O 1
ATOM 4959 N N . SER B 1 247 ? -8.383 -6.016 3.213 1 96.62 247 SER B N 1
ATOM 4960 C CA . SER B 1 247 ? -7.539 -4.973 3.781 1 96.62 247 SER B CA 1
ATOM 4961 C C . SER B 1 247 ? -6.078 -5.414 3.832 1 96.62 247 SER B C 1
ATOM 4963 O O . SER B 1 247 ? -5.785 -6.613 3.832 1 96.62 247 SER B O 1
ATOM 4965 N N . PRO B 1 248 ? -5.18 -4.457 3.828 1 96.81 248 PRO B N 1
ATOM 4966 C CA . PRO B 1 248 ? -3.768 -4.812 4.004 1 96.81 248 PRO B CA 1
ATOM 4967 C C . PRO B 1 248 ? -3.516 -5.621 5.273 1 96.81 248 PRO B C 1
ATOM 4969 O O . PRO B 1 248 ? -2.672 -6.52 5.281 1 96.81 248 PRO B O 1
ATOM 4972 N N . LEU B 1 249 ? -4.238 -5.324 6.309 1 97.81 249 LEU B N 1
ATOM 4973 C CA . LEU B 1 249 ? -4.082 -6.051 7.566 1 97.81 249 LEU B CA 1
ATOM 4974 C C . LEU B 1 249 ? -4.516 -7.504 7.41 1 97.81 249 LEU B C 1
ATOM 4976 O O . LEU B 1 249 ? -3.855 -8.406 7.926 1 97.81 249 LEU B O 1
ATOM 4980 N N . LYS B 1 250 ? -5.652 -7.691 6.762 1 98 250 LYS B N 1
ATOM 4981 C CA . LYS B 1 250 ? -6.113 -9.055 6.488 1 98 250 LYS B CA 1
ATOM 4982 C C . LYS B 1 250 ? -5.059 -9.844 5.719 1 98 250 LYS B C 1
ATOM 4984 O O . LYS B 1 250 ? -4.754 -10.984 6.07 1 98 250 LYS B O 1
ATOM 4989 N N . MET B 1 251 ? -4.492 -9.258 4.688 1 98.56 251 MET B N 1
ATOM 4990 C CA . MET B 1 251 ? -3.449 -9.914 3.904 1 98.56 251 MET B CA 1
ATOM 4991 C C . MET B 1 251 ? -2.246 -10.258 4.777 1 98.56 251 MET B C 1
ATOM 4993 O O . MET B 1 251 ? -1.714 -11.367 4.703 1 98.56 251 MET B O 1
ATOM 4997 N N . LEU B 1 252 ? -1.839 -9.281 5.59 1 98.56 252 LEU B N 1
ATOM 4998 C CA . LEU B 1 252 ? -0.712 -9.508 6.484 1 98.56 252 LEU B CA 1
ATOM 4999 C C . LEU B 1 252 ? -0.961 -10.727 7.371 1 98.56 252 LEU B C 1
ATOM 5001 O O . LEU B 1 252 ? -0.101 -11.602 7.484 1 98.56 252 LEU B O 1
ATOM 5005 N N . LYS B 1 253 ? -2.113 -10.805 7.965 1 98.62 253 LYS B N 1
ATOM 5006 C CA . LYS B 1 253 ? -2.439 -11.898 8.883 1 98.62 253 LYS B CA 1
ATOM 5007 C C . LYS B 1 253 ? -2.463 -13.242 8.156 1 98.62 253 LYS B C 1
ATOM 5009 O O . LYS B 1 253 ? -1.979 -14.242 8.68 1 98.62 253 LYS B O 1
ATOM 5014 N N . VAL B 1 254 ? -3.014 -13.234 6.953 1 98.88 254 VAL B N 1
ATOM 5015 C CA . VAL B 1 254 ? -3.082 -14.477 6.195 1 98.88 254 VAL B CA 1
ATOM 5016 C C . VAL B 1 254 ? -1.674 -14.938 5.824 1 98.88 254 VAL B C 1
ATOM 5018 O O . VAL B 1 254 ? -1.364 -16.125 5.891 1 98.88 254 VAL B O 1
ATOM 5021 N N . ILE B 1 255 ? -0.82 -14.016 5.453 1 98.62 255 ILE B N 1
ATOM 5022 C CA . ILE B 1 255 ? 0.558 -14.336 5.094 1 98.62 255 ILE B CA 1
ATOM 5023 C C . ILE B 1 255 ? 1.286 -14.914 6.309 1 98.62 255 ILE B C 1
ATOM 5025 O O . ILE B 1 255 ? 2.002 -15.906 6.199 1 98.62 255 ILE B O 1
ATOM 5029 N N . ILE B 1 256 ? 1.07 -14.289 7.457 1 98.38 256 ILE B N 1
ATOM 5030 C CA . ILE B 1 256 ? 1.667 -14.789 8.695 1 98.38 256 ILE B CA 1
ATOM 5031 C C . ILE B 1 256 ? 1.24 -16.234 8.93 1 98.38 256 ILE B C 1
ATOM 5033 O O . ILE B 1 256 ? 2.078 -17.109 9.188 1 98.38 256 ILE B O 1
ATOM 5037 N N . LEU B 1 257 ? -0.012 -16.531 8.773 1 98.44 257 LEU B N 1
ATOM 5038 C CA . LEU B 1 257 ? -0.524 -17.891 8.977 1 98.44 257 LEU B CA 1
ATOM 5039 C C . LEU B 1 257 ? 0.083 -18.859 7.969 1 98.44 257 LEU B C 1
ATOM 5041 O O . LEU B 1 257 ? 0.478 -19.969 8.328 1 98.44 257 LEU B O 1
ATOM 5045 N N . ALA B 1 258 ? 0.045 -18.375 6.734 1 98.56 258 ALA B N 1
ATOM 5046 C CA . ALA B 1 258 ? 0.602 -19.234 5.691 1 98.56 258 ALA B CA 1
ATOM 5047 C C . ALA B 1 258 ? 2.037 -19.641 6.02 1 98.56 258 ALA B C 1
ATOM 5049 O O . ALA B 1 258 ? 2.402 -20.812 5.898 1 98.56 258 ALA B O 1
ATOM 5050 N N . LYS B 1 259 ? 2.83 -18.672 6.477 1 97.38 259 LYS B N 1
ATOM 5051 C CA . LYS B 1 259 ? 4.234 -18.922 6.789 1 97.38 259 LYS B CA 1
ATOM 5052 C C . LYS B 1 259 ? 4.367 -19.875 7.984 1 97.38 259 LYS B C 1
ATOM 5054 O O . LYS B 1 259 ? 5.238 -20.734 7.996 1 97.38 259 LYS B O 1
ATOM 5059 N N . LEU B 1 260 ? 3.523 -19.703 8.93 1 97.19 260 LEU B N 1
ATOM 5060 C CA . LEU B 1 260 ? 3.621 -20.5 10.156 1 97.19 260 LEU B CA 1
ATOM 5061 C C . LEU B 1 260 ? 3.084 -21.906 9.938 1 97.19 260 LEU B C 1
ATOM 5063 O O . LEU B 1 260 ? 3.559 -22.859 10.562 1 97.19 260 LEU B O 1
ATOM 5067 N N . ILE B 1 261 ? 2.119 -22.047 9 1 97.88 261 ILE B N 1
ATOM 5068 C CA . ILE B 1 261 ? 1.458 -23.328 8.789 1 97.88 261 ILE B CA 1
ATOM 5069 C C . ILE B 1 261 ? 2.203 -24.125 7.723 1 97.88 261 ILE B C 1
ATOM 5071 O O . ILE B 1 261 ? 2.398 -25.344 7.863 1 97.88 261 ILE B O 1
ATOM 5075 N N . LEU B 1 262 ? 2.646 -23.422 6.664 1 97.44 262 LEU B N 1
ATOM 5076 C CA . LEU B 1 262 ? 3.215 -24.078 5.496 1 97.44 262 LEU B CA 1
ATOM 5077 C C . LEU B 1 262 ? 4.738 -23.984 5.508 1 97.44 262 LEU B C 1
ATOM 5079 O O . LEU B 1 262 ? 5.34 -23.438 4.586 1 97.44 262 LEU B O 1
ATOM 5083 N N . LYS B 1 263 ? 5.477 -24.516 6.383 1 88 263 LYS B N 1
ATOM 5084 C CA . LYS B 1 263 ? 6.891 -24.344 6.699 1 88 263 LYS B CA 1
ATOM 5085 C C . LYS B 1 263 ? 7.773 -24.766 5.531 1 88 263 LYS B C 1
ATOM 5087 O O . LYS B 1 263 ? 8.82 -24.172 5.285 1 88 263 LYS B O 1
ATOM 5092 N N . ASP B 1 264 ? 7.562 -25.766 4.73 1 90.31 264 ASP B N 1
ATOM 5093 C CA . ASP B 1 264 ? 8.438 -26.281 3.684 1 90.31 264 ASP B CA 1
ATOM 5094 C C . ASP B 1 264 ? 7.969 -25.828 2.301 1 90.31 264 ASP B C 1
ATOM 5096 O O . ASP B 1 264 ? 8.344 -26.438 1.289 1 90.31 264 ASP B O 1
ATOM 5100 N N . ILE B 1 265 ? 7.176 -24.781 2.332 1 97.62 265 ILE B N 1
ATOM 5101 C CA . ILE B 1 265 ? 6.621 -24.281 1.078 1 97.62 265 ILE B CA 1
ATOM 5102 C C . ILE B 1 265 ? 6.902 -22.781 0.947 1 97.62 265 ILE B C 1
ATOM 5104 O O . ILE B 1 265 ? 6.746 -22.031 1.91 1 97.62 265 ILE B O 1
ATOM 5108 N N . SER B 1 266 ? 7.449 -22.328 -0.159 1 97.81 266 SER B N 1
ATOM 5109 C CA . SER B 1 266 ? 7.656 -20.906 -0.38 1 97.81 266 SER B CA 1
ATOM 5110 C C . SER B 1 266 ? 6.332 -20.141 -0.42 1 97.81 266 SER B C 1
ATOM 5112 O O . SER B 1 266 ? 5.355 -20.625 -0.998 1 97.81 266 SER B O 1
ATOM 5114 N N . ILE B 1 267 ? 6.301 -19 0.24 1 98.38 267 ILE B N 1
ATOM 5115 C CA . ILE B 1 267 ? 5.121 -18.141 0.221 1 98.38 267 ILE B CA 1
ATOM 5116 C C . ILE B 1 267 ? 5.352 -16.984 -0.74 1 98.38 267 ILE B C 1
ATOM 5118 O O . ILE B 1 267 ? 6.332 -16.25 -0.612 1 98.38 267 ILE B O 1
ATOM 5122 N N . GLN B 1 268 ? 4.461 -16.844 -1.688 1 98.62 268 GLN B N 1
ATOM 5123 C CA . GLN B 1 268 ? 4.555 -15.836 -2.738 1 98.62 268 GLN B CA 1
ATOM 5124 C C . GLN B 1 268 ? 3.408 -14.836 -2.643 1 98.62 268 GLN B C 1
ATOM 5126 O O . GLN B 1 268 ? 2.281 -15.203 -2.305 1 98.62 268 GLN B O 1
ATOM 5131 N N . ILE B 1 269 ? 3.693 -13.578 -2.91 1 97.81 269 ILE B N 1
ATOM 5132 C CA . ILE B 1 269 ? 2.676 -12.57 -3.172 1 97.81 269 ILE B CA 1
ATOM 5133 C C . ILE B 1 269 ? 2.938 -11.914 -4.527 1 97.81 269 ILE B C 1
ATOM 5135 O O . ILE B 1 269 ? 4.086 -11.625 -4.875 1 97.81 269 ILE B O 1
ATOM 5139 N N . PRO B 1 270 ? 1.957 -11.719 -5.324 1 96.88 270 PRO B N 1
ATOM 5140 C CA . PRO B 1 270 ? 2.207 -11.008 -6.582 1 96.88 270 PRO B CA 1
ATOM 5141 C C . PRO B 1 270 ? 2.678 -9.57 -6.367 1 96.88 270 PRO B C 1
ATOM 5143 O O . PRO B 1 270 ? 1.933 -8.75 -5.828 1 96.88 270 PRO B O 1
ATOM 5146 N N . PRO B 1 271 ? 3.822 -9.289 -6.805 1 95.69 271 PRO B N 1
ATOM 5147 C CA . PRO B 1 271 ? 4.363 -7.969 -6.469 1 95.69 271 PRO B CA 1
ATOM 5148 C C . PRO B 1 271 ? 3.611 -6.832 -7.148 1 95.69 271 PRO B C 1
ATOM 5150 O O . PRO B 1 271 ? 3.555 -5.719 -6.621 1 95.69 271 PRO B O 1
ATOM 5153 N N . ASN B 1 272 ?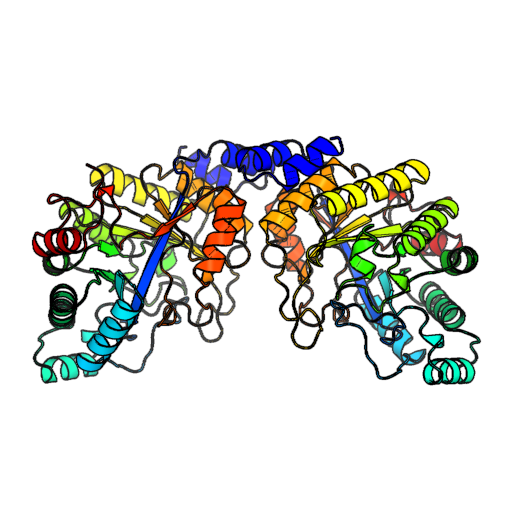 3 -7.094 -8.336 1 95.56 272 ASN B N 1
ATOM 5154 C CA . ASN B 1 272 ? 2.295 -6.051 -9.078 1 95.56 272 ASN B CA 1
ATOM 5155 C C . ASN B 1 272 ? 0.957 -5.715 -8.43 1 95.56 272 ASN B C 1
ATOM 5157 O O . ASN B 1 272 ? 0.412 -4.633 -8.641 1 95.56 272 ASN B O 1
ATOM 5161 N N . LEU B 1 273 ? 0.415 -6.656 -7.609 1 95.62 273 LEU B N 1
ATOM 5162 C CA . LEU B 1 273 ? -0.816 -6.398 -6.871 1 95.62 273 LEU B CA 1
ATOM 5163 C C . LEU B 1 273 ? -0.514 -5.766 -5.516 1 95.62 273 LEU B C 1
ATOM 5165 O O . LEU B 1 273 ? -1.427 -5.312 -4.82 1 95.62 273 LEU B O 1
ATOM 5169 N N . ASN B 1 274 ? 0.731 -5.75 -5.145 1 95.5 274 ASN B N 1
ATOM 5170 C CA . ASN B 1 274 ? 1.153 -5.316 -3.818 1 95.5 274 ASN B CA 1
ATOM 5171 C C . ASN B 1 274 ? 2.322 -4.336 -3.895 1 95.5 274 ASN B C 1
ATOM 5173 O O . ASN B 1 274 ? 3.311 -4.484 -3.172 1 95.5 274 ASN B O 1
ATOM 5177 N N . LYS B 1 275 ? 2.225 -3.391 -4.762 1 91.31 275 LYS B N 1
ATOM 5178 C CA . LYS B 1 275 ? 3.314 -2.451 -5.012 1 91.31 275 LYS B CA 1
ATOM 5179 C C . LYS B 1 275 ? 3.65 -1.652 -3.756 1 91.31 275 LYS B C 1
ATOM 5181 O O . LYS B 1 275 ? 4.82 -1.396 -3.471 1 91.31 275 LYS B O 1
ATOM 5186 N N . GLU B 1 276 ? 2.672 -1.34 -2.955 1 92.75 276 GLU B N 1
ATOM 5187 C CA . GLU B 1 276 ? 2.904 -0.475 -1.803 1 92.75 276 GLU B CA 1
ATOM 5188 C C . GLU B 1 276 ? 3.051 -1.291 -0.521 1 92.75 276 GLU B C 1
ATOM 5190 O O . GLU B 1 276 ? 3.566 -0.793 0.482 1 92.75 276 GLU B O 1
ATOM 5195 N N . THR B 1 277 ? 2.602 -2.529 -0.63 1 96.25 277 THR B N 1
ATOM 5196 C CA . THR B 1 277 ? 2.562 -3.311 0.601 1 96.25 277 THR B CA 1
ATOM 5197 C C . THR B 1 277 ? 3.576 -4.449 0.549 1 96.25 277 THR B C 1
ATOM 5199 O O . THR B 1 277 ? 3.924 -5.027 1.582 1 96.25 277 THR B O 1
ATOM 5202 N N . GLY B 1 278 ? 3.969 -4.801 -0.655 1 96.25 278 GLY B N 1
ATOM 5203 C CA . GLY B 1 278 ? 4.777 -5.996 -0.842 1 96.25 278 GLY B CA 1
ATOM 5204 C C . GLY B 1 278 ? 6.008 -6.027 0.044 1 96.25 278 GLY B C 1
ATOM 5205 O O . GLY B 1 278 ? 6.289 -7.039 0.691 1 96.25 278 GLY B O 1
ATOM 5206 N N . GLN B 1 279 ? 6.707 -4.898 0.086 1 95.88 279 GLN B N 1
ATOM 5207 C CA . GLN B 1 279 ? 7.918 -4.82 0.894 1 95.88 279 GLN B CA 1
ATOM 5208 C C . GLN B 1 279 ? 7.617 -5.086 2.367 1 95.88 279 GLN B C 1
ATOM 5210 O O . GLN B 1 279 ? 8.398 -5.742 3.057 1 95.88 279 GLN B O 1
ATOM 5215 N N . LEU B 1 280 ? 6.496 -4.613 2.824 1 97.25 280 LEU B N 1
ATOM 5216 C CA . LEU B 1 280 ? 6.098 -4.816 4.211 1 97.25 280 LEU B CA 1
ATOM 5217 C C . LEU B 1 280 ? 5.73 -6.277 4.461 1 97.25 280 LEU B C 1
ATOM 5219 O O . LEU B 1 280 ? 5.938 -6.793 5.562 1 97.25 280 LEU B O 1
ATOM 5223 N N . PHE B 1 281 ? 5.25 -6.984 3.451 1 97.75 281 PHE B N 1
ATOM 5224 C CA . PHE B 1 281 ? 4.871 -8.383 3.594 1 97.75 281 PHE B CA 1
ATOM 5225 C C . PHE B 1 281 ? 6.105 -9.273 3.676 1 97.75 281 PHE B C 1
ATOM 5227 O O . PHE B 1 281 ? 6.023 -10.414 4.141 1 97.75 281 PHE B O 1
ATOM 5234 N N . LEU B 1 282 ? 7.277 -8.75 3.229 1 96.88 282 LEU B N 1
ATOM 5235 C CA . LEU B 1 282 ? 8.523 -9.469 3.461 1 96.88 282 LEU B CA 1
ATOM 5236 C C . LEU B 1 282 ? 8.766 -9.664 4.953 1 96.88 282 LEU B C 1
ATOM 5238 O O . LEU B 1 282 ? 9.344 -10.68 5.367 1 96.88 282 LEU B O 1
ATOM 5242 N N . LEU B 1 283 ? 8.289 -8.734 5.777 1 95.88 283 LEU B N 1
ATOM 5243 C CA . LEU B 1 283 ? 8.438 -8.844 7.227 1 95.88 283 LEU B CA 1
ATOM 5244 C C . LEU B 1 283 ? 7.684 -10.055 7.762 1 95.88 283 LEU B C 1
ATOM 5246 O O . LEU B 1 283 ? 8.023 -10.586 8.82 1 95.88 283 LEU B O 1
ATOM 5250 N N . ALA B 1 284 ? 6.66 -10.516 6.988 1 96.31 284 ALA B N 1
ATOM 5251 C CA . ALA B 1 284 ? 5.824 -11.641 7.414 1 96.31 284 ALA B CA 1
ATOM 5252 C C . ALA B 1 284 ? 6.305 -12.945 6.797 1 96.31 284 ALA B C 1
ATOM 5254 O O . ALA B 1 284 ? 5.629 -13.977 6.906 1 96.31 284 ALA B O 1
ATOM 5255 N N . GLY B 1 285 ? 7.438 -12.922 6.078 1 95.12 285 GLY B N 1
ATOM 5256 C CA . GLY B 1 285 ? 8.07 -14.164 5.676 1 95.12 285 GLY B CA 1
ATOM 5257 C C . GLY B 1 285 ? 7.863 -14.5 4.211 1 95.12 285 GLY B C 1
ATOM 5258 O O . GLY B 1 285 ? 8.219 -15.594 3.762 1 95.12 285 GLY B O 1
ATOM 5259 N N . VAL B 1 286 ? 7.258 -13.602 3.482 1 97.44 286 VAL B N 1
ATOM 5260 C CA . VAL B 1 286 ? 7.223 -13.805 2.039 1 97.44 286 VAL B CA 1
ATOM 5261 C C . VAL B 1 286 ? 8.641 -14.023 1.512 1 97.44 286 VAL B C 1
ATOM 5263 O O . VAL B 1 286 ? 9.547 -13.242 1.815 1 97.44 286 VAL B O 1
ATOM 5266 N N . ASP B 1 287 ? 8.836 -15.094 0.765 1 97.31 287 ASP B N 1
ATOM 5267 C CA . ASP B 1 287 ? 10.203 -15.383 0.333 1 97.31 287 ASP B CA 1
ATOM 5268 C C . ASP B 1 287 ? 10.266 -15.594 -1.179 1 97.31 287 ASP B C 1
ATOM 5270 O O . ASP B 1 287 ? 11.258 -16.109 -1.697 1 97.31 287 ASP B O 1
ATOM 5274 N N . ASP B 1 288 ? 9.195 -15.203 -1.865 1 98.19 288 ASP B N 1
ATOM 5275 C CA . ASP B 1 288 ? 9.18 -15.25 -3.324 1 98.19 288 ASP B CA 1
ATOM 5276 C C . ASP B 1 288 ? 8.273 -14.156 -3.895 1 98.19 288 ASP B C 1
ATOM 5278 O O . ASP B 1 288 ? 7.117 -14.023 -3.492 1 98.19 288 ASP B O 1
ATOM 5282 N N . TRP B 1 289 ? 8.781 -13.375 -4.805 1 98.19 289 TRP B N 1
ATOM 5283 C CA . TRP B 1 289 ? 8.023 -12.305 -5.445 1 98.19 289 TRP B CA 1
ATOM 5284 C C . TRP B 1 289 ? 7.141 -12.859 -6.559 1 98.19 289 TRP B C 1
ATOM 5286 O O . TRP B 1 289 ? 6.184 -12.211 -6.98 1 98.19 289 TRP B O 1
ATOM 5296 N N . GLY B 1 290 ? 7.48 -14.031 -7.012 1 97.81 290 GLY B N 1
ATOM 5297 C CA . GLY B 1 290 ? 6.77 -14.609 -8.141 1 97.81 290 GLY B CA 1
ATOM 5298 C C . GLY B 1 290 ? 7.309 -14.164 -9.484 1 97.81 290 GLY B C 1
ATOM 5299 O O . GLY B 1 290 ? 8.5 -13.852 -9.609 1 97.81 290 GLY B O 1
ATOM 5300 N N . GLY B 1 291 ? 6.504 -14.281 -10.5 1 96.81 291 GLY B N 1
ATOM 5301 C CA . GLY B 1 291 ? 6.93 -13.984 -11.859 1 96.81 291 GLY B CA 1
ATOM 5302 C C . GLY B 1 291 ? 6.797 -12.516 -12.211 1 96.81 291 GLY B C 1
ATOM 5303 O O . GLY B 1 291 ? 5.828 -11.859 -11.82 1 96.81 291 GLY B O 1
ATOM 5304 N N . ILE B 1 292 ? 7.773 -12.023 -12.867 1 97.56 292 ILE B N 1
ATOM 5305 C CA . ILE B 1 292 ? 7.703 -10.727 -13.539 1 97.56 292 ILE B CA 1
ATOM 5306 C C . ILE B 1 292 ? 8.125 -10.883 -15 1 97.56 292 ILE B C 1
ATOM 5308 O O . ILE B 1 292 ? 8.797 -11.852 -15.359 1 97.56 292 ILE B O 1
ATOM 5312 N N . SER B 1 293 ? 7.715 -9.945 -15.883 1 97.88 293 SER B N 1
ATOM 5313 C CA . SER B 1 293 ? 8.062 -10.055 -17.297 1 97.88 293 SER B CA 1
ATOM 5314 C C . SER B 1 293 ? 8.547 -8.719 -17.859 1 97.88 293 SER B C 1
ATOM 5316 O O . SER B 1 293 ? 7.914 -7.684 -17.641 1 97.88 293 SER B O 1
ATOM 5318 N N . PRO B 1 294 ? 9.656 -8.734 -18.562 1 96.94 294 PRO B N 1
ATOM 5319 C CA . PRO B 1 294 ? 10.109 -7.531 -19.266 1 96.94 294 PRO B CA 1
ATOM 5320 C C . PRO B 1 294 ? 9.414 -7.344 -20.609 1 96.94 294 PRO B C 1
ATOM 5322 O O . PRO B 1 294 ? 9.602 -6.32 -21.266 1 96.94 294 PRO B O 1
ATOM 5325 N N . LEU B 1 295 ? 8.586 -8.312 -21.016 1 97.12 295 LEU B N 1
ATOM 5326 C CA . LEU B 1 295 ? 8.109 -8.352 -22.391 1 97.12 295 LEU B CA 1
ATOM 5327 C C . LEU B 1 295 ? 6.582 -8.344 -22.438 1 97.12 295 LEU B C 1
ATOM 5329 O O . LEU B 1 295 ? 5.984 -7.574 -23.203 1 97.12 295 LEU B O 1
ATOM 5333 N N . THR B 1 296 ? 6.027 -9.164 -21.609 1 97.12 296 THR B N 1
ATOM 5334 C CA . THR B 1 296 ? 4.582 -9.344 -21.672 1 97.12 296 THR B CA 1
ATOM 5335 C C . THR B 1 296 ? 3.908 -8.75 -20.438 1 97.12 296 THR B C 1
ATOM 5337 O O . THR B 1 296 ? 4.52 -8.672 -19.375 1 97.12 296 THR B O 1
ATOM 5340 N N . LYS B 1 297 ? 2.695 -8.344 -20.531 1 95.38 297 LYS B N 1
ATOM 5341 C CA . LYS B 1 297 ? 1.933 -7.848 -19.375 1 95.38 297 LYS B CA 1
ATOM 5342 C C . LYS B 1 297 ? 1.319 -9 -18.594 1 95.38 297 LYS B C 1
ATOM 5344 O O . LYS B 1 297 ? 1.351 -10.148 -19.031 1 95.38 297 LYS B O 1
ATOM 5349 N N . ASP B 1 298 ? 0.886 -8.742 -17.406 1 93.88 298 ASP B N 1
ATOM 5350 C CA . ASP B 1 298 ? 0.054 -9.688 -16.672 1 93.88 298 ASP B CA 1
ATOM 5351 C C . ASP B 1 298 ? -1.367 -9.719 -17.234 1 93.88 298 ASP B C 1
ATOM 5353 O O . ASP B 1 298 ? -2.189 -8.867 -16.906 1 93.88 298 ASP B O 1
ATOM 5357 N N . TYR B 1 299 ? -1.655 -10.766 -17.891 1 92.38 299 TYR B N 1
ATOM 5358 C CA . TYR B 1 299 ? -2.955 -10.836 -18.547 1 92.38 299 TYR B CA 1
ATOM 5359 C C . TYR B 1 299 ? -4.051 -11.188 -17.547 1 92.38 299 TYR B C 1
ATOM 5361 O O . TYR B 1 299 ? -5.238 -11.023 -17.844 1 92.38 299 TYR B O 1
ATOM 5369 N N . VAL B 1 300 ? -3.682 -11.734 -16.359 1 89.88 300 VAL B N 1
ATOM 5370 C CA . VAL B 1 300 ? -4.641 -12.031 -15.305 1 89.88 300 VAL B CA 1
ATOM 5371 C C . VAL B 1 300 ? -5.004 -10.75 -14.555 1 89.88 300 VAL B C 1
ATOM 5373 O O . VAL B 1 300 ? -6.129 -10.602 -14.078 1 89.88 300 VAL B O 1
ATOM 5376 N N . ASN B 1 301 ? -4.098 -9.844 -14.461 1 91.94 301 ASN B N 1
ATOM 5377 C CA . ASN B 1 301 ? -4.281 -8.531 -13.859 1 91.94 301 ASN B CA 1
ATOM 5378 C C . ASN B 1 301 ? -3.699 -7.422 -14.734 1 91.94 301 ASN B C 1
ATOM 5380 O O . ASN B 1 301 ? -2.744 -6.754 -14.344 1 91.94 301 ASN B O 1
ATOM 5384 N N . PRO B 1 302 ? -4.348 -7.066 -15.805 1 91 302 PRO B N 1
ATOM 5385 C CA . PRO B 1 302 ? -3.748 -6.184 -16.812 1 91 302 PRO B CA 1
ATOM 5386 C C . PRO B 1 302 ? -3.586 -4.75 -16.312 1 91 302 PRO B C 1
ATOM 5388 O O . PRO B 1 302 ? -2.777 -3.99 -16.844 1 91 302 PRO B O 1
ATOM 5391 N N . GLU B 1 303 ? -4.27 -4.41 -15.281 1 88.75 303 GLU B N 1
ATOM 5392 C CA . GLU B 1 303 ? -4.207 -3.051 -14.75 1 88.75 303 GLU B CA 1
ATOM 5393 C C . GLU B 1 303 ? -2.992 -2.865 -13.852 1 88.75 303 GLU B C 1
ATOM 5395 O O . GLU B 1 303 ? -2.637 -1.737 -13.5 1 88.75 303 GLU B O 1
ATOM 5400 N N . ALA B 1 304 ? -2.369 -3.951 -13.484 1 91.12 304 ALA B N 1
ATOM 5401 C CA . ALA B 1 304 ? -1.225 -3.92 -12.57 1 91.12 304 ALA B CA 1
ATOM 5402 C C . ALA B 1 304 ? 0.069 -4.262 -13.305 1 91.12 304 ALA B C 1
ATOM 5404 O O . ALA B 1 304 ? 0.387 -5.434 -13.508 1 91.12 304 ALA B O 1
ATOM 5405 N N . GLU B 1 305 ? 0.799 -3.33 -13.609 1 92.94 305 GLU B N 1
ATOM 5406 C CA . GLU B 1 305 ? 2.037 -3.551 -14.352 1 92.94 305 GLU B CA 1
ATOM 5407 C C . GLU B 1 305 ? 3.084 -4.246 -13.492 1 92.94 305 GLU B C 1
ATOM 5409 O O . GLU B 1 305 ? 3.164 -3.996 -12.281 1 92.94 305 GLU B O 1
ATOM 5414 N N . TRP B 1 306 ? 3.865 -5.02 -14.172 1 94.69 306 TRP B N 1
ATOM 5415 C CA . TRP B 1 306 ? 4.965 -5.668 -13.461 1 94.69 306 TRP B CA 1
ATOM 5416 C C . TRP B 1 306 ? 5.961 -4.633 -12.945 1 94.69 306 TRP B C 1
ATOM 5418 O O . TRP B 1 306 ? 6.285 -3.67 -13.648 1 94.69 306 TRP B O 1
ATOM 5428 N N . PRO B 1 307 ? 6.441 -4.824 -11.711 1 94.25 307 PRO B N 1
ATOM 5429 C CA . PRO B 1 307 ? 7.594 -4.004 -11.328 1 94.25 307 PRO B CA 1
ATOM 5430 C C . PRO B 1 307 ? 8.859 -4.375 -12.086 1 94.25 307 PRO B C 1
ATOM 5432 O O . PRO B 1 307 ? 8.969 -5.488 -12.609 1 94.25 307 PRO B O 1
ATOM 5435 N N . GLU B 1 308 ? 9.742 -3.488 -12.117 1 93.81 308 GLU B N 1
ATOM 5436 C CA . GLU B 1 308 ? 11.062 -3.777 -12.68 1 93.81 308 GLU B CA 1
ATOM 5437 C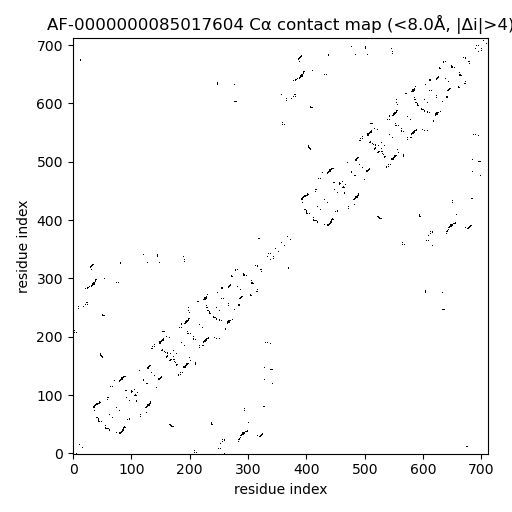 C . GLU B 1 308 ? 11.906 -4.594 -11.703 1 93.81 308 GLU B C 1
ATOM 5439 O O . GLU B 1 308 ? 11.719 -4.508 -10.484 1 93.81 308 GLU B O 1
ATOM 5444 N N . GLU B 1 309 ? 12.781 -5.32 -12.273 1 96.5 309 GLU B N 1
ATOM 5445 C CA . GLU B 1 309 ? 13.703 -6.113 -11.469 1 96.5 309 GLU B CA 1
ATOM 5446 C C . GLU B 1 309 ? 14.438 -5.246 -10.445 1 96.5 309 GLU B C 1
ATOM 5448 O O . GLU B 1 309 ? 14.617 -5.648 -9.297 1 96.5 309 GLU B O 1
ATOM 5453 N N . GLU B 1 310 ? 14.828 -4.074 -10.883 1 95.88 310 GLU B N 1
ATOM 5454 C CA . GLU B 1 310 ? 15.57 -3.166 -10.016 1 95.88 310 GLU B CA 1
ATOM 5455 C C . GLU B 1 310 ? 14.734 -2.756 -8.805 1 95.88 310 GLU B C 1
ATOM 5457 O O . GLU B 1 310 ? 15.266 -2.596 -7.703 1 95.88 310 GLU B O 1
ATOM 5462 N N . GLU B 1 311 ? 13.508 -2.555 -9 1 94.62 311 GLU B N 1
ATOM 5463 C CA . GLU B 1 311 ? 12.609 -2.199 -7.902 1 94.62 311 GLU B CA 1
ATOM 5464 C C . GLU B 1 311 ? 12.523 -3.324 -6.875 1 94.62 311 GLU B C 1
ATOM 5466 O O . GLU B 1 311 ? 12.617 -3.082 -5.672 1 94.62 311 GLU B O 1
ATOM 5471 N N . LEU B 1 312 ? 12.359 -4.555 -7.363 1 97.12 312 LEU B N 1
ATOM 5472 C CA . LEU B 1 312 ? 12.305 -5.707 -6.473 1 97.12 312 LEU B CA 1
ATOM 5473 C C . LEU B 1 312 ? 13.625 -5.867 -5.715 1 97.12 312 LEU B C 1
ATOM 5475 O O . LEU B 1 312 ? 13.625 -6.227 -4.535 1 97.12 312 LEU B O 1
ATOM 5479 N N . ARG B 1 313 ? 14.695 -5.656 -6.438 1 97.75 313 ARG B N 1
ATOM 5480 C CA . ARG B 1 313 ? 16.016 -5.738 -5.805 1 97.75 313 ARG B CA 1
ATOM 5481 C C . ARG B 1 313 ? 16.125 -4.742 -4.656 1 97.75 313 ARG B C 1
ATOM 5483 O O . ARG B 1 313 ? 16.547 -5.102 -3.553 1 97.75 313 ARG B O 1
ATOM 5490 N N . ARG B 1 314 ? 15.742 -3.52 -4.902 1 95.88 314 ARG B N 1
ATOM 5491 C CA . ARG B 1 314 ? 15.82 -2.475 -3.887 1 95.88 314 ARG B CA 1
ATOM 5492 C C . ARG B 1 314 ? 14.953 -2.816 -2.678 1 95.88 314 ARG B C 1
ATOM 5494 O O . ARG B 1 314 ? 15.398 -2.686 -1.535 1 95.88 314 ARG B O 1
ATOM 5501 N N . TRP B 1 315 ? 13.719 -3.242 -2.971 1 95.19 315 TRP B N 1
ATOM 5502 C CA . TRP B 1 315 ? 12.805 -3.613 -1.896 1 95.19 315 TRP B CA 1
ATOM 5503 C C . TRP B 1 315 ? 13.391 -4.727 -1.039 1 95.19 315 TRP B C 1
ATOM 5505 O O . TRP B 1 315 ? 13.32 -4.676 0.191 1 95.19 315 TRP B O 1
ATOM 5515 N N . SER B 1 316 ? 13.969 -5.691 -1.719 1 97.31 316 SER B N 1
ATOM 5516 C CA . SER B 1 316 ? 14.547 -6.836 -1.023 1 97.31 316 SER B CA 1
ATOM 5517 C C . SER B 1 316 ? 15.773 -6.434 -0.221 1 97.31 316 SER B C 1
ATOM 5519 O O . SER B 1 316 ? 15.898 -6.785 0.955 1 97.31 316 SER B O 1
ATOM 5521 N N . GLU B 1 317 ? 16.594 -5.609 -0.801 1 97.44 317 GLU B N 1
ATOM 5522 C CA . GLU B 1 317 ? 17.875 -5.262 -0.194 1 97.44 317 GLU B CA 1
ATOM 5523 C C . GLU B 1 317 ? 17.688 -4.348 1.013 1 97.44 317 GLU B C 1
ATOM 5525 O O . GLU B 1 317 ? 18.5 -4.344 1.933 1 97.44 317 GLU B O 1
ATOM 5530 N N . GLU B 1 318 ? 16.625 -3.588 1.034 1 96.69 318 GLU B N 1
ATOM 5531 C CA . GLU B 1 318 ? 16.328 -2.721 2.172 1 96.69 318 GLU B CA 1
ATOM 5532 C C . GLU B 1 318 ? 16.094 -3.535 3.439 1 96.69 318 GLU B C 1
ATOM 5534 O O . GLU B 1 318 ? 16.172 -3.008 4.551 1 96.69 318 GLU B O 1
ATOM 5539 N N . LEU B 1 319 ? 15.766 -4.828 3.227 1 96.31 319 LEU B N 1
ATOM 5540 C CA . LEU B 1 319 ? 15.602 -5.727 4.367 1 96.31 319 LEU B CA 1
ATOM 5541 C C . LEU B 1 319 ? 16.766 -6.707 4.461 1 96.31 319 LEU B C 1
ATOM 5543 O O . LEU B 1 319 ? 16.625 -7.773 5.07 1 96.31 319 LEU B O 1
ATOM 5547 N N . GLY B 1 320 ? 17.859 -6.453 3.766 1 96.19 320 GLY B N 1
ATOM 5548 C CA . GLY B 1 320 ? 19.062 -7.266 3.852 1 96.19 320 GLY B CA 1
ATOM 5549 C C . GLY B 1 320 ? 18.969 -8.562 3.066 1 96.19 320 GLY B C 1
ATOM 5550 O O . GLY B 1 320 ? 19.797 -9.453 3.232 1 96.19 320 GLY B O 1
ATOM 5551 N N . LEU B 1 321 ? 17.953 -8.688 2.252 1 97.25 321 LEU B N 1
ATOM 5552 C CA . LEU B 1 321 ? 17.766 -9.883 1.442 1 97.25 321 LEU B CA 1
ATOM 5553 C C . LEU B 1 321 ? 18.328 -9.688 0.042 1 97.25 321 LEU B C 1
ATOM 5555 O O . LEU B 1 321 ? 18.219 -8.602 -0.535 1 97.25 321 LEU B O 1
ATOM 5559 N N . LYS B 1 322 ? 18.922 -10.68 -0.469 1 97.75 322 LYS B N 1
ATOM 5560 C CA . LYS B 1 322 ? 19.344 -10.664 -1.867 1 97.75 322 LYS B CA 1
ATOM 5561 C C . LYS B 1 322 ? 18.203 -11.094 -2.787 1 97.75 322 LYS B C 1
ATOM 5563 O O . LYS B 1 322 ? 17.406 -11.977 -2.439 1 97.75 322 LYS B O 1
ATOM 5568 N N . LEU B 1 323 ? 18.062 -10.422 -3.908 1 98.06 323 LEU B N 1
ATOM 5569 C CA . LEU B 1 323 ? 17.141 -10.891 -4.938 1 98.06 323 LEU B CA 1
ATOM 5570 C C . LEU B 1 323 ? 17.781 -12.008 -5.766 1 98.06 323 LEU B C 1
ATOM 5572 O O . LEU B 1 323 ? 18.859 -11.836 -6.312 1 98.06 323 LEU B O 1
ATOM 5576 N N . LYS B 1 324 ? 17.094 -13.117 -5.84 1 97.25 324 LYS B N 1
ATOM 5577 C CA . LYS B 1 324 ? 17.656 -14.273 -6.527 1 97.25 324 LYS B CA 1
ATOM 5578 C C . LYS B 1 324 ? 16.719 -14.789 -7.617 1 97.25 324 LYS B C 1
ATOM 5580 O O . LYS B 1 324 ? 15.562 -15.094 -7.344 1 97.25 324 LYS B O 1
ATOM 5585 N N . LEU B 1 325 ? 17.219 -14.875 -8.805 1 97.25 325 LEU B N 1
ATOM 5586 C CA . LEU B 1 325 ? 16.484 -15.461 -9.914 1 97.25 325 LEU B CA 1
ATOM 5587 C C . LEU B 1 325 ? 16.297 -16.969 -9.719 1 97.25 325 LEU B C 1
ATOM 5589 O O . LEU B 1 325 ? 17.25 -17.656 -9.32 1 97.25 325 LEU B O 1
ATOM 5593 N N . ARG B 1 326 ? 15.18 -17.422 -9.898 1 97.31 326 ARG B N 1
ATOM 5594 C CA . ARG B 1 326 ? 14.945 -18.859 -9.883 1 97.31 326 ARG B CA 1
ATOM 5595 C C . ARG B 1 326 ? 14.266 -19.328 -11.164 1 97.31 326 ARG B C 1
ATOM 5597 O O . ARG B 1 326 ? 13.789 -18.5 -11.945 1 97.31 326 ARG B O 1
ATOM 5604 N N . LEU B 1 327 ? 14.289 -20.609 -11.383 1 98.38 327 LEU B N 1
ATOM 5605 C CA . LEU B 1 327 ? 13.539 -21.266 -12.453 1 98.38 327 LEU B CA 1
ATOM 5606 C C . LEU B 1 327 ? 12.078 -21.453 -12.047 1 98.38 327 LEU B C 1
ATOM 5608 O O . LEU B 1 327 ? 11.703 -21.188 -10.906 1 98.38 327 LEU B O 1
ATOM 5612 N N . PRO B 1 328 ? 11.211 -21.781 -13.016 1 98.56 328 PRO B N 1
ATOM 5613 C CA . PRO B 1 328 ? 9.836 -22.078 -12.617 1 98.56 328 PRO B CA 1
ATOM 5614 C C . PRO B 1 328 ? 9.734 -23.281 -11.68 1 98.56 328 PRO B C 1
ATOM 5616 O O . PRO B 1 328 ? 8.711 -23.484 -11.023 1 98.56 328 PRO B O 1
ATOM 5619 N N . VAL B 1 329 ? 10.781 -24.078 -11.625 1 98.62 329 VAL B N 1
ATOM 5620 C CA . VAL B 1 329 ? 10.914 -25.125 -10.633 1 98.62 329 VAL B CA 1
ATOM 5621 C C . VAL B 1 329 ? 11.953 -24.734 -9.586 1 98.62 329 VAL B C 1
ATOM 5623 O O . VAL B 1 329 ? 13.016 -24.203 -9.93 1 98.62 329 VAL B O 1
ATOM 5626 N N . TYR B 1 330 ? 11.602 -24.938 -8.305 1 97.5 330 TYR B N 1
ATOM 5627 C CA . TYR B 1 330 ? 12.508 -24.578 -7.223 1 97.5 330 TYR B CA 1
ATOM 5628 C C . TYR B 1 330 ? 13.664 -25.562 -7.129 1 97.5 330 TYR B C 1
ATOM 5630 O O . TYR B 1 330 ? 13.523 -26.734 -7.484 1 97.5 330 TYR B O 1
ATOM 5638 N N . ASP B 1 331 ? 14.766 -25.188 -6.578 1 96 331 ASP B N 1
ATOM 5639 C CA . ASP B 1 331 ? 16.031 -25.922 -6.574 1 96 331 ASP B CA 1
ATOM 5640 C C . ASP B 1 331 ? 15.852 -27.297 -5.949 1 96 331 ASP B C 1
ATOM 5642 O O . ASP B 1 331 ? 16.406 -28.281 -6.449 1 96 331 ASP B O 1
ATOM 5646 N N . LYS B 1 332 ? 15.062 -27.422 -4.934 1 95.06 332 LYS B N 1
ATOM 5647 C CA . LYS B 1 332 ? 14.945 -28.672 -4.191 1 95.06 332 LYS B CA 1
ATOM 5648 C C . LYS B 1 332 ? 14.234 -29.734 -5.016 1 95.06 332 LYS B C 1
ATOM 5650 O O . LYS B 1 332 ? 14.305 -30.922 -4.703 1 95.06 332 LYS B O 1
ATOM 5655 N N . TYR B 1 333 ? 13.641 -29.297 -6.137 1 97.62 333 TYR B N 1
ATOM 5656 C CA . TYR B 1 333 ? 12.891 -30.25 -6.953 1 97.62 333 TYR B CA 1
ATOM 5657 C C . TYR B 1 333 ? 13.633 -30.547 -8.25 1 97.62 333 TYR B C 1
ATOM 5659 O O . TYR B 1 333 ? 13.109 -31.25 -9.117 1 97.62 333 TYR B O 1
ATOM 5667 N N . ILE B 1 334 ? 14.844 -30.016 -8.391 1 97.81 334 ILE B N 1
ATOM 5668 C CA . ILE B 1 334 ? 15.609 -30.266 -9.602 1 97.81 334 ILE B CA 1
ATOM 5669 C C . ILE B 1 334 ? 16.344 -31.609 -9.484 1 97.81 334 ILE B C 1
ATOM 5671 O O . ILE B 1 334 ? 17.5 -31.656 -9.062 1 97.81 334 ILE B O 1
ATOM 5675 N N . SER B 1 335 ? 15.695 -32.656 -9.844 1 96.88 335 SER B N 1
ATOM 5676 C CA . SER B 1 335 ? 16.219 -34 -9.844 1 96.88 335 SER B CA 1
ATOM 5677 C C . SER B 1 335 ? 15.43 -34.906 -10.789 1 96.88 335 SER B C 1
ATOM 5679 O O . SER B 1 335 ? 14.352 -34.531 -11.258 1 96.88 335 SER B O 1
ATOM 5681 N N . ARG B 1 336 ? 15.93 -36.062 -10.977 1 95.88 336 ARG B N 1
ATOM 5682 C CA . ARG B 1 336 ? 15.266 -37.031 -11.859 1 95.88 336 ARG B CA 1
ATOM 5683 C C . ARG B 1 336 ? 14.039 -37.625 -11.18 1 95.88 336 ARG B C 1
ATOM 5685 O O . ARG B 1 336 ? 13.203 -38.25 -11.844 1 95.88 336 ARG B O 1
ATOM 5692 N N . GLU B 1 337 ? 13.914 -37.375 -9.914 1 97 337 GLU B N 1
ATOM 5693 C CA . GLU B 1 337 ? 12.719 -37.812 -9.195 1 97 337 GLU B CA 1
ATOM 5694 C C . GLU B 1 337 ? 11.508 -36.969 -9.547 1 97 337 GLU B C 1
ATOM 5696 O O . GLU B 1 337 ? 10.398 -37.5 -9.672 1 97 337 GLU B O 1
ATOM 5701 N N . TRP B 1 338 ? 11.734 -35.719 -9.773 1 98.12 338 TRP B N 1
ATOM 5702 C CA . TRP B 1 338 ? 10.641 -34.75 -9.875 1 98.12 338 TRP B CA 1
ATOM 5703 C C . TRP B 1 338 ? 10.461 -34.312 -11.32 1 98.12 338 TRP B C 1
ATOM 5705 O O . TRP B 1 338 ? 9.375 -33.875 -11.711 1 98.12 338 TRP B O 1
ATOM 5715 N N . LEU B 1 339 ? 11.523 -34.438 -12.086 1 98.44 339 LEU B N 1
ATOM 5716 C CA . LEU B 1 339 ? 11.492 -33.875 -13.43 1 98.44 339 LEU B CA 1
ATOM 5717 C C . LEU B 1 339 ? 11.641 -34.969 -14.477 1 98.44 339 LEU B C 1
ATOM 5719 O O . LEU B 1 339 ? 12.344 -35.938 -14.25 1 98.44 339 LEU B O 1
ATOM 5723 N N . SER B 1 340 ? 10.977 -34.781 -15.633 1 98.38 340 SER B N 1
ATOM 5724 C CA . SER B 1 340 ? 11.234 -35.656 -16.781 1 98.38 340 SER B CA 1
ATOM 5725 C C . SER B 1 340 ? 12.68 -35.5 -17.25 1 98.38 340 SER B C 1
ATOM 5727 O O . SER B 1 340 ? 13.344 -34.5 -16.984 1 98.38 340 SER B O 1
ATOM 5729 N N . GLU B 1 341 ? 13.102 -36.531 -17.953 1 97.81 341 GLU B N 1
ATOM 5730 C CA . GLU B 1 341 ? 14.461 -36.5 -18.5 1 97.81 341 GLU B CA 1
ATOM 5731 C C . GLU B 1 341 ? 14.672 -35.312 -19.406 1 97.81 341 GLU B C 1
ATOM 5733 O O . GLU B 1 341 ? 15.734 -34.688 -19.375 1 97.81 341 GLU B O 1
ATOM 5738 N N . LYS B 1 342 ? 13.711 -35 -20.141 1 97.62 342 LYS B N 1
ATOM 5739 C CA . LYS B 1 342 ? 13.789 -33.875 -21.078 1 97.62 342 LYS B CA 1
ATOM 5740 C C . LYS B 1 342 ? 14.016 -32.562 -20.328 1 97.62 342 LYS B C 1
ATOM 5742 O O . LYS B 1 342 ? 14.906 -31.781 -20.672 1 97.62 342 LYS B O 1
ATOM 5747 N N . VAL B 1 343 ? 13.258 -32.312 -19.328 1 98.5 343 VAL B N 1
ATOM 5748 C CA . VAL B 1 343 ? 13.32 -31.078 -18.578 1 98.5 343 VAL B CA 1
ATOM 5749 C C . VAL B 1 343 ? 14.609 -31.031 -17.75 1 98.5 343 VAL B C 1
ATOM 5751 O O . VAL B 1 343 ? 15.289 -30 -17.703 1 98.5 343 VAL B O 1
ATOM 5754 N N . TYR B 1 344 ? 14.93 -32.125 -17.125 1 97.62 344 TYR B N 1
ATOM 5755 C CA . TYR B 1 344 ? 16.141 -32.219 -16.328 1 97.62 344 TYR B CA 1
ATOM 5756 C C . TYR B 1 344 ? 17.375 -31.922 -17.172 1 97.62 344 TYR B C 1
ATOM 5758 O O . TYR B 1 344 ? 18.25 -31.141 -16.781 1 97.62 344 TYR B O 1
ATOM 5766 N N . ASN B 1 345 ? 17.406 -32.562 -18.344 1 96.69 345 ASN B N 1
ATOM 5767 C CA . ASN B 1 345 ? 18.547 -32.375 -19.234 1 96.69 345 ASN B CA 1
ATOM 5768 C C . ASN B 1 345 ? 18.641 -30.922 -19.719 1 96.69 345 ASN B C 1
ATOM 5770 O O . ASN B 1 345 ? 19.75 -30.391 -19.906 1 96.69 345 ASN B O 1
ATOM 5774 N N . LYS B 1 346 ? 17.516 -30.344 -19.984 1 97.5 346 LYS B N 1
ATOM 5775 C CA . LYS B 1 346 ? 17.5 -28.938 -20.375 1 97.5 346 LYS B CA 1
ATOM 5776 C C . LYS B 1 346 ? 18.109 -28.047 -19.297 1 97.5 346 LYS B C 1
ATOM 5778 O O . LYS B 1 346 ? 18.906 -27.156 -19.594 1 97.5 346 LYS B O 1
ATOM 5783 N N . ILE B 1 347 ? 17.719 -28.266 -18.031 1 97.94 347 ILE B N 1
ATOM 5784 C CA . ILE B 1 347 ? 18.234 -27.469 -16.922 1 97.94 347 ILE B CA 1
ATOM 5785 C C . ILE B 1 347 ? 19.734 -27.672 -16.781 1 97.94 347 ILE B C 1
ATOM 5787 O O . ILE B 1 347 ? 20.484 -26.719 -16.562 1 97.94 347 ILE B O 1
ATOM 5791 N N . LYS B 1 348 ? 20.172 -28.859 -16.984 1 95.5 348 LYS B N 1
ATOM 5792 C CA . LYS B 1 348 ? 21.609 -29.156 -16.953 1 95.5 348 LYS B CA 1
ATOM 5793 C C . LYS B 1 348 ? 22.359 -28.422 -18.062 1 95.5 348 LYS B C 1
ATOM 5795 O O . LYS B 1 348 ? 23.438 -27.875 -17.828 1 95.5 348 LYS B O 1
ATOM 5800 N N . ALA B 1 349 ? 21.75 -28.484 -19.156 1 95.38 349 ALA B N 1
ATOM 5801 C CA . ALA B 1 349 ? 22.375 -27.844 -20.312 1 95.38 349 ALA B CA 1
ATOM 5802 C C . ALA B 1 349 ? 22.484 -26.344 -20.125 1 95.38 349 ALA B C 1
ATOM 5804 O O . ALA B 1 349 ? 23.359 -25.688 -20.703 1 95.38 349 ALA B O 1
ATOM 5805 N N . LEU B 1 350 ? 21.562 -25.75 -19.344 1 95.06 350 LEU B N 1
ATOM 5806 C CA . LEU B 1 350 ? 21.578 -24.328 -19.047 1 95.06 350 LEU B CA 1
ATOM 5807 C C . LEU B 1 350 ? 22.734 -23.984 -18.109 1 95.06 350 LEU B C 1
ATOM 5809 O O . LEU B 1 350 ? 23.062 -22.797 -17.938 1 95.06 350 LEU B O 1
ATOM 5813 N N . GLY B 1 351 ? 23.266 -24.953 -17.438 1 93.25 351 GLY B N 1
ATOM 5814 C CA . GLY B 1 351 ? 24.312 -24.703 -16.453 1 93.25 351 GLY B CA 1
ATOM 5815 C C . GLY B 1 351 ? 23.766 -24.234 -15.117 1 93.25 351 GLY B C 1
ATOM 5816 O O . GLY B 1 351 ? 24.469 -23.547 -14.367 1 93.25 351 GLY B O 1
ATOM 5817 N N . TRP B 1 352 ? 22.453 -24.547 -14.852 1 92.25 352 TRP B N 1
ATOM 5818 C CA . TRP B 1 352 ? 21.844 -24.141 -13.586 1 92.25 352 TRP B CA 1
ATOM 5819 C C . TRP B 1 352 ? 22.469 -24.906 -12.422 1 92.25 352 TRP B C 1
ATOM 5821 O O . TRP B 1 352 ? 22.547 -26.141 -12.461 1 92.25 352 TRP B O 1
ATOM 5831 N N . LYS B 1 353 ? 23.188 -24.156 -11.43 1 78.56 353 LYS B N 1
ATOM 5832 C CA . LYS B 1 353 ? 23.844 -24.766 -10.281 1 78.56 353 LYS B CA 1
ATOM 5833 C C . LYS B 1 353 ? 22.828 -25.453 -9.367 1 78.56 353 LYS B C 1
ATOM 5835 O O . LYS B 1 353 ? 21.922 -24.797 -8.852 1 78.56 353 LYS B O 1
ATOM 5840 N N . ILE B 1 354 ? 22.781 -26.812 -9.477 1 71.62 354 ILE B N 1
ATOM 5841 C CA . ILE B 1 354 ? 21.875 -27.625 -8.68 1 71.62 354 ILE B CA 1
ATOM 5842 C C . ILE B 1 354 ? 22.516 -27.953 -7.332 1 71.62 354 ILE B C 1
ATOM 5844 O O . ILE B 1 354 ? 23.672 -28.375 -7.281 1 71.62 354 ILE B O 1
ATOM 5848 N N . GLU B 1 355 ? 22.188 -27.219 -6.242 1 57.06 355 GLU B N 1
ATOM 5849 C CA . GLU B 1 355 ? 22.781 -27.531 -4.945 1 57.06 355 GLU B CA 1
ATOM 5850 C C . GLU B 1 355 ? 22.5 -28.984 -4.555 1 57.06 355 GLU B C 1
ATOM 5852 O O . GLU B 1 355 ? 21.359 -29.422 -4.574 1 57.06 355 GLU B O 1
ATOM 5857 N N . ASP B 1 356 ? 23.5 -29.859 -4.816 1 47.84 356 ASP B N 1
ATOM 5858 C CA . ASP B 1 356 ? 23.406 -31.203 -4.277 1 47.84 356 ASP B CA 1
ATOM 5859 C C . ASP B 1 356 ? 23.141 -31.188 -2.775 1 47.84 356 ASP B C 1
ATOM 5861 O O . ASP B 1 356 ? 23.625 -30.297 -2.064 1 47.84 356 ASP B O 1
#

Nearest PDB structures (foldseek):
  6xig-assembly1_A  TM=8.028E-01  e=1.259E-16  Pedobacter heparinus DSM 2366
  6xig-assembly1_B  TM=8.203E-01  e=3.280E-15  Pedobacter heparinus DSM 2366
  6xi9-assembly2_B  TM=8.052E-01  e=2.313E-15  Pedobacter heparinus DSM 2366
  6xi9-assembly1_A  TM=7.993E-01  e=5.871E-15  Pedobacter heparinus DSM 2366
  7pd2-assembly1_A  TM=7.594E-01  e=5.539E-15  Thermosinus carboxydivorans Nor1

InterPro domains:
  IPR006638 Elp3/MiaA/NifB-like, radical SAM core domain [SM00729] (36-263)
  IPR007197 Radical SAM [PF04055] (41-211)
  IPR007197 Radical SAM [PS51918] (32-272)
  IPR007197 Radical SAM [SFLDS00029] (27-352)
  IPR013785 Aldolase-type TIM barrel [G3DSA:3.20.20.70] (1-299)
  IPR019939 CofG family [MF_01611] (32-349)
  IPR019939 CofG family [SFLDF00294] (27-352)
  IPR019939 CofG family [TIGR03550] (33-348)
  IPR034405 F420, menaquinone cofactor biosynthesis [PTHR43076] (2-333)
  IPR058240 Radical SAM superfamily [SSF102114] (4-324)